Protein AF-A0A9D9LYB5-F1 (afdb_monomer)

Solvent-accessible surface area (backbone atoms only — not comparable to full-atom values): 24148 Å² total; per-residue (Å²): 112,80,71,59,55,59,54,52,54,53,48,50,63,60,50,47,76,78,47,90,50,47,78,49,79,78,42,75,54,76,77,92,83,72,98,59,78,73,83,74,49,92,78,72,65,65,50,40,31,39,46,68,63,24,47,36,39,41,39,76,51,62,24,32,33,39,40,38,35,23,37,63,88,75,66,44,79,66,45,74,50,78,45,80,61,38,46,63,48,76,43,54,27,72,87,56,72,53,66,71,46,58,24,31,41,39,40,39,37,33,50,101,88,50,76,52,48,35,40,23,87,72,41,73,42,68,74,63,74,65,60,48,78,47,78,57,97,43,30,31,26,42,34,30,73,86,78,35,30,22,28,38,44,35,62,53,89,66,82,46,51,65,46,74,53,62,46,50,50,76,56,95,94,37,71,21,39,25,31,31,42,23,62,39,20,37,47,59,40,59,60,28,32,33,44,44,54,36,68,51,26,32,37,38,26,41,25,20,34,17,45,12,44,47,25,40,43,46,54,53,39,69,49,27,56,45,60,31,47,20,22,33,20,37,13,50,41,25,37,54,65,57,61,28,66,60,31,47,52,44,31,38,26,23,38,15,31,17,36,24,48,50,60,74,56,37,80,46,26,36,34,39,28,38,23,20,36,19,40,15,41,51,23,34,43,51,64,57,37,71,60,23,33,38,37,23,37,22,19,38,14,36,14,36,41,25,32,47,46,60,50,36,64,50,24,54,45,62,26,45,20,22,38,17,41,12,38,38,23,38,44,56,56,63,28,62,62,28,47,58,44,32,37,25,23,34,19,35,15,32,44,22,38,41,57,67,57,38,68,56,23,35,34,37,24,38,27,20,33,20,38,13,36,42,23,36,44,47,56,42,38,52,50,28,51,37,40,22,49,26,19,40,20,56,25,75,42,39,43,39,39,36,40,56,29,80,58,76,45,49,68,42,96,46,17,56,70,62,64,37,42,30,38,32,52,64,93,35,49,68,58,36,60,70,33,81,77,54,46,63,28,51,78,41,64,49,96,78,68,82,75,88,70,97,79,74,92,64,102,74,69,70,23,20,35,89,83,60,45,82,41,62,82,84,52,72,44,62,32,32,43,83,90,37,84,44,81,38,125

Structure (mmCIF, N/CA/C/O backbone):
data_AF-A0A9D9LYB5-F1
#
_entry.id   AF-A0A9D9LYB5-F1
#
loop_
_atom_site.group_PDB
_atom_site.id
_atom_site.type_symbol
_atom_site.label_atom_id
_atom_site.label_alt_id
_atom_site.label_comp_id
_atom_site.label_asym_id
_atom_site.label_entity_id
_atom_site.label_seq_id
_atom_site.pdbx_PDB_ins_code
_atom_site.Cartn_x
_atom_site.Cartn_y
_atom_site.Cartn_z
_atom_site.occupancy
_atom_site.B_iso_or_equiv
_atom_site.auth_seq_id
_atom_site.auth_comp_id
_atom_site.auth_asym_id
_atom_site.auth_atom_id
_atom_site.pdbx_PDB_model_num
ATOM 1 N N . MET A 1 1 ? 31.034 -5.136 41.863 1.00 40.50 1 MET A N 1
ATOM 2 C CA . MET A 1 1 ? 29.931 -4.322 42.423 1.00 40.50 1 MET A CA 1
ATOM 3 C C . MET A 1 1 ? 29.458 -3.197 41.494 1.00 40.50 1 MET A C 1
ATOM 5 O O . MET A 1 1 ? 28.279 -3.190 41.188 1.00 40.50 1 MET A O 1
ATOM 9 N N . LYS A 1 2 ? 30.315 -2.324 40.933 1.00 37.59 2 LYS A N 1
ATOM 10 C CA . LYS A 1 2 ? 29.855 -1.208 40.065 1.00 37.59 2 LYS A CA 1
ATOM 11 C C . LYS A 1 2 ? 29.206 -1.592 38.714 1.00 37.59 2 LYS A C 1
ATOM 13 O O . LYS A 1 2 ? 28.370 -0.848 38.227 1.00 37.59 2 LYS A O 1
ATOM 18 N N . LYS A 1 3 ? 29.514 -2.761 38.131 1.00 31.84 3 LYS A N 1
ATOM 19 C CA . LYS A 1 3 ? 28.851 -3.245 36.895 1.00 31.84 3 LYS A CA 1
ATOM 20 C C . LYS A 1 3 ? 27.465 -3.873 37.120 1.00 31.84 3 LYS A C 1
ATOM 22 O O . LYS A 1 3 ? 26.690 -3.947 36.180 1.00 31.84 3 LYS A O 1
ATOM 27 N N . SER A 1 4 ? 27.144 -4.289 38.348 1.00 35.53 4 SER A N 1
ATOM 28 C CA . SER A 1 4 ? 25.844 -4.906 38.669 1.00 35.53 4 SER A CA 1
ATOM 29 C C . SER A 1 4 ? 24.743 -3.864 38.883 1.00 35.53 4 SER A C 1
ATOM 31 O O . SER A 1 4 ? 23.579 -4.147 38.641 1.00 35.53 4 SER A O 1
ATOM 33 N N . PHE A 1 5 ? 25.120 -2.651 39.299 1.00 40.31 5 PHE A N 1
ATOM 34 C CA . PHE A 1 5 ? 24.194 -1.546 39.558 1.00 40.31 5 PHE A CA 1
ATOM 35 C C . PHE A 1 5 ? 23.661 -0.921 38.259 1.00 40.31 5 PHE A C 1
ATOM 37 O O . PHE A 1 5 ? 22.484 -0.606 38.154 1.00 40.31 5 PHE A O 1
ATOM 44 N N . PHE A 1 6 ? 24.513 -0.826 37.232 1.00 37.62 6 PHE A N 1
ATOM 45 C CA . PHE A 1 6 ? 24.129 -0.303 35.917 1.00 37.62 6 PHE A CA 1
ATOM 46 C C . PHE A 1 6 ? 23.167 -1.244 35.173 1.00 37.62 6 PHE A C 1
ATOM 48 O O . PHE A 1 6 ? 22.268 -0.787 34.477 1.00 37.62 6 PHE A O 1
ATOM 55 N N . LEU A 1 7 ? 23.316 -2.561 35.367 1.00 34.62 7 LEU A N 1
ATOM 56 C CA . LEU A 1 7 ? 22.412 -3.558 34.788 1.00 34.62 7 LEU A CA 1
ATOM 57 C C . LEU A 1 7 ? 21.041 -3.575 35.483 1.00 34.62 7 LEU A C 1
ATOM 59 O O . LEU A 1 7 ? 20.040 -3.791 34.816 1.00 34.62 7 LEU A O 1
ATOM 63 N N . PHE A 1 8 ? 20.991 -3.311 36.794 1.00 38.62 8 PHE A N 1
ATOM 64 C CA . PHE A 1 8 ? 19.740 -3.217 37.556 1.00 38.62 8 PHE A CA 1
ATOM 65 C C . PHE A 1 8 ? 18.940 -1.954 37.186 1.00 38.62 8 PHE A C 1
ATOM 67 O O . PHE A 1 8 ? 17.725 -2.017 37.045 1.00 38.62 8 PHE A O 1
ATOM 74 N N . PHE A 1 9 ? 19.627 -0.836 36.922 1.00 39.75 9 PHE A N 1
ATOM 75 C CA . PHE A 1 9 ? 19.009 0.426 36.492 1.00 39.75 9 PHE A CA 1
ATOM 76 C C . PHE A 1 9 ? 18.443 0.360 35.060 1.00 39.75 9 PHE A C 1
ATOM 78 O O . PHE A 1 9 ? 17.361 0.873 34.788 1.00 39.75 9 PHE A O 1
ATOM 85 N N . LEU A 1 10 ? 19.134 -0.339 34.150 1.00 38.09 10 LEU A N 1
ATOM 86 C CA . LEU A 1 10 ? 18.619 -0.654 32.810 1.00 38.09 10 LEU A CA 1
ATOM 87 C C . LEU A 1 10 ? 17.449 -1.649 32.849 1.00 38.09 10 LEU A C 1
ATOM 89 O O . LEU A 1 10 ? 16.559 -1.561 32.008 1.00 38.09 10 LEU A O 1
ATOM 93 N N . LEU A 1 11 ? 17.422 -2.560 33.829 1.00 34.19 11 LEU A N 1
ATOM 94 C CA . LEU A 1 11 ? 16.297 -3.475 34.035 1.00 34.19 11 LEU A CA 1
ATOM 95 C C . LEU A 1 11 ? 15.053 -2.736 34.555 1.00 34.19 11 LEU A C 1
ATOM 97 O O . LEU A 1 11 ? 13.960 -3.023 34.092 1.00 34.19 11 LEU A O 1
ATOM 101 N N . LEU A 1 12 ? 15.211 -1.753 35.449 1.00 36.56 12 LEU A N 1
ATOM 102 C CA . LEU A 1 12 ? 14.112 -0.897 35.920 1.00 36.56 12 LEU A CA 1
ATOM 103 C C . LEU A 1 12 ? 13.528 -0.033 34.793 1.00 36.56 12 LEU A C 1
ATOM 105 O O . LEU A 1 12 ? 12.316 -0.016 34.617 1.00 36.56 12 LEU A O 1
ATOM 109 N N . LEU A 1 13 ? 14.372 0.584 33.958 1.00 36.00 13 LEU A N 1
ATOM 110 C CA . LEU A 1 13 ? 13.924 1.324 32.767 1.00 36.00 13 LEU A CA 1
ATOM 111 C C . LEU A 1 13 ? 13.201 0.434 31.740 1.00 36.00 13 LEU A C 1
ATOM 113 O O . LEU A 1 13 ? 12.279 0.897 31.074 1.00 36.00 13 LEU A O 1
ATOM 117 N N . ALA A 1 14 ? 13.595 -0.838 31.622 1.00 32.34 14 ALA A N 1
ATOM 118 C CA . ALA A 1 14 ? 12.935 -1.802 30.742 1.00 32.34 14 ALA A CA 1
ATOM 119 C C . ALA A 1 14 ? 11.618 -2.352 31.325 1.00 32.34 14 ALA A C 1
ATOM 121 O O . ALA A 1 14 ? 10.709 -2.679 30.565 1.00 32.34 14 ALA A O 1
ATOM 122 N N . VAL A 1 15 ? 11.486 -2.427 32.654 1.00 36.06 15 VAL A N 1
ATOM 123 C CA . VAL A 1 15 ? 10.236 -2.820 33.332 1.00 36.06 15 VAL A CA 1
ATOM 124 C C . VAL A 1 15 ? 9.214 -1.674 33.325 1.00 36.06 15 VAL A C 1
ATOM 126 O O . VAL A 1 15 ? 8.021 -1.939 33.192 1.00 36.06 15 VAL A O 1
ATOM 129 N N . SER A 1 16 ? 9.655 -0.409 33.322 1.00 39.41 16 SER A N 1
ATOM 130 C CA . SER A 1 16 ? 8.776 0.769 33.206 1.00 39.41 16 SER A CA 1
ATOM 131 C C . SER A 1 16 ? 7.985 0.865 31.893 1.00 39.41 16 SER A C 1
ATOM 133 O O . SER A 1 16 ? 7.045 1.644 31.822 1.00 39.41 16 SER A O 1
ATOM 135 N N . PHE A 1 17 ? 8.319 0.080 30.862 1.00 38.28 17 PHE A N 1
ATOM 136 C CA . PHE A 1 17 ? 7.530 0.007 29.621 1.00 38.28 17 PHE A CA 1
ATOM 137 C C . PHE A 1 17 ? 6.368 -1.004 29.685 1.00 38.28 17 PHE A C 1
ATOM 139 O O . PHE A 1 17 ? 5.576 -1.077 28.750 1.00 38.28 17 PHE A O 1
ATOM 146 N N . MET A 1 18 ? 6.258 -1.785 30.768 1.00 38.66 18 MET A N 1
ATOM 147 C CA . MET A 1 18 ? 5.241 -2.839 30.938 1.00 38.66 18 MET A CA 1
ATOM 148 C C . MET A 1 18 ? 4.134 -2.479 31.944 1.00 38.66 18 MET A C 1
ATOM 150 O O . MET A 1 18 ? 3.155 -3.209 32.065 1.00 38.66 18 MET A O 1
ATOM 154 N N . GLN A 1 19 ? 4.265 -1.361 32.653 1.00 49.31 19 GLN A N 1
ATOM 155 C CA . GLN A 1 19 ? 3.266 -0.806 33.570 1.00 49.31 19 GLN A CA 1
ATOM 156 C C . GLN A 1 19 ? 3.108 0.658 33.173 1.00 49.31 19 GLN A C 1
ATOM 158 O O . GLN A 1 19 ? 4.128 1.287 32.932 1.00 49.31 19 GLN A O 1
ATOM 163 N N . GLY A 1 20 ? 1.884 1.170 33.012 1.00 54.69 20 GLY A N 1
ATOM 164 C CA . GLY A 1 20 ? 1.562 2.471 32.394 1.00 54.69 20 GLY A CA 1
ATOM 165 C C . GLY A 1 20 ? 2.128 3.713 33.098 1.00 54.69 20 GLY A C 1
ATOM 166 O O . GLY A 1 20 ? 1.370 4.564 33.548 1.00 54.69 20 GLY A O 1
ATOM 167 N N . ARG A 1 21 ? 3.455 3.813 33.191 1.00 66.50 21 ARG A N 1
ATOM 168 C CA . ARG A 1 21 ? 4.210 4.874 33.844 1.00 66.50 21 ARG A CA 1
ATOM 169 C C . ARG A 1 21 ? 4.503 5.985 32.850 1.00 66.50 21 ARG A C 1
ATOM 171 O O . ARG A 1 21 ? 5.014 5.729 31.760 1.00 66.50 21 ARG A O 1
ATOM 178 N N . THR A 1 22 ? 4.254 7.223 33.255 1.00 68.81 22 THR A N 1
ATOM 179 C CA . THR A 1 22 ? 4.640 8.406 32.473 1.00 68.81 22 THR A CA 1
ATOM 180 C C . THR A 1 22 ? 5.810 9.091 33.167 1.00 68.81 22 THR A C 1
ATOM 182 O O . THR A 1 22 ? 5.651 9.620 34.264 1.00 68.81 22 THR A O 1
ATOM 185 N N . ASN A 1 23 ? 7.000 9.053 32.560 1.00 71.06 23 ASN A N 1
ATOM 186 C CA . ASN A 1 23 ? 8.189 9.712 33.113 1.00 71.06 23 ASN A CA 1
ATOM 187 C C . ASN A 1 23 ? 8.042 11.234 33.050 1.00 71.06 23 ASN A C 1
ATOM 189 O O . ASN A 1 23 ? 7.670 11.769 32.006 1.00 71.06 23 ASN A O 1
ATOM 193 N N . ILE A 1 24 ? 8.421 11.923 34.127 1.00 69.94 24 ILE A N 1
ATOM 194 C CA . ILE A 1 24 ? 8.376 13.382 34.194 1.00 69.94 24 ILE A CA 1
ATOM 195 C C . ILE A 1 24 ? 9.813 13.926 34.132 1.00 69.94 24 ILE A C 1
ATOM 197 O O . ILE A 1 24 ? 10.641 13.590 34.986 1.00 69.94 24 ILE A O 1
ATOM 201 N N . PRO A 1 25 ? 10.156 14.745 33.122 1.00 65.81 25 PRO A N 1
ATOM 202 C CA . PRO A 1 25 ? 11.488 15.319 33.018 1.00 65.81 25 PRO A CA 1
ATOM 203 C C . PRO A 1 25 ? 11.711 16.358 34.125 1.00 65.81 25 PRO A C 1
ATOM 205 O O . PRO A 1 25 ? 11.040 17.382 34.187 1.00 65.81 25 PRO A O 1
ATOM 208 N N . LEU A 1 26 ? 12.694 16.108 34.990 1.00 63.56 26 LEU A N 1
ATOM 209 C CA . LEU A 1 26 ? 13.119 17.054 36.022 1.00 63.56 26 LEU A CA 1
ATOM 210 C C . LEU A 1 26 ? 14.095 18.077 35.421 1.00 63.56 26 LEU A C 1
ATOM 212 O O . LEU A 1 26 ? 15.208 17.714 35.025 1.00 63.56 26 LEU A O 1
ATOM 216 N N . VAL A 1 27 ? 13.704 19.355 35.379 1.00 58.97 27 VAL A N 1
ATOM 217 C CA . VAL A 1 27 ? 14.594 20.457 34.989 1.00 58.97 27 VAL A CA 1
ATOM 218 C C . VAL A 1 27 ? 15.286 20.992 36.241 1.00 58.97 27 VAL A C 1
ATOM 220 O O . VAL A 1 27 ? 14.694 21.203 37.298 1.00 58.97 27 VAL A O 1
ATOM 223 N N . LYS A 1 28 ? 16.607 21.133 36.164 1.00 58.50 28 LYS A N 1
ATOM 224 C CA . LYS A 1 28 ? 17.412 21.556 37.306 1.00 58.50 28 LYS A CA 1
ATOM 225 C C . LYS A 1 28 ? 17.531 23.071 37.316 1.00 58.50 28 LYS A C 1
ATOM 227 O O . LYS A 1 28 ? 18.200 23.614 36.439 1.00 58.50 28 LYS A O 1
ATOM 232 N N . ASP A 1 29 ? 17.009 23.710 38.354 1.00 51.12 29 ASP A N 1
ATOM 233 C CA . ASP A 1 29 ? 17.286 25.116 38.613 1.00 51.12 29 ASP A CA 1
ATOM 234 C C . ASP A 1 29 ? 18.389 25.221 39.679 1.00 51.12 29 ASP A C 1
ATOM 236 O O . ASP A 1 29 ? 18.268 24.710 40.794 1.00 51.12 29 ASP A O 1
ATOM 240 N N . VAL A 1 30 ? 19.549 25.766 39.307 1.00 51.09 30 VAL A N 1
ATOM 241 C CA . VAL A 1 30 ? 20.687 25.906 40.230 1.00 51.09 30 VAL A CA 1
ATOM 242 C C . VAL A 1 30 ? 20.596 27.295 40.847 1.00 51.09 30 VAL A C 1
ATOM 244 O O . VAL A 1 30 ? 20.770 28.265 40.108 1.00 51.09 30 VAL A O 1
ATOM 247 N N . PRO A 1 31 ? 20.426 27.438 42.176 1.00 42.22 31 PRO A N 1
ATOM 248 C CA . PRO A 1 31 ? 20.457 28.753 42.797 1.00 42.22 31 PRO A CA 1
ATOM 249 C C . PRO A 1 31 ? 21.790 29.432 42.472 1.00 42.22 31 PRO A C 1
ATOM 251 O O . PRO A 1 31 ? 22.862 28.848 42.666 1.00 42.22 31 PRO A O 1
ATOM 254 N N . HIS A 1 32 ? 21.727 30.655 41.947 1.00 41.03 32 HIS A N 1
ATOM 255 C CA . HIS A 1 32 ? 22.896 31.465 41.623 1.00 41.03 32 HIS A CA 1
ATOM 256 C C . HIS A 1 32 ? 23.863 31.540 42.819 1.00 41.03 32 HIS A C 1
ATOM 258 O O . HIS A 1 32 ? 23.592 32.243 43.790 1.00 41.03 32 HIS A O 1
ATOM 264 N N . GLY A 1 33 ? 25.006 30.841 42.751 1.00 40.56 33 GLY A N 1
ATOM 265 C CA . GLY A 1 33 ? 26.083 31.048 43.729 1.00 40.56 33 GLY A CA 1
ATOM 266 C C . GLY A 1 33 ? 27.062 29.914 44.053 1.00 40.56 33 GLY A C 1
ATOM 267 O O . GLY A 1 33 ? 27.866 30.115 44.958 1.00 40.56 33 GLY A O 1
ATOM 268 N N . GLY A 1 34 ? 27.070 28.758 43.375 1.00 41.81 34 GLY A N 1
ATOM 269 C CA . GLY A 1 34 ? 28.024 27.681 43.704 1.00 41.81 34 GLY A CA 1
ATOM 270 C C . GLY A 1 34 ? 28.514 26.861 42.508 1.00 41.81 34 GLY A C 1
ATOM 271 O O . GLY A 1 34 ? 27.742 26.124 41.903 1.00 41.81 34 GLY A O 1
ATOM 272 N N . ASN A 1 35 ? 29.813 26.946 42.197 1.00 43.72 35 ASN A N 1
ATOM 273 C CA . ASN A 1 35 ? 30.508 26.071 41.240 1.00 43.72 35 ASN A CA 1
ATOM 274 C C . ASN A 1 35 ? 30.713 24.662 41.839 1.00 43.72 35 ASN A C 1
ATOM 276 O O . ASN A 1 35 ? 31.825 24.330 42.250 1.00 43.72 35 ASN A O 1
ATOM 280 N N . ASP A 1 36 ? 29.668 23.832 41.916 1.00 52.72 36 ASP A N 1
ATOM 281 C CA . ASP A 1 36 ? 29.823 22.411 42.273 1.00 52.72 36 ASP A CA 1
ATOM 282 C C . ASP A 1 36 ? 29.525 21.496 41.072 1.00 52.72 36 ASP A C 1
ATOM 284 O O . ASP A 1 36 ? 28.383 21.114 40.796 1.00 52.72 36 ASP A O 1
ATOM 288 N N . ASP A 1 37 ? 30.587 21.127 40.348 1.00 48.06 37 ASP A N 1
ATOM 289 C CA . ASP A 1 37 ? 30.570 20.222 39.185 1.00 48.06 37 ASP A CA 1
ATOM 290 C C . ASP A 1 37 ? 30.047 18.805 39.509 1.00 48.06 37 ASP A C 1
ATOM 292 O O . ASP A 1 37 ? 29.721 18.036 38.600 1.00 48.06 37 ASP A O 1
ATOM 296 N N . ARG A 1 38 ? 29.886 18.445 40.794 1.00 50.50 38 ARG A N 1
ATOM 297 C CA . ARG A 1 38 ? 29.250 17.178 41.216 1.00 50.50 38 ARG A CA 1
ATOM 298 C C . ARG A 1 38 ? 27.794 17.071 40.774 1.00 50.50 38 ARG A C 1
ATOM 300 O O . ARG A 1 38 ? 27.268 15.972 40.629 1.00 50.50 38 ARG A O 1
ATOM 307 N N . ALA A 1 39 ? 27.151 18.203 40.517 1.00 47.75 39 ALA A N 1
ATOM 308 C CA . ALA A 1 39 ? 25.729 18.287 40.241 1.00 47.75 39 ALA A CA 1
ATOM 309 C C . ALA A 1 39 ? 25.353 17.999 38.765 1.00 47.75 39 ALA A C 1
ATOM 311 O O . ALA A 1 39 ? 24.238 18.318 38.348 1.00 47.75 39 ALA A O 1
ATOM 312 N N . ARG A 1 40 ? 26.290 17.438 37.980 1.00 47.25 40 ARG A N 1
ATOM 313 C CA . ARG A 1 40 ? 26.108 16.900 36.615 1.00 47.25 40 ARG A CA 1
ATOM 314 C C . ARG A 1 40 ? 26.402 15.393 36.516 1.00 47.25 40 ARG A C 1
ATOM 316 O O . ARG A 1 40 ? 26.376 14.841 35.419 1.00 47.25 40 ARG A O 1
ATOM 323 N N . ALA A 1 41 ? 26.722 14.723 37.627 1.00 47.44 41 ALA A N 1
ATOM 324 C CA . ALA A 1 41 ? 27.081 13.309 37.611 1.00 47.44 41 ALA A CA 1
ATOM 325 C C . ALA A 1 41 ? 25.834 12.414 37.408 1.00 47.44 41 ALA A C 1
ATOM 327 O O . ALA A 1 41 ? 24.887 12.505 38.191 1.00 47.44 41 ALA A O 1
ATOM 328 N N . PRO A 1 42 ? 25.822 11.512 36.407 1.00 48.69 42 PRO A N 1
ATOM 329 C CA . PRO A 1 42 ? 24.807 10.466 36.302 1.00 48.69 42 PRO A CA 1
ATOM 330 C C . PRO A 1 42 ? 24.805 9.608 37.580 1.00 48.69 42 PRO A C 1
ATOM 332 O O . PRO A 1 42 ? 25.850 9.077 37.960 1.00 48.69 42 PRO A O 1
ATOM 335 N N . GLY A 1 43 ? 23.651 9.485 38.248 1.00 57.25 43 GLY A N 1
ATOM 336 C CA . GLY A 1 43 ? 23.480 8.696 39.482 1.00 57.25 43 GLY A CA 1
ATOM 337 C C . GLY A 1 43 ? 23.179 9.490 40.762 1.00 57.25 43 GLY A C 1
ATOM 338 O O . GLY A 1 43 ? 23.174 8.896 41.837 1.00 57.25 43 GLY A O 1
ATOM 339 N N . VAL A 1 44 ? 22.945 10.805 40.664 1.00 62.09 44 VAL A N 1
ATOM 340 C CA . VAL A 1 44 ? 22.638 11.696 41.809 1.00 62.09 44 VAL A CA 1
ATOM 341 C C . VAL A 1 44 ? 21.296 12.440 41.638 1.00 62.09 44 VAL A C 1
ATOM 343 O O . VAL A 1 44 ? 20.848 13.129 42.549 1.00 62.09 44 VAL A O 1
ATOM 346 N N . THR A 1 45 ? 20.638 12.289 40.484 1.00 69.88 45 THR A N 1
ATOM 347 C CA . THR A 1 45 ? 19.354 12.927 40.147 1.00 69.88 45 THR A CA 1
ATOM 348 C C . THR A 1 45 ? 18.182 12.014 40.531 1.00 69.88 45 THR A C 1
ATOM 350 O O . THR A 1 45 ? 18.235 10.833 40.176 1.00 69.88 45 THR A O 1
ATOM 353 N N . PRO A 1 46 ? 17.144 12.520 41.223 1.00 74.88 46 PRO A N 1
ATOM 354 C CA . PRO A 1 46 ? 15.896 11.799 41.445 1.00 74.88 46 PRO A CA 1
ATOM 355 C C . PRO A 1 46 ? 15.210 11.440 40.128 1.00 74.88 46 PRO A C 1
ATOM 357 O O . PRO A 1 46 ? 15.469 12.058 39.095 1.00 74.88 46 PRO A O 1
ATOM 360 N N . VAL A 1 47 ? 14.318 10.459 40.168 1.00 79.88 47 VAL A N 1
ATOM 361 C CA . VAL A 1 47 ? 13.429 10.128 39.051 1.00 79.88 47 VAL A CA 1
ATOM 362 C C . VAL A 1 47 ? 12.002 10.372 39.513 1.00 79.88 47 VAL A C 1
ATOM 364 O O . VAL A 1 47 ? 11.612 9.870 40.563 1.00 79.88 47 VAL A O 1
ATOM 367 N N . ALA A 1 48 ? 11.240 11.143 38.740 1.00 80.25 48 ALA A N 1
ATOM 368 C CA . ALA A 1 48 ? 9.823 11.376 38.980 1.00 80.25 48 ALA A CA 1
ATOM 369 C C . ALA A 1 48 ? 8.998 10.749 37.852 1.00 80.25 48 ALA A C 1
ATOM 371 O O . ALA A 1 48 ? 9.348 10.874 36.674 1.00 80.25 48 ALA A O 1
ATOM 372 N N . TYR A 1 49 ? 7.912 10.069 38.203 1.00 77.19 49 TYR A N 1
ATOM 373 C CA . TYR A 1 49 ? 6.973 9.502 37.240 1.00 77.19 49 TYR A CA 1
ATOM 374 C C . TYR A 1 49 ? 5.563 9.417 37.828 1.00 77.19 49 TYR A C 1
ATOM 376 O O . TYR A 1 49 ? 5.385 9.334 39.044 1.00 77.19 49 TYR A O 1
ATOM 384 N N . LEU A 1 50 ? 4.561 9.438 36.949 1.00 76.00 50 LEU A N 1
ATOM 385 C CA . LEU A 1 50 ? 3.179 9.120 37.298 1.00 76.00 50 LEU A CA 1
ATOM 386 C C . LEU A 1 50 ? 2.965 7.615 37.161 1.00 76.00 50 LEU A C 1
ATOM 388 O O . LEU A 1 50 ? 3.298 7.039 36.122 1.00 76.00 50 LEU A O 1
ATOM 392 N N . GLU A 1 51 ? 2.397 6.996 38.188 1.00 76.88 51 GLU A N 1
ATOM 393 C CA . GLU A 1 51 ? 1.957 5.603 38.183 1.00 76.88 51 GLU A CA 1
ATOM 394 C C . GLU A 1 51 ? 0.596 5.519 38.869 1.00 76.88 51 GLU A C 1
ATOM 396 O O . GLU A 1 51 ? 0.461 5.855 40.045 1.00 76.88 51 GLU A O 1
ATOM 401 N N . GLU A 1 52 ? -0.425 5.089 38.125 1.00 73.69 52 GLU A N 1
ATOM 402 C CA . GLU A 1 52 ? -1.811 5.122 38.598 1.00 73.69 52 GLU A CA 1
ATOM 403 C C . GLU A 1 52 ? -2.162 6.502 39.210 1.00 73.69 52 GLU A C 1
ATOM 405 O O . GLU A 1 52 ? -1.905 7.543 38.607 1.00 73.69 52 GLU A O 1
ATOM 410 N N . LYS A 1 53 ? -2.756 6.547 40.405 1.00 71.81 53 LYS A N 1
ATOM 411 C CA . LYS A 1 53 ? -3.169 7.797 41.059 1.00 71.81 53 LYS A CA 1
ATOM 412 C C . LYS A 1 53 ? -2.037 8.516 41.792 1.00 71.81 53 LYS A C 1
ATOM 414 O O . LYS A 1 53 ? -2.321 9.466 42.516 1.00 71.81 53 LYS A O 1
ATOM 419 N N . SER A 1 54 ? -0.789 8.088 41.622 1.00 80.88 54 SER A N 1
ATOM 420 C CA . SER A 1 54 ? 0.313 8.563 42.448 1.00 80.88 54 SER A CA 1
ATOM 421 C C . SER A 1 54 ? 1.408 9.244 41.640 1.00 80.88 54 SER A C 1
ATOM 423 O O . SER A 1 54 ? 1.866 8.740 40.611 1.00 80.88 54 SER A O 1
ATOM 425 N N . LEU A 1 55 ? 1.888 10.375 42.157 1.00 85.19 55 LEU A N 1
ATOM 426 C CA . LEU A 1 55 ? 3.183 10.927 41.783 1.00 85.19 55 LEU A CA 1
ATOM 427 C C . LEU A 1 55 ? 4.250 10.249 42.641 1.00 85.19 55 LEU A C 1
ATOM 429 O O . LEU A 1 55 ? 4.247 10.371 43.867 1.00 85.19 55 LEU A O 1
ATOM 433 N N . ILE A 1 56 ? 5.163 9.533 41.989 1.00 85.12 56 ILE A N 1
ATOM 434 C CA . ILE A 1 56 ? 6.251 8.823 42.654 1.00 85.12 56 ILE A CA 1
ATOM 435 C C . ILE A 1 56 ? 7.564 9.539 42.358 1.00 85.12 56 ILE A C 1
ATOM 437 O O . ILE A 1 56 ? 7.907 9.782 41.200 1.00 85.12 56 ILE A O 1
ATOM 441 N N . ILE A 1 57 ? 8.310 9.851 43.417 1.00 85.62 57 ILE A N 1
ATOM 442 C CA . ILE A 1 57 ? 9.648 10.440 43.345 1.00 85.62 57 ILE A CA 1
ATOM 443 C C . ILE A 1 57 ? 10.625 9.484 44.020 1.00 85.62 57 ILE A C 1
ATOM 445 O O . ILE A 1 57 ? 10.556 9.254 45.225 1.00 85.62 57 ILE A O 1
ATOM 449 N N . GLU A 1 58 ? 11.553 8.935 43.244 1.00 83.94 58 GLU A N 1
ATOM 450 C CA . GLU A 1 58 ? 12.603 8.039 43.723 1.00 83.94 58 GLU A CA 1
ATOM 451 C C . GLU A 1 58 ? 13.937 8.776 43.825 1.00 83.94 58 GLU A C 1
ATOM 453 O O . GLU A 1 58 ? 14.426 9.367 42.859 1.00 83.94 58 GLU A O 1
ATOM 458 N N . PHE A 1 59 ? 14.557 8.710 45.000 1.00 79.69 59 PHE A N 1
ATOM 459 C CA . PHE A 1 59 ? 15.852 9.312 45.284 1.00 79.69 59 PHE A CA 1
ATOM 460 C C . PHE A 1 59 ? 16.958 8.263 45.169 1.00 79.69 59 PHE A C 1
ATOM 462 O O . PHE A 1 59 ? 16.818 7.168 45.695 1.00 79.69 59 PHE A O 1
ATOM 469 N N . PRO A 1 60 ? 18.120 8.580 44.577 1.00 70.38 60 PRO A N 1
ATOM 470 C CA . PRO A 1 60 ? 19.224 7.624 44.454 1.00 70.38 60 PRO A CA 1
ATOM 471 C C . PRO A 1 60 ? 19.881 7.240 45.796 1.00 70.38 60 PRO A C 1
ATOM 473 O O . PRO A 1 60 ? 20.676 6.297 45.846 1.00 70.38 60 PRO A O 1
ATOM 476 N N . PHE A 1 61 ? 19.569 7.956 46.879 1.00 75.12 61 PHE A N 1
ATOM 477 C CA . PHE A 1 61 ? 20.024 7.726 48.251 1.00 75.12 61 PHE A CA 1
ATOM 478 C C . PHE A 1 61 ? 19.033 8.344 49.244 1.00 75.12 61 PHE A C 1
ATOM 480 O O . PHE A 1 61 ? 18.275 9.244 48.886 1.00 75.12 61 PHE A O 1
ATOM 487 N N . TYR A 1 62 ? 19.100 7.905 50.505 1.00 76.44 62 TYR A N 1
ATOM 488 C CA . TYR A 1 62 ? 18.343 8.512 51.598 1.00 76.44 62 TYR A CA 1
ATOM 489 C C . TYR A 1 62 ? 18.581 10.020 51.665 1.00 76.44 62 TYR A C 1
ATOM 491 O O . TYR A 1 62 ? 19.726 10.465 51.807 1.00 76.44 62 TYR A O 1
ATOM 499 N N . SER A 1 63 ? 17.497 10.778 51.546 1.00 71.88 63 SER A N 1
ATOM 500 C CA . SER A 1 63 ? 17.515 12.237 51.531 1.00 71.88 63 SER A CA 1
ATOM 501 C C . SER A 1 63 ? 16.405 12.767 52.424 1.00 71.88 63 SER A C 1
ATOM 503 O O . SER A 1 63 ? 15.326 12.181 52.477 1.00 71.88 63 SER A O 1
ATOM 505 N N . SER A 1 64 ? 16.683 13.855 53.137 1.00 80.44 64 SER A N 1
ATOM 506 C CA . SER A 1 64 ? 15.612 14.695 53.662 1.00 80.44 64 SER A CA 1
ATOM 507 C C . SER A 1 64 ? 15.142 15.602 52.533 1.00 80.44 64 SER A C 1
ATOM 509 O O . SER A 1 64 ? 15.979 16.201 51.852 1.00 80.44 64 SER A O 1
ATOM 511 N N . SER A 1 65 ? 13.836 15.684 52.322 1.00 80.81 65 SER A N 1
ATOM 512 C CA . SER A 1 65 ? 13.240 16.329 51.153 1.00 80.81 65 SER A CA 1
ATOM 513 C C . SER A 1 65 ? 12.075 17.220 51.562 1.00 80.81 65 SER A C 1
ATOM 515 O O . SER A 1 65 ? 11.341 16.890 52.483 1.00 80.81 65 SER A O 1
ATOM 517 N N . GLU A 1 66 ? 11.904 18.325 50.852 1.00 84.88 66 GLU A N 1
ATOM 518 C CA . GLU A 1 66 ? 10.746 19.212 50.905 1.00 84.88 66 GLU A CA 1
ATOM 519 C C . GLU A 1 66 ? 10.159 19.269 49.492 1.00 84.88 66 GLU A C 1
ATOM 521 O O . GLU A 1 66 ? 10.866 19.575 48.523 1.00 84.88 66 GLU A O 1
ATOM 526 N N . ILE A 1 67 ? 8.878 18.935 49.376 1.00 85.50 67 ILE A N 1
ATOM 527 C CA . ILE A 1 67 ? 8.127 18.952 48.123 1.00 85.50 67 ILE A CA 1
ATOM 528 C C . ILE A 1 67 ? 7.054 20.016 48.226 1.00 85.50 67 ILE A C 1
ATOM 530 O O . ILE A 1 67 ? 6.346 20.071 49.226 1.00 85.50 67 ILE A O 1
ATOM 534 N N . ILE A 1 68 ? 6.900 20.814 47.172 1.00 85.50 68 ILE A N 1
ATOM 535 C CA . ILE A 1 68 ? 5.816 21.780 47.028 1.00 85.50 68 ILE A CA 1
ATOM 536 C C . ILE A 1 68 ? 5.218 21.641 45.625 1.00 85.50 68 ILE A C 1
ATOM 538 O O . ILE A 1 68 ? 5.944 21.743 44.638 1.00 85.50 68 ILE A O 1
ATOM 542 N N . ILE A 1 69 ? 3.901 21.451 45.529 1.00 84.75 69 ILE A N 1
ATOM 543 C CA . ILE A 1 69 ? 3.147 21.460 44.266 1.00 84.75 69 ILE A CA 1
ATOM 544 C C . ILE A 1 69 ? 2.273 22.707 44.233 1.00 84.75 69 ILE A C 1
ATOM 546 O O . ILE A 1 69 ? 1.497 22.947 45.162 1.00 84.75 69 ILE A O 1
ATOM 550 N N . LYS A 1 70 ? 2.377 23.487 43.156 1.00 84.19 70 LYS A N 1
ATOM 551 C CA . LYS A 1 70 ? 1.566 24.687 42.936 1.00 84.19 70 LYS A CA 1
ATOM 552 C C . LYS A 1 70 ? 0.766 24.598 41.649 1.00 84.19 70 LYS A C 1
ATOM 554 O O . LYS A 1 70 ? 1.251 24.064 40.655 1.00 84.19 70 LYS A O 1
ATOM 559 N N . ASN A 1 71 ? -0.435 25.161 41.647 1.00 78.75 71 ASN A N 1
ATOM 560 C CA . ASN A 1 71 ? -1.166 25.408 40.408 1.00 78.75 71 ASN A CA 1
ATOM 561 C C . ASN A 1 71 ? -0.442 26.498 39.607 1.00 78.75 71 ASN A C 1
ATOM 563 O O . ASN A 1 71 ? -0.122 27.550 40.161 1.00 78.75 71 ASN A O 1
ATOM 567 N N . ARG A 1 72 ? -0.184 26.269 38.316 1.00 77.06 72 ARG A N 1
ATOM 568 C CA . ARG A 1 72 ? 0.577 27.222 37.494 1.00 77.06 72 ARG A CA 1
ATOM 569 C C . ARG A 1 72 ? -0.220 28.482 37.141 1.00 77.06 72 ARG A C 1
ATOM 571 O O . ARG A 1 72 ? 0.369 29.541 36.959 1.00 77.06 72 ARG A O 1
ATOM 578 N N . GLU A 1 73 ? -1.545 28.382 37.046 1.00 75.06 73 GLU A N 1
ATOM 579 C CA . GLU A 1 73 ? -2.415 29.517 36.724 1.00 75.06 73 GLU A CA 1
ATOM 580 C C . GLU A 1 73 ? -2.689 30.403 37.943 1.00 75.06 73 GLU A C 1
ATOM 582 O O . GLU A 1 73 ? -2.703 31.628 37.824 1.00 75.06 73 GLU A O 1
ATOM 587 N N . THR A 1 74 ? -2.926 29.798 39.112 1.00 80.69 74 THR A N 1
ATOM 588 C CA . THR A 1 74 ? -3.310 30.535 40.330 1.00 80.69 74 THR A CA 1
ATOM 589 C C . THR A 1 74 ? -2.149 30.799 41.289 1.00 80.69 74 THR A C 1
ATOM 591 O O . THR A 1 74 ? -2.320 31.566 42.235 1.00 80.69 74 THR A O 1
ATOM 594 N N . GLU A 1 75 ? -0.991 30.165 41.073 1.00 80.06 75 GLU A N 1
ATOM 595 C CA . GLU A 1 75 ? 0.169 30.116 41.983 1.00 80.06 75 GLU A CA 1
ATOM 596 C C . GLU A 1 75 ? -0.141 29.541 43.383 1.00 80.06 75 GLU A C 1
ATOM 598 O O . GLU A 1 75 ? 0.692 29.599 44.296 1.00 80.06 75 GLU A O 1
ATOM 603 N N . GLU A 1 76 ? -1.329 28.961 43.573 1.00 83.38 76 GLU A N 1
ATOM 604 C CA . GLU A 1 76 ? -1.769 28.404 44.849 1.00 83.38 76 GLU A CA 1
ATOM 605 C C . GLU A 1 76 ? -0.987 27.130 45.188 1.00 83.38 76 GLU A C 1
ATOM 607 O O . GLU A 1 76 ? -0.833 26.241 44.351 1.00 83.38 76 GLU A O 1
ATOM 612 N N . CYS A 1 77 ? -0.497 27.038 46.429 1.00 86.38 77 CYS A N 1
ATOM 613 C CA . CYS A 1 77 ? 0.129 25.827 46.955 1.00 86.38 77 CYS A CA 1
ATOM 614 C C . CYS A 1 77 ? -0.950 24.782 47.247 1.00 86.38 77 CYS A C 1
ATOM 616 O O . CYS A 1 77 ? -1.775 24.988 48.135 1.00 86.38 77 CYS A O 1
ATOM 618 N N . ILE A 1 78 ? -0.922 23.672 46.515 1.00 83.94 78 ILE A N 1
ATOM 619 C CA . ILE A 1 78 ? -1.908 22.592 46.644 1.00 83.94 78 ILE A CA 1
ATOM 620 C C . ILE A 1 78 ? -1.390 21.498 47.569 1.00 83.94 78 ILE A C 1
ATOM 622 O O . ILE A 1 78 ? -2.153 20.907 48.327 1.00 83.94 78 ILE A O 1
ATOM 626 N N . TYR A 1 79 ? -0.084 21.246 47.538 1.00 86.62 79 TYR A N 1
ATOM 627 C CA . TYR A 1 79 ? 0.535 20.211 48.351 1.00 86.62 79 TYR A CA 1
ATOM 628 C C . TYR A 1 79 ? 1.896 20.658 48.854 1.00 86.62 79 TYR A C 1
ATOM 630 O O . TYR A 1 79 ? 2.683 21.233 48.099 1.00 86.62 79 TYR A O 1
ATOM 638 N N . SER A 1 80 ? 2.190 20.343 50.113 1.00 86.75 80 SER A N 1
ATOM 639 C CA . SER A 1 80 ? 3.529 20.471 50.670 1.00 86.75 80 SER A CA 1
ATOM 640 C C . SER A 1 80 ? 3.820 19.339 51.644 1.00 86.75 80 SER A C 1
ATOM 642 O O . SER A 1 80 ? 3.018 19.098 52.548 1.00 86.75 80 SER A O 1
ATOM 644 N N . GLU A 1 81 ? 4.977 18.702 51.512 1.00 84.88 81 GLU A N 1
ATOM 645 C CA . GLU A 1 81 ? 5.417 17.639 52.415 1.00 84.88 81 GLU A CA 1
ATOM 646 C C . GLU A 1 81 ? 6.908 17.776 52.720 1.00 84.88 81 GLU A C 1
ATOM 648 O O . GLU A 1 81 ? 7.719 18.000 51.820 1.00 84.88 81 GLU A O 1
ATOM 653 N N . GLU A 1 82 ? 7.263 17.590 53.991 1.00 85.94 82 GLU A N 1
ATOM 654 C CA . GLU A 1 82 ? 8.639 17.375 54.428 1.00 85.94 82 GLU A CA 1
ATOM 655 C C . GLU A 1 82 ? 8.825 15.903 54.808 1.00 85.94 82 GLU A C 1
ATOM 657 O O . GLU A 1 82 ? 8.045 15.331 55.570 1.00 85.94 82 GLU A O 1
ATOM 662 N N . SER A 1 83 ? 9.880 15.290 54.284 1.00 79.94 83 SER A N 1
ATOM 663 C CA . SER A 1 83 ? 10.223 13.893 54.518 1.00 79.9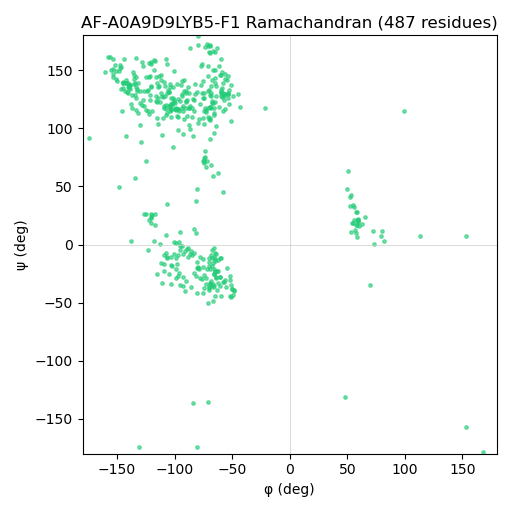4 83 SER A CA 1
ATOM 664 C C . SER A 1 83 ? 11.631 13.796 55.087 1.00 79.94 83 SER A C 1
ATOM 666 O O . SER A 1 83 ? 12.564 14.394 54.550 1.00 79.94 83 SER A O 1
ATOM 668 N N . ASP A 1 84 ? 11.803 13.010 56.149 1.00 77.88 84 ASP A N 1
ATOM 669 C CA . ASP A 1 84 ? 13.105 12.757 56.759 1.00 77.88 84 ASP A CA 1
ATOM 670 C C . ASP A 1 84 ? 13.707 11.445 56.259 1.00 77.88 84 ASP A C 1
ATOM 672 O O . ASP A 1 84 ? 13.212 10.359 56.558 1.00 77.88 84 ASP A O 1
ATOM 676 N N . SER A 1 85 ? 14.846 11.545 55.568 1.00 75.75 85 SER A N 1
ATOM 677 C CA . SER A 1 85 ? 15.697 10.406 55.215 1.00 75.75 85 SER A CA 1
ATOM 678 C C . SER A 1 85 ? 14.931 9.244 54.556 1.00 75.75 85 SER A C 1
ATOM 680 O O . SER A 1 85 ? 14.925 8.122 55.074 1.00 75.75 85 SER A O 1
ATOM 682 N N . THR A 1 86 ? 14.352 9.482 53.374 1.00 77.69 86 THR A N 1
ATOM 683 C CA . THR A 1 86 ? 13.624 8.485 52.563 1.00 77.69 86 THR A CA 1
ATOM 684 C C . THR A 1 86 ? 14.295 8.230 51.206 1.00 77.69 86 THR A C 1
ATOM 686 O O . THR A 1 86 ? 15.103 9.028 50.732 1.00 77.69 86 THR A O 1
ATOM 689 N N . TYR A 1 87 ? 14.019 7.063 50.605 1.00 81.56 87 TYR A N 1
ATOM 690 C CA . TYR A 1 87 ? 14.458 6.712 49.239 1.00 81.56 87 TYR A CA 1
ATOM 691 C C . TYR A 1 87 ? 13.353 6.953 48.201 1.00 81.56 87 TYR A C 1
ATOM 693 O O . TYR A 1 87 ? 13.619 7.000 47.006 1.00 81.56 87 TYR A O 1
ATOM 701 N N . GLN A 1 88 ? 12.108 7.093 48.646 1.00 85.25 88 GLN A N 1
ATOM 702 C CA . GLN A 1 88 ? 10.950 7.250 47.783 1.00 85.25 88 GLN A CA 1
ATOM 703 C C . GLN A 1 88 ? 9.897 8.081 48.508 1.00 85.25 88 GLN A C 1
ATOM 705 O O . GLN A 1 88 ? 9.696 7.894 49.710 1.00 85.25 88 GLN A O 1
ATOM 710 N N . ILE A 1 89 ? 9.230 8.956 47.765 1.00 83.81 89 ILE A N 1
ATOM 711 C CA . ILE A 1 89 ? 8.009 9.638 48.187 1.00 83.81 89 ILE A CA 1
ATOM 712 C C . ILE A 1 89 ? 6.905 9.270 47.197 1.00 83.81 89 ILE A C 1
ATOM 714 O O . ILE A 1 89 ? 7.143 9.220 45.988 1.00 83.81 89 ILE A O 1
ATOM 718 N N . ILE A 1 90 ? 5.724 8.961 47.727 1.00 85.81 90 ILE A N 1
ATOM 719 C CA . ILE A 1 90 ? 4.533 8.586 46.966 1.00 85.81 90 ILE A CA 1
ATOM 720 C C . ILE A 1 90 ? 3.430 9.545 47.393 1.00 85.81 90 ILE A C 1
ATOM 722 O O . ILE A 1 90 ? 3.024 9.530 48.551 1.00 85.81 90 ILE A O 1
ATOM 726 N N . ILE A 1 91 ? 2.962 10.366 46.460 1.00 84.88 91 ILE A N 1
ATOM 727 C CA . ILE A 1 91 ? 1.885 11.327 46.689 1.00 84.88 91 ILE A CA 1
ATOM 728 C C . ILE A 1 91 ? 0.648 10.792 45.981 1.00 84.88 91 ILE A C 1
ATOM 730 O O . ILE A 1 91 ? 0.640 10.743 44.752 1.00 84.88 91 ILE A O 1
ATOM 734 N N . ASP A 1 92 ? -0.384 10.404 46.733 1.00 83.44 92 ASP A N 1
ATOM 735 C CA . ASP A 1 92 ? -1.695 10.097 46.153 1.00 83.44 92 ASP A CA 1
ATOM 736 C C . ASP A 1 92 ? -2.359 11.408 45.718 1.00 83.44 92 ASP A C 1
ATOM 738 O O . ASP A 1 92 ? -2.658 12.284 46.533 1.00 83.44 92 ASP A O 1
ATOM 742 N N . LEU A 1 93 ? -2.547 11.570 44.413 1.00 82.12 93 LEU A N 1
ATOM 743 C CA . LEU A 1 93 ? -3.048 12.805 43.820 1.00 82.12 93 LEU A CA 1
ATOM 744 C C . LEU A 1 93 ? -4.516 13.048 44.190 1.00 82.12 93 LEU A C 1
ATOM 746 O O . LEU A 1 93 ? -4.907 14.187 44.429 1.00 82.12 93 LEU A O 1
ATOM 750 N N . ALA A 1 94 ? -5.320 11.986 44.302 1.00 72.38 94 ALA A N 1
ATOM 751 C CA . ALA A 1 94 ? -6.744 12.104 44.594 1.00 72.38 94 ALA A CA 1
ATOM 752 C C . ALA A 1 94 ? -7.001 12.446 46.069 1.00 72.38 94 ALA A C 1
ATOM 754 O O . ALA A 1 94 ? -7.851 13.289 46.358 1.00 72.38 94 ALA A O 1
ATOM 755 N N . GLU A 1 95 ? -6.264 11.831 47.002 1.00 77.75 95 GLU A N 1
ATOM 756 C CA . GLU A 1 95 ? -6.374 12.162 48.433 1.00 77.75 95 GLU A CA 1
ATOM 757 C C . GLU A 1 95 ? -5.948 13.604 48.733 1.00 77.75 95 GLU A C 1
ATOM 759 O O . GLU A 1 95 ? -6.480 14.225 49.652 1.00 77.75 95 GLU A O 1
ATOM 764 N N . ASN A 1 96 ? -5.032 14.150 47.931 1.00 76.12 96 ASN A N 1
ATOM 765 C CA . ASN A 1 96 ? -4.523 15.511 48.080 1.00 76.12 96 ASN A CA 1
ATOM 766 C C . ASN A 1 96 ? -5.242 16.542 47.199 1.00 76.12 96 ASN A C 1
ATOM 768 O O . ASN A 1 96 ? -4.788 17.680 47.110 1.00 76.12 96 ASN A O 1
ATOM 772 N N . HIS A 1 97 ? -6.366 16.170 46.572 1.00 77.44 97 HIS A N 1
ATOM 773 C CA . HIS A 1 97 ? -7.164 17.057 45.714 1.00 77.44 97 HIS A CA 1
ATOM 774 C C . HIS A 1 97 ? -6.356 17.708 44.572 1.00 77.44 97 HIS A C 1
ATOM 776 O O . HIS A 1 97 ? -6.600 18.852 44.188 1.00 77.44 97 HIS A O 1
ATOM 782 N N . ILE A 1 98 ? -5.375 16.978 44.035 1.00 75.81 98 ILE A N 1
ATOM 783 C CA . ILE A 1 98 ? -4.603 17.369 42.856 1.00 75.81 98 ILE A CA 1
ATOM 784 C C . ILE A 1 98 ? -5.295 16.748 41.638 1.00 75.81 98 ILE A C 1
ATOM 786 O O . ILE A 1 98 ? -5.093 15.571 41.326 1.00 75.81 98 ILE A O 1
ATOM 790 N N . ASP A 1 99 ? -6.153 17.538 40.994 1.00 70.62 99 ASP A N 1
ATOM 791 C CA . ASP A 1 99 ? -6.940 17.127 39.828 1.00 70.62 99 ASP A CA 1
ATOM 792 C C . ASP A 1 99 ? -6.135 17.186 38.513 1.00 70.62 99 ASP A C 1
ATOM 794 O O . ASP A 1 99 ? -4.929 17.433 38.504 1.00 70.62 99 ASP A O 1
ATOM 798 N N . ALA A 1 100 ? -6.791 16.939 37.374 1.00 65.88 100 ALA A N 1
ATOM 799 C CA . ALA A 1 100 ? -6.153 17.097 36.076 1.00 65.88 100 ALA A CA 1
ATOM 800 C C . ALA A 1 100 ? -5.857 18.572 35.762 1.00 65.88 100 ALA A C 1
ATOM 802 O O . ALA A 1 100 ? -6.755 19.417 35.812 1.00 65.88 100 ALA A O 1
ATOM 803 N N . GLY A 1 101 ? -4.612 18.882 35.403 1.00 69.69 101 GLY A N 1
ATOM 804 C CA . GLY A 1 101 ? -4.181 20.257 35.165 1.00 69.69 101 GLY A CA 1
ATOM 805 C C . GLY A 1 101 ? -2.669 20.419 35.044 1.00 69.69 101 GLY A C 1
ATOM 806 O O . GLY A 1 101 ? -1.917 19.443 35.116 1.00 69.69 101 GLY A O 1
ATOM 807 N N . ASP A 1 102 ? -2.251 21.674 34.863 1.00 74.31 102 ASP A N 1
ATOM 808 C CA . ASP A 1 102 ? -0.847 22.068 34.766 1.00 74.31 102 ASP A CA 1
ATOM 809 C C . ASP A 1 102 ? -0.339 22.603 36.112 1.00 74.31 102 ASP A C 1
ATOM 811 O O . ASP A 1 102 ? -0.794 23.632 36.629 1.00 74.31 102 ASP A O 1
ATOM 815 N N . TYR A 1 103 ? 0.649 21.904 36.664 1.00 80.00 103 TYR A N 1
ATOM 816 C CA . TYR A 1 103 ? 1.242 22.216 37.959 1.00 80.00 103 TYR A CA 1
ATOM 817 C C . TYR A 1 103 ? 2.740 22.495 37.851 1.00 80.00 103 TYR A C 1
ATOM 819 O O . TYR A 1 103 ? 3.430 21.995 36.961 1.00 80.00 103 TYR A O 1
ATOM 827 N N . GLU A 1 104 ? 3.245 23.261 38.811 1.00 81.50 104 GLU A N 1
ATOM 828 C CA . GLU A 1 104 ? 4.669 23.428 39.080 1.00 81.50 104 GLU A CA 1
ATOM 829 C C . GLU A 1 104 ? 5.051 22.548 40.277 1.00 81.50 104 GLU A C 1
ATOM 831 O O . GLU A 1 104 ? 4.464 22.670 41.357 1.00 81.50 104 GLU A O 1
ATOM 836 N N . LEU A 1 105 ? 6.037 21.663 40.102 1.00 82.06 105 LEU A N 1
ATOM 837 C CA . LEU A 1 105 ? 6.602 20.857 41.192 1.00 82.06 105 LEU A CA 1
ATOM 838 C C . LEU A 1 105 ? 7.965 21.418 41.591 1.00 82.06 105 LEU A C 1
ATOM 840 O O . LEU A 1 105 ? 8.917 21.345 40.815 1.00 82.06 105 LEU A O 1
ATOM 844 N N . ASN A 1 106 ? 8.075 21.880 42.831 1.00 83.44 106 ASN A N 1
ATOM 845 C CA . ASN A 1 106 ? 9.324 22.290 43.455 1.00 83.44 106 ASN A CA 1
ATOM 846 C C . ASN A 1 106 ? 9.812 21.199 44.408 1.00 83.44 106 ASN A C 1
ATOM 848 O O . ASN A 1 106 ? 9.121 20.830 45.356 1.00 83.44 106 ASN A O 1
ATOM 852 N N . LEU A 1 107 ? 11.020 20.696 44.162 1.00 81.94 107 LEU A N 1
ATOM 853 C CA . LEU A 1 107 ? 11.651 19.652 44.964 1.00 81.94 107 LEU A CA 1
ATOM 854 C C . LEU A 1 107 ? 12.987 20.152 45.514 1.00 81.94 107 LEU A C 1
ATOM 856 O O . LEU A 1 107 ? 13.964 20.294 44.773 1.00 81.94 107 LEU A O 1
ATOM 860 N N . THR A 1 108 ? 13.056 20.336 46.831 1.00 80.50 108 THR A N 1
ATOM 861 C CA . THR A 1 108 ? 14.308 20.551 47.566 1.00 80.50 108 THR A CA 1
ATOM 862 C C . THR A 1 108 ? 14.687 19.271 48.290 1.00 80.50 108 THR A C 1
ATOM 864 O O . THR A 1 108 ? 13.841 18.626 48.891 1.00 80.50 108 THR A O 1
ATOM 867 N N . PHE A 1 109 ? 15.959 18.886 48.281 1.00 75.81 109 PHE A N 1
ATOM 868 C CA . PHE A 1 109 ? 16.394 17.686 48.995 1.00 75.81 109 PHE A CA 1
ATOM 869 C C . PHE A 1 109 ? 17.869 17.753 49.360 1.00 75.81 109 PHE A C 1
ATOM 871 O O . PHE A 1 109 ? 18.669 18.416 48.696 1.00 75.81 109 PHE A O 1
ATOM 878 N N . ALA A 1 110 ? 18.233 17.101 50.457 1.00 71.81 110 ALA A N 1
ATOM 879 C CA . ALA A 1 110 ? 19.565 17.164 51.025 1.00 71.81 110 ALA A CA 1
ATOM 880 C C . ALA A 1 110 ? 19.975 15.855 51.702 1.00 71.81 110 ALA A C 1
ATOM 882 O O . ALA A 1 110 ? 19.164 15.112 52.252 1.00 71.81 110 ALA A O 1
ATOM 883 N N . ASN A 1 111 ? 21.281 15.617 51.715 1.00 70.06 111 ASN A N 1
ATOM 884 C CA . ASN A 1 111 ? 21.934 14.635 52.567 1.00 70.06 111 ASN A CA 1
ATOM 885 C C . ASN A 1 111 ? 23.144 15.282 53.270 1.00 70.06 111 ASN A C 1
ATOM 887 O O . ASN A 1 111 ? 23.396 16.482 53.144 1.00 70.06 111 ASN A O 1
ATOM 891 N N . SER A 1 112 ? 23.926 14.491 54.007 1.00 68.12 112 SER A N 1
ATOM 892 C CA . SER A 1 112 ? 25.054 14.993 54.808 1.00 68.12 112 SER A CA 1
ATOM 893 C C . SER A 1 112 ? 26.213 15.619 54.012 1.00 68.12 112 SER A C 1
ATOM 895 O O . SER A 1 112 ? 27.127 16.173 54.622 1.00 68.12 112 SER A O 1
ATOM 897 N N . TRP A 1 113 ? 26.214 15.550 52.679 1.00 61.69 113 TRP A N 1
ATOM 898 C CA . TRP A 1 113 ? 27.297 16.051 51.823 1.00 61.69 113 TRP A CA 1
ATOM 899 C C . TRP A 1 113 ? 26.812 16.791 50.568 1.00 61.69 113 TRP A C 1
ATOM 901 O O . TRP A 1 113 ? 27.649 17.204 49.760 1.00 61.69 113 TRP A O 1
ATOM 911 N N . TRP A 1 114 ? 25.499 16.978 50.392 1.00 63.28 114 TRP A N 1
ATOM 912 C CA . TRP A 1 114 ? 24.928 17.601 49.200 1.00 63.28 114 TRP A CA 1
ATOM 913 C C . TRP A 1 114 ? 23.495 18.124 49.415 1.00 63.28 114 TRP A C 1
ATOM 915 O O . TRP A 1 114 ? 22.728 17.541 50.176 1.00 63.28 114 TRP A O 1
ATOM 925 N N . LYS A 1 115 ? 23.133 19.207 48.711 1.00 68.62 115 LYS A N 1
ATOM 926 C CA . LYS A 1 115 ? 21.772 19.763 48.621 1.00 68.62 115 LYS A CA 1
ATOM 927 C C . LYS A 1 115 ? 21.435 20.043 47.153 1.00 68.62 115 LYS A C 1
ATOM 929 O O . LYS A 1 115 ? 22.245 20.647 46.448 1.00 68.62 115 LYS A O 1
ATOM 934 N N . GLY A 1 116 ? 20.263 19.605 46.708 1.00 65.56 116 GLY A N 1
ATOM 935 C CA . GLY A 1 116 ? 19.742 19.783 45.356 1.00 65.56 116 GLY A CA 1
ATOM 936 C C . GLY A 1 116 ? 18.398 20.513 45.343 1.00 65.56 116 GLY A C 1
ATOM 937 O O . GLY A 1 116 ? 17.672 20.513 46.337 1.00 65.56 116 GLY A O 1
ATOM 938 N N . TYR A 1 117 ? 18.097 21.134 44.203 1.00 72.56 117 TYR A N 1
ATOM 939 C CA . TYR A 1 117 ? 16.825 21.790 43.904 1.00 72.56 117 TYR A CA 1
ATOM 940 C C . TYR A 1 117 ? 16.421 21.465 42.459 1.00 72.56 117 TYR A C 1
ATOM 942 O O . TYR A 1 117 ? 17.275 21.515 41.565 1.00 72.56 117 TYR A O 1
ATOM 950 N N . PHE A 1 118 ? 15.161 21.090 42.242 1.00 69.38 118 PHE A N 1
ATOM 951 C CA . PHE A 1 118 ? 14.573 20.863 40.918 1.00 69.38 118 PHE A CA 1
ATOM 952 C C . PHE A 1 118 ? 13.217 21.545 40.829 1.00 69.38 118 PHE A C 1
ATOM 954 O O . PHE A 1 118 ? 12.458 21.545 41.799 1.00 69.38 118 PHE A O 1
ATOM 961 N N . VAL A 1 119 ? 12.929 22.064 39.638 1.00 63.50 119 VAL A N 1
ATOM 962 C CA . VAL A 1 119 ? 11.626 22.611 39.270 1.00 63.50 119 VAL A CA 1
ATOM 963 C C . VAL A 1 119 ? 11.135 21.829 38.065 1.00 63.50 119 VAL A C 1
ATOM 965 O O . VAL A 1 119 ? 11.855 21.663 37.079 1.00 63.50 119 VAL A O 1
ATOM 968 N N . ILE A 1 120 ? 9.913 21.322 38.137 1.00 66.38 120 ILE A N 1
ATOM 969 C CA . ILE A 1 120 ? 9.198 20.855 36.954 1.00 66.38 120 ILE A CA 1
ATOM 970 C C . ILE A 1 120 ? 8.291 21.997 36.534 1.00 66.38 120 ILE A C 1
ATOM 972 O O . ILE A 1 120 ? 7.331 22.307 37.234 1.00 66.38 120 ILE A O 1
ATOM 976 N N . GLU A 1 121 ? 8.628 22.627 35.411 1.00 57.97 121 GLU A N 1
ATOM 977 C CA . GLU A 1 121 ? 7.870 23.764 34.877 1.00 57.97 121 GLU A CA 1
ATOM 978 C C . GLU A 1 121 ? 6.511 23.334 34.298 1.00 57.97 121 GLU A C 1
ATOM 980 O O . GLU A 1 121 ? 5.611 24.164 34.177 1.00 57.97 121 GLU A O 1
ATOM 985 N N . GLU A 1 122 ? 6.364 22.046 33.956 1.00 59.66 122 GLU A N 1
ATOM 986 C CA . GLU A 1 122 ? 5.140 21.447 33.414 1.00 59.66 122 GLU A CA 1
ATOM 987 C C . GLU A 1 122 ? 4.927 20.030 33.970 1.00 59.66 122 GLU A C 1
ATOM 989 O O . GLU A 1 122 ? 5.441 19.042 33.438 1.00 59.66 122 GLU A O 1
ATOM 994 N N . LEU A 1 123 ? 4.168 19.920 35.063 1.00 62.78 123 LEU A N 1
ATOM 995 C CA . LEU A 1 123 ? 3.581 18.661 35.514 1.00 62.78 123 LEU A CA 1
ATOM 996 C C . LEU A 1 123 ? 2.136 18.594 35.010 1.00 62.78 123 LEU A C 1
ATOM 998 O O . LEU A 1 123 ? 1.241 19.170 35.624 1.00 62.78 123 LEU A O 1
ATOM 1002 N N . ASN A 1 124 ? 1.919 17.882 33.904 1.00 61.53 124 ASN A N 1
ATOM 1003 C CA . ASN A 1 124 ? 0.578 17.616 33.392 1.00 61.53 124 ASN A CA 1
ATOM 1004 C C . ASN A 1 124 ? 0.023 16.361 34.079 1.00 61.53 124 ASN A C 1
ATOM 1006 O O . ASN A 1 124 ? 0.388 15.229 33.741 1.00 61.53 124 ASN A O 1
ATOM 1010 N N . VAL A 1 125 ? -0.812 16.568 35.094 1.00 62.78 125 VAL A N 1
ATOM 1011 C CA . VAL A 1 125 ? -1.514 15.469 35.755 1.00 62.78 125 VAL A CA 1
ATOM 1012 C C . VAL A 1 125 ? -2.687 15.090 34.860 1.00 62.78 125 VAL A C 1
ATOM 1014 O O . VAL A 1 125 ? -3.661 15.821 34.762 1.00 62.78 125 VAL A O 1
ATOM 1017 N N . ASN A 1 126 ? -2.605 13.942 34.194 1.00 56.12 126 ASN A N 1
ATOM 1018 C CA . ASN A 1 126 ? -3.784 13.273 33.655 1.00 56.12 126 ASN A CA 1
ATOM 1019 C C . ASN A 1 126 ? -4.099 12.124 34.605 1.00 56.12 126 ASN A C 1
ATOM 1021 O O . ASN A 1 126 ? -3.249 11.253 34.806 1.00 56.12 126 ASN A O 1
ATOM 1025 N N . HIS A 1 127 ? -5.290 12.110 35.206 1.00 51.88 127 HIS A N 1
ATOM 1026 C CA . HIS A 1 127 ? -5.704 10.945 35.981 1.00 51.88 127 HIS A CA 1
ATOM 1027 C C . HIS A 1 127 ? -5.680 9.719 35.060 1.00 51.88 127 HIS A C 1
ATOM 1029 O O . HIS A 1 127 ? -6.237 9.772 33.959 1.00 51.88 127 HIS A O 1
ATOM 1035 N N . PRO A 1 128 ? -5.059 8.601 35.462 1.00 46.66 128 PRO A N 1
ATOM 1036 C CA . PRO A 1 128 ? -5.252 7.363 34.739 1.00 46.66 128 PRO A CA 1
ATOM 1037 C C . PRO A 1 128 ? -6.727 7.016 34.809 1.00 46.66 128 PRO A C 1
ATOM 1039 O O . PRO A 1 128 ? -7.282 6.800 35.887 1.00 46.66 128 PRO A O 1
ATOM 1042 N N . THR A 1 129 ? -7.332 6.974 33.628 1.00 52.41 129 THR A N 1
ATOM 1043 C CA . THR A 1 129 ? -8.730 6.635 33.399 1.00 52.41 129 THR A CA 1
ATOM 1044 C C . THR A 1 129 ? -9.124 5.431 34.244 1.00 52.41 129 THR A C 1
ATOM 1046 O O . THR A 1 129 ? -8.572 4.338 34.043 1.00 52.41 129 THR A O 1
ATOM 1049 N N . ARG A 1 130 ? -10.087 5.593 35.158 1.00 66.62 130 ARG A N 1
ATOM 1050 C CA . ARG A 1 130 ? -10.668 4.458 35.883 1.00 66.62 130 ARG A CA 1
ATOM 1051 C C . ARG A 1 130 ? -11.407 3.585 34.875 1.00 66.62 130 ARG A C 1
ATOM 1053 O O . ARG A 1 130 ? -12.543 3.861 34.485 1.00 66.62 130 ARG A O 1
ATOM 1060 N N . SER A 1 131 ? -10.709 2.555 34.409 1.00 81.31 131 SER A N 1
ATOM 1061 C CA . SER A 1 131 ? -11.229 1.570 33.475 1.00 81.31 131 SER A CA 1
ATOM 1062 C C . SER A 1 131 ? -11.134 0.173 34.060 1.00 81.31 131 SER A C 1
ATOM 1064 O O . SER A 1 131 ? -10.208 -0.141 34.806 1.00 81.31 131 SER A O 1
ATOM 1066 N N . PHE A 1 132 ? -12.120 -0.657 33.753 1.00 86.69 132 PHE A N 1
ATOM 1067 C CA . PHE A 1 132 ? -12.196 -2.034 34.226 1.00 86.69 132 PHE A CA 1
ATOM 1068 C C . PHE A 1 132 ? -12.796 -2.922 33.141 1.00 86.69 132 PHE A C 1
ATOM 1070 O O . PHE A 1 132 ? -13.451 -2.431 32.223 1.00 86.69 132 PHE A O 1
ATOM 1077 N N . TYR A 1 133 ? -12.558 -4.226 33.237 1.00 92.88 133 TYR A N 1
ATOM 1078 C CA . TYR A 1 133 ? -13.105 -5.187 32.288 1.00 92.88 133 TYR A CA 1
ATOM 1079 C C . TYR A 1 133 ? -14.425 -5.764 32.790 1.00 92.88 133 TYR A C 1
ATOM 1081 O O . TYR A 1 133 ? -14.559 -6.065 33.977 1.00 92.88 133 TYR A O 1
ATOM 1089 N N . ALA A 1 134 ? -15.378 -5.943 31.883 1.00 93.19 134 ALA A N 1
ATOM 1090 C CA . ALA A 1 134 ? -16.644 -6.611 32.142 1.00 93.19 134 ALA A CA 1
ATOM 1091 C C . ALA A 1 134 ? -17.004 -7.520 30.965 1.00 93.19 134 ALA A C 1
ATOM 1093 O O . ALA A 1 134 ? -16.868 -7.124 29.807 1.00 93.19 134 ALA A O 1
ATOM 1094 N N . GLU A 1 135 ? -17.478 -8.727 31.269 1.00 95.62 135 GLU A N 1
ATOM 1095 C CA . GLU A 1 135 ? -18.077 -9.614 30.274 1.00 95.62 135 GLU A CA 1
ATOM 1096 C C . GLU A 1 135 ? -19.581 -9.339 30.197 1.00 95.62 135 GLU A C 1
ATOM 1098 O O . GLU A 1 135 ? -20.283 -9.402 31.209 1.00 95.62 135 GLU A O 1
ATOM 1103 N N . ILE A 1 136 ? -20.068 -8.992 29.007 1.00 94.88 136 ILE A N 1
ATOM 1104 C CA . ILE A 1 136 ? -21.464 -8.630 28.751 1.00 94.88 136 ILE A CA 1
ATOM 1105 C C . ILE A 1 136 ? -21.877 -9.302 27.443 1.00 94.88 136 ILE A C 1
ATOM 1107 O O . ILE A 1 136 ? -21.251 -9.087 26.406 1.00 94.88 136 ILE A O 1
ATOM 1111 N N . ASP A 1 137 ? -22.908 -10.146 27.501 1.00 91.06 137 ASP A N 1
ATOM 1112 C CA . ASP A 1 137 ? -23.440 -10.899 26.355 1.00 91.06 137 ASP A CA 1
ATOM 1113 C C . ASP A 1 137 ? -22.382 -11.70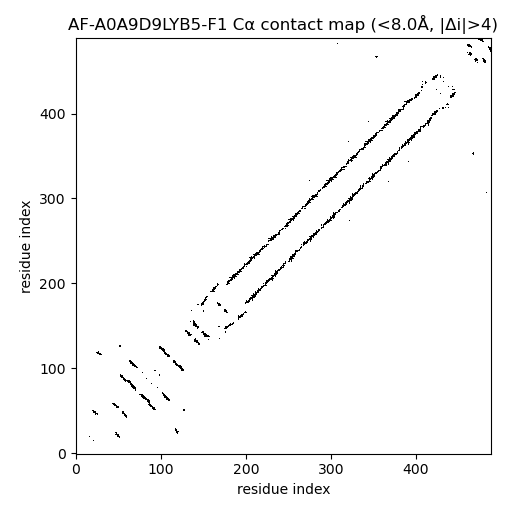5 25.570 1.00 91.06 137 ASP A C 1
ATOM 1115 O O . ASP A 1 137 ? -22.482 -11.881 24.356 1.00 91.06 137 ASP A O 1
ATOM 1119 N N . GLY A 1 138 ? -21.361 -12.217 26.269 1.00 90.81 138 GLY A N 1
ATOM 1120 C CA . GLY A 1 138 ? -20.273 -13.014 25.690 1.00 90.81 138 GLY A CA 1
ATOM 1121 C C . GLY A 1 138 ? -19.155 -12.197 25.035 1.00 90.81 138 GLY A C 1
ATOM 1122 O O . GLY A 1 138 ? -18.219 -12.777 24.491 1.00 90.81 138 GLY A O 1
ATOM 1123 N N . PHE A 1 139 ? -19.214 -10.867 25.087 1.00 95.00 139 PHE A N 1
ATOM 1124 C CA . PHE A 1 139 ? -18.097 -9.993 24.731 1.00 95.00 139 PHE A CA 1
ATOM 1125 C C . PHE A 1 139 ? -17.397 -9.496 25.989 1.00 95.00 139 PHE A C 1
ATOM 1127 O O . PHE A 1 139 ? -18.036 -9.268 27.016 1.00 95.00 139 PHE A O 1
ATOM 1134 N N . ILE A 1 140 ? -16.094 -9.261 25.895 1.00 96.19 140 ILE A N 1
ATOM 1135 C CA . ILE A 1 140 ? -15.310 -8.660 26.969 1.00 96.19 140 ILE A CA 1
ATOM 1136 C C . ILE A 1 140 ? -15.047 -7.205 26.598 1.00 96.19 140 ILE A C 1
ATOM 1138 O O . ILE A 1 140 ? -14.412 -6.919 25.583 1.00 96.19 140 ILE A O 1
ATOM 1142 N N . TYR A 1 141 ? -15.511 -6.282 27.435 1.00 97.00 141 TYR A N 1
ATOM 1143 C CA . TYR A 1 141 ? -15.330 -4.847 27.244 1.00 97.00 141 TYR A CA 1
ATOM 1144 C C . TYR A 1 141 ? -14.406 -4.261 28.298 1.00 97.00 141 TYR A C 1
ATOM 1146 O O . TYR A 1 141 ? -14.524 -4.594 29.474 1.00 97.00 141 TYR A O 1
ATOM 1154 N N . LYS A 1 142 ? -13.552 -3.319 27.902 1.00 96.50 142 LYS A N 1
ATOM 1155 C CA . LYS A 1 142 ? -12.924 -2.355 28.806 1.00 96.50 142 LYS A CA 1
ATOM 1156 C C . LYS A 1 142 ? -13.831 -1.125 28.911 1.00 96.50 142 LYS A C 1
ATOM 1158 O O . LYS A 1 142 ? -13.986 -0.375 27.950 1.00 96.50 142 LYS A O 1
ATOM 1163 N N . LEU A 1 143 ? -14.446 -0.928 30.073 1.00 95.38 143 LEU A N 1
ATOM 1164 C CA . LEU A 1 143 ? -15.378 0.165 30.357 1.00 95.38 143 LEU A CA 1
ATOM 1165 C C . LEU A 1 143 ? -14.645 1.340 31.007 1.00 95.38 143 LEU A C 1
ATOM 1167 O O . LEU A 1 143 ? -13.831 1.125 31.900 1.00 95.38 143 LEU A O 1
ATOM 1171 N N . SER A 1 144 ? -14.948 2.573 30.596 1.00 90.56 144 SER A N 1
ATOM 1172 C CA . SER A 1 144 ? -14.452 3.812 31.213 1.00 90.56 144 SER A CA 1
ATOM 1173 C C . SER A 1 144 ? -15.577 4.497 31.989 1.00 90.56 144 SER A C 1
ATOM 1175 O O . SER A 1 144 ? -16.571 4.928 31.399 1.00 90.56 144 SER A O 1
ATOM 1177 N N . GLU A 1 145 ? -15.433 4.615 33.312 1.00 87.00 145 GLU A N 1
ATOM 1178 C CA . GLU A 1 145 ? -16.446 5.269 34.160 1.00 87.00 145 GLU A CA 1
ATOM 1179 C C . GLU A 1 145 ? -16.583 6.765 33.867 1.00 87.00 145 GLU A C 1
ATOM 1181 O O . GLU A 1 145 ? -17.689 7.302 33.904 1.00 87.00 145 GLU A O 1
ATOM 1186 N N . GLU A 1 146 ? -15.467 7.416 33.550 1.00 82.25 146 GLU A N 1
ATOM 1187 C CA . GLU A 1 146 ? -15.379 8.860 33.319 1.00 82.25 146 GLU A CA 1
ATOM 1188 C C . GLU A 1 146 ? -16.058 9.266 32.013 1.00 82.25 146 GLU A C 1
ATOM 1190 O O . GLU A 1 146 ? -16.896 10.163 31.985 1.00 82.25 146 GLU A O 1
ATOM 1195 N N . THR A 1 147 ? -15.719 8.575 30.923 1.00 88.00 147 THR A N 1
ATOM 1196 C CA . THR A 1 147 ? -16.217 8.924 29.585 1.00 88.00 147 THR A CA 1
ATOM 1197 C C . THR A 1 147 ? -17.541 8.247 29.249 1.00 88.00 147 THR A C 1
ATOM 1199 O O . THR A 1 147 ? -18.162 8.604 28.252 1.00 88.00 147 THR A O 1
ATOM 1202 N N . ARG A 1 148 ? -17.978 7.270 30.060 1.00 94.75 148 ARG A N 1
ATOM 1203 C CA . ARG A 1 148 ? -19.129 6.399 29.766 1.00 94.75 148 ARG A CA 1
ATOM 1204 C C . ARG A 1 148 ? -19.006 5.720 28.402 1.00 94.75 148 ARG A C 1
ATOM 1206 O O . ARG A 1 148 ? -19.977 5.605 27.658 1.00 94.75 148 ARG A O 1
ATOM 1213 N N . THR A 1 149 ? -17.802 5.246 28.089 1.00 96.62 149 THR A N 1
ATOM 1214 C CA . THR A 1 149 ? -17.511 4.511 26.853 1.00 96.62 149 THR A CA 1
ATOM 1215 C C . THR A 1 149 ? -17.045 3.088 27.131 1.00 96.62 149 THR A C 1
ATOM 1217 O O . THR A 1 149 ? -16.592 2.764 28.233 1.00 96.62 149 THR A O 1
ATOM 1220 N N . ALA A 1 150 ? -17.182 2.237 26.121 1.00 97.94 150 ALA A N 1
ATOM 1221 C CA . ALA A 1 150 ? -16.746 0.854 26.113 1.00 97.94 150 ALA A CA 1
ATOM 1222 C C . ALA A 1 150 ? -15.849 0.585 24.896 1.00 97.94 150 ALA A C 1
ATOM 1224 O O . ALA A 1 150 ? -16.197 0.908 23.755 1.00 97.94 150 ALA A O 1
ATOM 1225 N N . GLU A 1 151 ? -14.711 -0.051 25.147 1.00 97.88 151 GLU A N 1
ATOM 1226 C CA . GLU A 1 151 ? -13.853 -0.668 24.139 1.00 97.88 151 GLU A CA 1
ATOM 1227 C C . GLU A 1 151 ? -14.115 -2.173 24.147 1.00 97.88 151 GLU A C 1
ATOM 1229 O O . GLU A 1 151 ? -13.995 -2.811 25.189 1.00 97.88 151 GLU A O 1
ATOM 1234 N N . LEU A 1 152 ? -14.509 -2.741 23.008 1.00 98.25 152 LEU A N 1
ATOM 1235 C CA . LEU A 1 152 ? -14.648 -4.187 22.858 1.00 98.25 152 LEU A CA 1
ATOM 1236 C C . LEU A 1 152 ? -13.251 -4.795 22.743 1.00 98.25 152 LEU A C 1
ATOM 1238 O O . LEU A 1 152 ? -12.576 -4.587 21.740 1.00 98.25 152 LEU A O 1
ATOM 1242 N N . SER A 1 153 ? -12.818 -5.502 23.777 1.00 94.62 153 SER A N 1
ATOM 1243 C CA . SER A 1 153 ? -11.433 -5.949 23.946 1.00 94.62 153 SER A CA 1
ATOM 1244 C C . SER A 1 153 ? -11.215 -7.395 23.527 1.00 94.62 153 SER A C 1
ATOM 1246 O O . SER A 1 153 ? -10.111 -7.743 23.127 1.00 94.62 153 SER A O 1
ATOM 1248 N N . ASP A 1 154 ? -12.242 -8.235 23.641 1.00 95.06 154 ASP A N 1
ATOM 1249 C CA . ASP A 1 154 ? -12.185 -9.638 23.238 1.00 95.06 154 ASP A CA 1
ATOM 1250 C C . ASP A 1 154 ? -13.597 -10.174 22.975 1.00 95.06 154 ASP A C 1
ATOM 1252 O O . ASP A 1 154 ? -14.604 -9.625 23.444 1.00 95.06 154 ASP A O 1
ATOM 1256 N N . VAL A 1 155 ? -13.661 -11.281 22.251 1.00 90.00 155 VAL A N 1
ATOM 1257 C CA . VAL A 1 155 ? -14.859 -12.094 22.097 1.00 90.00 155 VAL A CA 1
ATOM 1258 C C . VAL A 1 155 ? -14.685 -13.322 22.977 1.00 90.00 155 VAL A C 1
ATOM 1260 O O . VAL A 1 155 ? -13.800 -14.137 22.736 1.00 90.00 155 VAL A O 1
ATOM 1263 N N . GLY A 1 156 ? -15.529 -13.456 23.999 1.00 82.25 156 GLY A N 1
ATOM 1264 C CA . GLY A 1 156 ? -15.566 -14.636 24.858 1.00 82.25 156 GLY A CA 1
ATOM 1265 C C . GLY A 1 156 ? -16.150 -15.847 24.125 1.00 82.25 156 GLY A C 1
ATOM 1266 O O . GLY A 1 156 ? -15.858 -16.113 22.959 1.00 82.25 156 GLY A O 1
ATOM 1267 N N . ASP A 1 157 ? -17.041 -16.583 24.782 1.00 77.44 157 ASP A N 1
ATOM 1268 C CA . ASP A 1 157 ? -17.603 -17.828 24.241 1.00 77.44 157 ASP A CA 1
ATOM 1269 C C . ASP A 1 157 ? -18.742 -17.600 23.221 1.00 77.44 157 ASP A C 1
ATOM 1271 O O . ASP A 1 157 ? -19.801 -18.234 23.269 1.00 77.44 157 ASP A O 1
ATOM 1275 N N . ILE A 1 158 ? -18.543 -16.699 22.255 1.00 82.50 158 ILE A N 1
ATOM 1276 C CA . ILE A 1 158 ? -19.475 -16.510 21.138 1.00 82.50 158 ILE A CA 1
ATOM 1277 C C . ILE A 1 158 ? -19.101 -17.473 20.013 1.00 82.50 158 ILE A C 1
ATOM 1279 O O . ILE A 1 158 ? -18.042 -17.387 19.401 1.00 82.50 158 ILE A O 1
ATOM 1283 N N . ASN A 1 159 ? -20.018 -18.381 19.685 1.00 79.00 159 ASN A N 1
ATOM 1284 C CA . ASN A 1 159 ? -19.868 -19.300 18.558 1.00 79.00 159 ASN A CA 1
ATOM 1285 C C . ASN A 1 159 ? -21.068 -19.186 17.618 1.00 79.00 159 ASN A C 1
ATOM 1287 O O . ASN A 1 159 ? -21.954 -20.042 17.576 1.00 79.00 159 ASN A O 1
ATOM 1291 N N . THR A 1 160 ? -21.127 -18.068 16.899 1.00 85.06 160 THR A N 1
ATOM 1292 C CA . THR A 1 160 ? -22.187 -17.790 15.930 1.00 85.06 160 THR A CA 1
ATOM 1293 C C . THR A 1 160 ? -21.584 -17.387 14.593 1.00 85.06 160 THR A C 1
ATOM 1295 O O . THR A 1 160 ? -20.448 -16.929 14.521 1.00 85.06 160 THR A O 1
ATOM 1298 N N . HIS A 1 161 ? -22.352 -17.552 13.517 1.00 87.88 161 HIS A N 1
ATOM 1299 C CA . HIS A 1 161 ? -21.900 -17.180 12.175 1.00 87.88 161 HIS A CA 1
ATOM 1300 C C . HIS A 1 161 ? -22.046 -15.680 11.889 1.00 87.88 161 HIS A C 1
ATOM 1302 O O . HIS A 1 161 ? -21.405 -15.188 10.963 1.00 87.88 161 HIS A O 1
ATOM 1308 N N . ASN A 1 162 ? -22.892 -14.975 12.644 1.00 90.94 162 ASN A N 1
ATOM 1309 C CA . ASN A 1 162 ? -23.224 -13.571 12.432 1.00 90.94 162 ASN A CA 1
ATOM 1310 C C . ASN A 1 162 ? -23.157 -12.850 13.775 1.00 90.94 162 ASN A C 1
ATOM 1312 O O . ASN A 1 162 ? -23.951 -13.142 14.669 1.00 90.94 162 ASN A O 1
ATOM 1316 N N . ILE A 1 163 ? -22.229 -11.910 13.897 1.00 93.00 163 ILE A N 1
ATOM 1317 C CA . ILE A 1 163 ? -22.025 -11.129 15.110 1.00 93.00 163 ILE A CA 1
ATOM 1318 C C . ILE A 1 163 ? -22.573 -9.721 14.906 1.00 93.00 163 ILE A C 1
ATOM 1320 O O . ILE A 1 163 ? -22.266 -9.042 13.926 1.00 93.00 163 ILE A O 1
ATOM 1324 N N . HIS A 1 164 ? -23.360 -9.261 15.873 1.00 93.69 164 HIS A N 1
ATOM 1325 C CA . HIS A 1 164 ? -23.844 -7.889 15.943 1.00 93.69 164 HIS A CA 1
ATOM 1326 C C . HIS A 1 164 ? -23.253 -7.239 17.188 1.00 93.69 164 HIS A C 1
ATOM 1328 O O . HIS A 1 164 ? -23.630 -7.593 18.302 1.00 93.69 164 HIS A O 1
ATOM 1334 N N . ILE A 1 165 ? -22.316 -6.308 17.000 1.00 95.81 165 ILE A N 1
ATOM 1335 C CA . ILE A 1 165 ? -21.737 -5.564 18.119 1.00 95.81 165 ILE A CA 1
ATOM 1336 C C . ILE A 1 165 ? -22.783 -4.530 18.575 1.00 95.81 165 ILE A C 1
ATOM 1338 O O . ILE A 1 165 ? -23.277 -3.763 17.740 1.00 95.81 165 ILE A O 1
ATOM 1342 N N . PRO A 1 166 ? -23.167 -4.495 19.862 1.00 96.75 166 PRO A N 1
ATOM 1343 C CA . PRO A 1 166 ? -24.156 -3.543 20.347 1.00 96.75 166 PRO A CA 1
ATOM 1344 C C . PRO A 1 166 ? -23.582 -2.120 20.360 1.00 96.75 166 PRO A C 1
ATOM 1346 O O . PRO A 1 166 ? -22.402 -1.916 20.624 1.00 96.75 166 PRO A O 1
ATOM 1349 N N . ALA A 1 167 ? -24.418 -1.115 20.079 1.00 97.88 167 ALA A N 1
ATOM 1350 C CA . ALA A 1 167 ? -23.992 0.291 20.076 1.00 97.88 167 ALA A CA 1
ATOM 1351 C C . ALA A 1 167 ? -23.661 0.830 21.480 1.00 97.88 167 ALA A C 1
ATOM 1353 O O . ALA A 1 167 ? -22.962 1.830 21.630 1.00 97.88 167 ALA A O 1
ATOM 1354 N N . PHE A 1 168 ? -24.186 0.177 22.511 1.00 98.19 168 PHE A N 1
ATOM 1355 C CA . PHE A 1 168 ? -23.923 0.457 23.913 1.00 98.19 168 PHE A CA 1
ATOM 1356 C C . PHE A 1 168 ? -24.125 -0.819 24.725 1.00 98.19 168 PHE A C 1
ATOM 1358 O O . PHE A 1 168 ? -24.836 -1.725 24.291 1.00 98.19 168 PHE A O 1
ATOM 1365 N N . VAL A 1 169 ? -23.548 -0.855 25.917 1.00 97.88 169 VAL A N 1
ATOM 1366 C CA . VAL A 1 169 ? -23.752 -1.914 26.905 1.00 97.88 169 VAL A CA 1
ATOM 1367 C C . VAL A 1 169 ? -24.159 -1.309 28.241 1.00 97.88 169 VAL A C 1
ATOM 1369 O O . VAL A 1 169 ? -23.843 -0.152 28.531 1.00 97.88 169 VAL A O 1
ATOM 1372 N N . GLU A 1 170 ? -24.880 -2.077 29.050 1.00 97.44 170 GLU A N 1
ATOM 1373 C CA . GLU A 1 170 ? -25.256 -1.683 30.406 1.00 97.44 170 GLU A CA 1
ATOM 1374 C C . GLU A 1 170 ? -24.511 -2.547 31.423 1.00 97.44 170 GLU A C 1
ATOM 1376 O O . GLU A 1 170 ? -24.539 -3.774 31.354 1.00 97.44 170 GLU A O 1
ATOM 1381 N N . TYR A 1 171 ? -23.848 -1.900 32.378 1.00 95.50 171 TYR A N 1
ATOM 1382 C CA . TYR A 1 171 ? -23.163 -2.556 33.486 1.00 95.50 171 TYR A CA 1
ATOM 1383 C C . TYR A 1 171 ? -23.449 -1.786 34.773 1.00 95.50 171 TYR A C 1
ATOM 1385 O O . TYR A 1 171 ? -23.308 -0.567 34.807 1.00 95.50 171 TYR A O 1
ATOM 1393 N N . ASP A 1 172 ? -23.897 -2.488 35.815 1.00 93.19 172 ASP A N 1
ATOM 1394 C CA . ASP A 1 172 ? -24.292 -1.900 37.106 1.00 93.19 172 ASP A CA 1
ATOM 1395 C C . ASP A 1 172 ? -25.273 -0.712 36.978 1.00 93.19 172 ASP A C 1
ATOM 1397 O O . ASP A 1 172 ? -25.092 0.363 37.546 1.00 93.19 172 ASP A O 1
ATOM 1401 N N . SER A 1 173 ? -26.330 -0.896 36.175 1.00 93.50 173 SER A N 1
ATOM 1402 C CA . SER A 1 173 ? -27.346 0.131 35.859 1.00 93.50 173 SER A CA 1
ATOM 1403 C C . SER A 1 173 ? -26.805 1.393 35.174 1.00 93.50 173 SER A C 1
ATOM 1405 O O . SER A 1 173 ? -27.489 2.416 35.133 1.00 93.50 173 SER A O 1
ATOM 1407 N N . GLN A 1 174 ? -25.589 1.334 34.634 1.00 95.31 174 GLN A N 1
ATOM 1408 C CA . GLN A 1 174 ? -24.969 2.429 33.908 1.00 95.31 174 GLN A CA 1
ATOM 1409 C C . GLN A 1 174 ? -24.754 2.063 32.448 1.00 95.31 174 GLN A C 1
ATOM 1411 O O . GLN A 1 174 ? -24.324 0.958 32.125 1.00 95.31 174 GLN A O 1
ATOM 1416 N N . LYS A 1 175 ? -25.019 3.025 31.566 1.00 97.69 175 LYS A N 1
ATOM 1417 C CA . LYS A 1 175 ? -24.835 2.881 30.124 1.00 97.69 175 LYS A CA 1
ATOM 1418 C C . LYS A 1 175 ? -23.414 3.282 29.715 1.00 97.69 175 LYS A C 1
ATOM 1420 O O . LYS A 1 175 ? -22.933 4.337 30.129 1.00 97.69 175 LYS A O 1
ATOM 1425 N N . TYR A 1 176 ? -22.800 2.474 28.855 1.00 98.06 176 TYR A N 1
ATOM 1426 C CA . TYR A 1 176 ? -21.508 2.734 28.223 1.00 98.06 176 TYR A CA 1
ATOM 1427 C C . TYR A 1 176 ? -21.647 2.609 26.704 1.00 98.06 176 TYR A C 1
ATOM 1429 O O . TYR A 1 176 ? -22.012 1.545 26.205 1.00 98.06 176 TYR A O 1
ATOM 1437 N N . ASP A 1 177 ? -21.378 3.677 25.954 1.00 98.44 177 ASP A N 1
ATOM 1438 C CA . ASP A 1 177 ? -21.439 3.636 24.489 1.00 98.44 177 ASP A CA 1
ATOM 1439 C C . ASP A 1 177 ? -20.217 2.884 23.930 1.00 98.44 177 ASP A C 1
ATOM 1441 O O . ASP A 1 177 ? -19.079 3.171 24.300 1.00 98.44 177 ASP A O 1
ATOM 1445 N N . VAL A 1 178 ? -20.431 1.917 23.033 1.00 98.62 178 VAL A N 1
ATOM 1446 C CA . VAL A 1 178 ? -19.341 1.136 22.425 1.00 98.62 178 VAL A CA 1
ATOM 1447 C C . VAL A 1 178 ? -18.710 1.969 21.318 1.00 98.62 178 VAL A C 1
ATOM 1449 O O . VAL A 1 178 ? -19.296 2.134 20.245 1.00 98.62 178 VAL A O 1
ATOM 1452 N N . THR A 1 179 ? -17.525 2.514 21.580 1.00 98.25 179 THR A N 1
ATOM 1453 C CA . THR A 1 179 ? -16.851 3.478 20.696 1.00 98.25 179 THR A CA 1
ATOM 1454 C C . THR A 1 179 ? -15.593 2.920 20.039 1.00 98.25 179 THR A C 1
ATOM 1456 O O . THR A 1 179 ? -15.129 3.482 19.045 1.00 98.25 179 THR A O 1
ATOM 1459 N N . VAL A 1 180 ? -15.045 1.810 20.536 1.00 98.44 180 VAL A N 1
ATOM 1460 C CA . VAL A 1 180 ? -13.787 1.236 20.039 1.00 98.44 180 VAL A CA 1
ATOM 1461 C C . VAL A 1 180 ? -13.914 -0.274 19.881 1.00 98.44 180 VAL A C 1
ATOM 1463 O O . VAL A 1 180 ? -14.456 -0.953 20.752 1.00 98.44 180 VAL A O 1
ATOM 1466 N N . ILE A 1 181 ? -13.381 -0.799 18.779 1.00 98.69 181 ILE A N 1
ATOM 1467 C CA . ILE A 1 181 ? -13.025 -2.214 18.655 1.00 98.69 181 ILE A CA 1
ATOM 1468 C C . ILE A 1 181 ? -11.531 -2.302 18.933 1.00 98.69 181 ILE A C 1
ATOM 1470 O O . ILE A 1 181 ? -10.729 -1.753 18.174 1.00 98.69 181 ILE A O 1
ATOM 1474 N N . GLY A 1 182 ? -11.196 -2.906 20.065 1.00 96.75 182 GLY A N 1
ATOM 1475 C CA . GLY A 1 182 ? -9.872 -2.915 20.666 1.00 96.75 182 GLY A CA 1
ATOM 1476 C C . GLY A 1 182 ? -8.853 -3.753 19.907 1.00 96.75 182 GLY A C 1
ATOM 1477 O O . GLY A 1 182 ? -9.160 -4.456 18.938 1.00 96.75 182 GLY A O 1
ATOM 1478 N N . GLU A 1 183 ? -7.595 -3.631 20.332 1.00 95.75 183 GLU A N 1
ATOM 1479 C CA . GLU A 1 183 ? -6.490 -4.353 19.705 1.00 95.75 183 GLU A CA 1
ATOM 1480 C C . GLU A 1 183 ? -6.743 -5.860 19.772 1.00 95.75 183 GLU A C 1
ATOM 1482 O O . GLU A 1 183 ? -6.944 -6.421 20.843 1.00 95.75 183 GLU A O 1
ATOM 1487 N N . SER A 1 184 ? -6.678 -6.522 18.614 1.00 95.62 184 SER A N 1
ATOM 1488 C CA . SER A 1 184 ? -6.826 -7.979 18.498 1.00 95.62 184 SER A CA 1
ATOM 1489 C C . SER A 1 184 ? -8.155 -8.562 19.008 1.00 95.62 184 SER A C 1
ATOM 1491 O O . SER A 1 184 ? -8.219 -9.769 19.223 1.00 95.62 184 SER A O 1
ATOM 1493 N N . ALA A 1 185 ? -9.219 -7.764 19.151 1.00 96.06 185 ALA A N 1
ATOM 1494 C CA . ALA A 1 185 ? -10.457 -8.215 19.795 1.00 96.06 185 ALA A CA 1
ATOM 1495 C C . ALA A 1 185 ? -11.166 -9.402 19.108 1.00 96.06 185 ALA A C 1
ATOM 1497 O O . ALA A 1 185 ? -11.842 -10.181 19.766 1.00 96.06 185 ALA A O 1
ATOM 1498 N N . PHE A 1 186 ? -11.000 -9.563 17.794 1.00 96.62 186 PHE A N 1
ATOM 1499 C CA . PHE A 1 186 ? -11.433 -10.724 17.007 1.00 96.62 186 PHE A CA 1
ATOM 1500 C C . PHE A 1 186 ? -10.233 -11.455 16.381 1.00 96.62 186 PHE A C 1
ATOM 1502 O O . PHE A 1 186 ? -10.360 -12.080 15.330 1.00 96.62 186 PHE A O 1
ATOM 1509 N N . TYR A 1 187 ? -9.034 -11.371 16.959 1.00 94.81 187 TYR A N 1
ATOM 1510 C CA . TYR A 1 187 ? -7.856 -11.991 16.356 1.00 94.81 187 TYR A CA 1
ATOM 1511 C C . TYR A 1 187 ? -8.028 -13.507 16.208 1.00 94.81 187 TYR A C 1
ATOM 1513 O O . TYR A 1 187 ? -8.314 -14.203 17.180 1.00 94.81 187 TYR A O 1
ATOM 1521 N N . ARG A 1 188 ? -7.810 -14.033 14.993 1.00 94.19 188 ARG A N 1
ATOM 1522 C CA . ARG A 1 188 ? -7.986 -15.463 14.664 1.00 94.19 188 ARG A CA 1
ATOM 1523 C C . ARG A 1 188 ? -9.385 -15.986 14.988 1.00 94.19 188 ARG A C 1
ATOM 1525 O O . ARG A 1 188 ? -9.558 -17.156 15.340 1.00 94.19 188 ARG A O 1
ATOM 1532 N N . PHE A 1 189 ? -10.393 -15.131 14.865 1.00 91.50 189 PHE A N 1
ATOM 1533 C CA . PHE A 1 189 ? -11.762 -15.512 15.154 1.00 91.50 189 PHE A CA 1
ATOM 1534 C C . PHE A 1 189 ? -12.406 -16.204 13.943 1.00 91.50 189 PHE A C 1
ATOM 1536 O O . PHE A 1 189 ? -12.940 -15.574 13.031 1.00 91.50 189 PHE A O 1
ATOM 1543 N N . TYR A 1 190 ? -12.334 -17.537 13.920 1.00 89.56 190 TYR A N 1
ATOM 1544 C CA . TYR A 1 190 ? -12.750 -18.360 12.772 1.00 89.56 190 TYR A CA 1
ATOM 1545 C C . TYR A 1 190 ? -14.241 -18.727 12.754 1.00 89.56 190 TYR A C 1
ATOM 1547 O O . TYR A 1 190 ? -14.728 -19.308 11.790 1.00 89.56 190 TYR A O 1
ATOM 1555 N N . SER A 1 191 ? -14.984 -18.428 13.819 1.00 83.44 191 SER A N 1
ATOM 1556 C CA . SER A 1 191 ? -16.360 -18.919 13.979 1.00 83.44 191 SER A CA 1
ATOM 1557 C C . SER A 1 191 ? -17.401 -18.112 13.192 1.00 83.44 191 SER A C 1
ATOM 1559 O O . SER A 1 191 ? -18.527 -18.574 13.009 1.00 83.44 191 SER A O 1
ATOM 1561 N N . THR A 1 192 ? -17.051 -16.910 12.720 1.00 85.75 192 THR A N 1
ATOM 1562 C CA . THR A 1 192 ? -17.992 -15.950 12.126 1.00 85.75 192 THR A CA 1
ATOM 1563 C C . THR A 1 192 ? -17.719 -15.669 10.655 1.00 85.75 192 THR A C 1
ATOM 1565 O O . THR A 1 192 ? -16.580 -15.584 10.210 1.00 85.75 192 THR A O 1
ATOM 1568 N N . ARG A 1 193 ? -18.817 -15.478 9.917 1.00 91.81 193 ARG A N 1
ATOM 1569 C CA . ARG A 1 193 ? -18.849 -15.066 8.513 1.00 91.81 193 ARG A CA 1
ATOM 1570 C C . ARG A 1 193 ? -19.206 -13.601 8.326 1.00 91.81 193 ARG A C 1
ATOM 1572 O O . ARG A 1 193 ? -18.660 -12.982 7.424 1.00 91.81 193 ARG A O 1
ATOM 1579 N N . SER A 1 194 ? -20.069 -13.038 9.174 1.00 93.25 194 SER A N 1
ATOM 1580 C CA . SER A 1 194 ? -20.421 -11.619 9.096 1.00 93.25 194 SER A CA 1
ATOM 1581 C C . SER A 1 194 ? -20.361 -10.902 10.441 1.00 93.25 194 SER A C 1
ATOM 1583 O O . SER A 1 194 ? -20.790 -11.439 11.463 1.00 93.25 194 SER A O 1
ATOM 1585 N N . ILE A 1 195 ? -19.845 -9.672 10.442 1.00 93.81 195 ILE A N 1
ATOM 1586 C CA . ILE A 1 195 ? -19.823 -8.795 11.620 1.00 93.81 195 ILE A CA 1
ATOM 1587 C C . ILE A 1 195 ? -20.514 -7.478 11.263 1.00 93.81 195 ILE A C 1
ATOM 1589 O O . ILE A 1 195 ? -20.231 -6.867 10.234 1.00 93.81 195 ILE A O 1
ATOM 1593 N N . THR A 1 196 ? -21.428 -7.020 12.117 1.00 94.44 196 THR A N 1
ATOM 1594 C CA . THR A 1 196 ? -22.027 -5.682 12.015 1.00 94.44 196 THR A CA 1
ATOM 1595 C C . THR A 1 196 ? -21.433 -4.774 13.082 1.00 94.44 196 THR A C 1
ATOM 1597 O O . THR A 1 196 ? -21.589 -5.043 14.275 1.00 94.44 196 THR A O 1
ATOM 1600 N N . ILE A 1 197 ? -20.786 -3.691 12.647 1.00 96.19 197 ILE A N 1
ATOM 1601 C CA . ILE A 1 197 ? -20.239 -2.650 13.520 1.00 96.19 197 ILE A CA 1
ATOM 1602 C C . ILE A 1 197 ? -21.286 -1.527 13.673 1.00 96.19 197 ILE A C 1
ATOM 1604 O O . ILE A 1 197 ? -21.781 -1.022 12.661 1.00 96.19 197 ILE A O 1
ATOM 1608 N N . PRO A 1 198 ? -21.648 -1.114 14.902 1.00 97.19 198 PRO A N 1
ATOM 1609 C CA . PRO A 1 198 ? -22.626 -0.056 15.128 1.00 97.19 198 PRO A CA 1
ATOM 1610 C C . PRO A 1 198 ? -22.025 1.331 14.869 1.00 97.19 198 PRO A C 1
ATOM 1612 O O . PRO A 1 198 ? -20.827 1.553 15.023 1.00 97.19 198 PRO A O 1
ATOM 1615 N N . THR A 1 199 ? -22.878 2.308 14.550 1.00 97.12 199 THR A N 1
ATOM 1616 C CA . THR A 1 199 ? -22.474 3.698 14.246 1.00 97.12 199 THR A CA 1
ATOM 1617 C C . THR A 1 199 ? -21.914 4.475 15.447 1.00 97.12 199 THR A C 1
ATOM 1619 O O . THR A 1 199 ? -21.519 5.632 15.310 1.00 97.12 199 THR A O 1
ATOM 1622 N N . SER A 1 200 ? -21.930 3.887 16.644 1.00 97.75 200 SER A N 1
ATOM 1623 C CA . SER A 1 200 ? -21.263 4.428 17.831 1.00 97.75 200 SER A CA 1
ATOM 1624 C C . SER A 1 200 ? -19.743 4.249 17.765 1.00 97.75 200 SER A C 1
ATOM 1626 O O . SER A 1 200 ? -19.017 5.055 18.347 1.00 97.75 200 SER A O 1
ATOM 1628 N N . VAL A 1 201 ? -19.254 3.243 17.026 1.00 98.50 201 VAL A N 1
ATOM 1629 C CA . VAL A 1 201 ? -17.823 2.949 16.905 1.00 98.50 201 VAL A CA 1
ATOM 1630 C C . VAL A 1 201 ? -17.124 4.026 16.082 1.00 98.50 201 VAL A C 1
ATOM 1632 O O . VAL A 1 201 ? -17.583 4.415 15.003 1.00 98.50 201 VAL A O 1
ATOM 1635 N N . LYS A 1 202 ? -15.998 4.491 16.624 1.00 97.69 202 LYS A N 1
ATOM 1636 C CA . LYS A 1 202 ? -15.102 5.515 16.084 1.00 97.69 202 LYS A CA 1
ATOM 1637 C C . LYS A 1 202 ? -13.758 4.946 15.649 1.00 97.69 202 LYS A C 1
ATOM 1639 O O . LYS A 1 202 ? -13.199 5.422 14.670 1.00 97.69 202 LYS A O 1
ATOM 1644 N N . HIS A 1 203 ? -13.259 3.919 16.332 1.00 97.69 203 HIS A N 1
ATOM 1645 C CA . HIS A 1 203 ? -11.914 3.396 16.089 1.00 97.69 203 HIS A CA 1
ATOM 1646 C C . HIS A 1 203 ? -11.913 1.875 15.974 1.00 97.69 203 HIS A C 1
ATOM 1648 O O . HIS A 1 203 ? -12.487 1.184 16.819 1.00 97.69 203 HIS A O 1
ATOM 1654 N N . ILE A 1 204 ? -11.223 1.365 14.956 1.00 98.56 204 ILE A N 1
ATOM 1655 C CA . ILE A 1 204 ? -10.881 -0.050 14.809 1.00 98.56 204 ILE A CA 1
ATOM 1656 C C . ILE A 1 204 ? -9.375 -0.169 15.012 1.00 98.56 204 ILE A C 1
ATOM 1658 O O . ILE A 1 204 ? -8.588 0.287 14.184 1.00 98.56 204 ILE A O 1
ATOM 1662 N N . LYS A 1 205 ? -8.977 -0.748 16.143 1.00 98.00 205 LYS A N 1
ATOM 1663 C CA . LYS A 1 205 ? -7.579 -0.812 16.559 1.00 98.00 205 LYS A CA 1
ATOM 1664 C C . LYS A 1 205 ? -6.806 -1.914 15.847 1.00 98.00 205 LYS A C 1
ATOM 1666 O O . LYS A 1 205 ? -7.339 -2.760 15.124 1.00 98.00 205 LYS A O 1
ATOM 1671 N N . LYS A 1 206 ? -5.497 -1.877 16.079 1.00 96.62 206 LYS A N 1
ATOM 1672 C CA . LYS A 1 206 ? -4.502 -2.775 15.505 1.00 96.62 206 LYS A CA 1
ATOM 1673 C C . LYS A 1 206 ? -4.961 -4.231 15.552 1.00 96.62 206 LYS A C 1
ATOM 1675 O O . LYS A 1 206 ? -5.338 -4.741 16.605 1.00 96.62 206 LYS A O 1
ATOM 1680 N N . LYS A 1 207 ? -4.884 -4.915 14.408 1.00 96.75 207 LYS A N 1
ATOM 1681 C CA . LYS A 1 207 ? -5.202 -6.348 14.272 1.00 96.75 207 LYS A CA 1
ATOM 1682 C C . LYS A 1 207 ? -6.592 -6.763 14.775 1.00 96.75 207 LYS A C 1
ATOM 1684 O O . LYS A 1 207 ? -6.793 -7.955 14.991 1.00 96.75 207 LYS A O 1
ATOM 1689 N N . ALA A 1 208 ? -7.536 -5.829 14.941 1.00 98.25 208 ALA A N 1
ATOM 1690 C CA . ALA A 1 208 ? -8.854 -6.099 15.517 1.00 98.25 208 ALA A CA 1
ATOM 1691 C C . ALA A 1 208 ? -9.545 -7.324 14.904 1.00 98.25 208 ALA A C 1
ATOM 1693 O O . ALA A 1 208 ? -10.119 -8.101 15.647 1.00 98.25 208 ALA A O 1
ATOM 1694 N N . PHE A 1 209 ? -9.431 -7.540 13.592 1.00 98.31 209 PHE A N 1
ATOM 1695 C CA . PHE A 1 209 ? -9.991 -8.683 12.862 1.00 98.31 209 PHE A CA 1
ATOM 1696 C C . PHE A 1 209 ? -8.923 -9.488 12.108 1.00 98.31 209 PHE A C 1
ATOM 1698 O O . PHE A 1 209 ? -9.232 -10.172 11.133 1.00 98.31 209 PHE A O 1
ATOM 1705 N N . ALA A 1 210 ? -7.650 -9.391 12.502 1.00 98.12 210 ALA A N 1
ATOM 1706 C CA . ALA A 1 210 ? -6.594 -10.093 11.786 1.00 98.12 210 ALA A CA 1
ATOM 1707 C C . ALA A 1 210 ? -6.759 -11.617 11.901 1.00 98.12 210 ALA A C 1
ATOM 1709 O O . ALA A 1 210 ? -7.128 -12.146 12.948 1.00 98.12 210 ALA A O 1
ATOM 1710 N N . ASP A 1 211 ? -6.437 -12.324 10.822 1.00 97.19 211 ASP A N 1
ATOM 1711 C CA . ASP A 1 211 ? -6.586 -13.767 10.657 1.00 97.19 211 ASP A CA 1
ATOM 1712 C C . ASP A 1 211 ? -8.043 -14.272 10.809 1.00 97.19 211 ASP A C 1
ATOM 1714 O O . ASP A 1 211 ? -8.262 -15.459 11.035 1.00 97.19 211 ASP A O 1
ATOM 1718 N N . CYS A 1 212 ? -9.066 -13.425 10.633 1.00 96.25 212 CYS A N 1
ATOM 1719 C CA . CYS A 1 212 ? -10.468 -13.857 10.519 1.00 96.25 212 CYS A CA 1
ATOM 1720 C C . CYS A 1 212 ? -10.744 -14.504 9.149 1.00 96.25 212 CYS A C 1
ATOM 1722 O O . CYS A 1 212 ? -11.417 -13.936 8.290 1.00 96.25 212 CYS A O 1
ATOM 1724 N N . TRP A 1 213 ? -10.198 -15.699 8.913 1.00 95.25 213 TRP A N 1
ATOM 1725 C CA . TRP A 1 213 ? -10.190 -16.345 7.590 1.00 95.25 213 TRP A CA 1
ATOM 1726 C C . TRP A 1 213 ? -11.581 -16.630 7.014 1.00 95.25 213 TRP A C 1
ATOM 1728 O O . TRP A 1 213 ? -11.741 -16.664 5.793 1.00 95.25 213 TRP A O 1
ATOM 1738 N N . ASP A 1 214 ? -12.576 -16.834 7.881 1.00 93.94 214 ASP A N 1
ATOM 1739 C CA . ASP A 1 214 ? -13.947 -17.153 7.486 1.00 93.94 214 ASP A CA 1
ATOM 1740 C C . ASP A 1 214 ? -14.865 -15.930 7.339 1.00 93.94 214 ASP A C 1
ATOM 1742 O O . ASP A 1 214 ? -15.965 -16.081 6.798 1.00 93.94 214 ASP A O 1
ATOM 1746 N N . LEU A 1 215 ? -14.403 -14.733 7.730 1.00 95.19 215 LEU A N 1
ATOM 1747 C CA . LEU A 1 215 ? -15.145 -13.479 7.594 1.00 95.19 215 LEU A CA 1
ATOM 1748 C C . LEU A 1 215 ? -15.322 -13.140 6.108 1.00 95.19 215 LEU A C 1
ATOM 1750 O O . LEU A 1 215 ? -14.356 -12.832 5.411 1.00 95.19 215 LEU A O 1
ATOM 1754 N N . ASP A 1 216 ? -16.560 -13.209 5.620 1.00 93.06 216 ASP A N 1
ATOM 1755 C CA . ASP A 1 216 ? -16.931 -12.922 4.233 1.00 93.06 216 ASP A CA 1
ATOM 1756 C C . ASP A 1 216 ? -17.464 -11.498 4.032 1.00 93.06 216 ASP A C 1
ATOM 1758 O O . ASP A 1 216 ? -17.301 -10.933 2.945 1.00 93.06 216 ASP A O 1
ATOM 1762 N N . SER A 1 217 ? -18.046 -10.903 5.077 1.00 91.12 217 SER A N 1
ATOM 1763 C CA . SER A 1 217 ? -18.679 -9.590 5.021 1.00 91.12 217 SER A CA 1
ATOM 1764 C C . SER A 1 217 ? -18.540 -8.814 6.331 1.00 91.12 217 SER A C 1
ATOM 1766 O O . SER A 1 217 ? -18.785 -9.315 7.428 1.00 91.12 217 SER A O 1
ATOM 1768 N N . ILE A 1 218 ? -18.171 -7.542 6.215 1.00 93.69 218 ILE A N 1
ATOM 1769 C CA . ILE A 1 218 ? -18.201 -6.585 7.319 1.00 93.69 218 ILE A CA 1
ATOM 1770 C C . ILE A 1 218 ? -18.570 -5.208 6.775 1.00 93.69 218 ILE A C 1
ATOM 1772 O O . ILE A 1 218 ? -18.054 -4.776 5.744 1.00 93.69 218 ILE A O 1
ATOM 1776 N N . TYR A 1 219 ? -19.483 -4.524 7.459 1.00 89.94 219 TYR A N 1
ATOM 1777 C CA . TYR A 1 219 ? -19.817 -3.136 7.156 1.00 89.94 219 TYR A CA 1
ATOM 1778 C C . TYR A 1 219 ? -19.156 -2.225 8.187 1.00 89.94 219 TYR A C 1
ATOM 1780 O O . TYR A 1 219 ? -19.477 -2.304 9.375 1.00 89.94 219 TYR A O 1
ATOM 1788 N N . ILE A 1 220 ? -18.239 -1.370 7.731 1.00 94.88 220 ILE A N 1
ATOM 1789 C CA . ILE A 1 220 ? -17.605 -0.342 8.558 1.00 94.88 220 ILE A CA 1
ATOM 1790 C C . ILE A 1 220 ? -18.435 0.941 8.405 1.00 94.88 220 ILE A C 1
ATOM 1792 O O . ILE A 1 220 ? -18.523 1.467 7.299 1.00 94.88 220 ILE A O 1
ATOM 1796 N N . PRO A 1 221 ? -19.089 1.451 9.459 1.00 95.31 221 PRO A N 1
ATOM 1797 C CA . PRO A 1 221 ? -19.907 2.653 9.346 1.00 95.31 221 PRO A CA 1
ATOM 1798 C C . PRO A 1 221 ? -19.049 3.911 9.159 1.00 95.31 221 PRO A C 1
ATOM 1800 O O . PRO A 1 221 ? -17.941 3.999 9.680 1.00 95.31 221 PRO A O 1
ATOM 1803 N N . ASN A 1 222 ? -19.616 4.942 8.518 1.00 95.44 222 ASN A N 1
ATOM 1804 C CA . ASN A 1 222 ? -18.963 6.249 8.321 1.00 95.44 222 ASN A CA 1
ATOM 1805 C C . ASN A 1 222 ? -18.578 6.975 9.622 1.00 95.44 222 ASN A C 1
ATOM 1807 O O . ASN A 1 222 ? -17.871 7.970 9.581 1.00 95.44 222 ASN A O 1
ATOM 1811 N N . SER A 1 2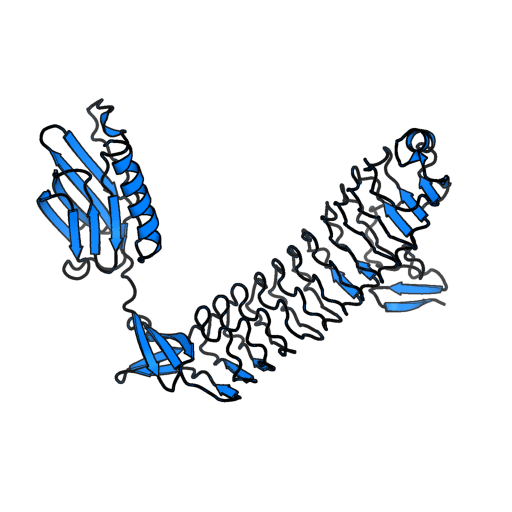23 ? -19.055 6.501 10.776 1.00 95.94 223 SER A N 1
ATOM 1812 C CA . SER A 1 223 ? -18.641 7.004 12.084 1.00 95.94 223 SER A CA 1
ATOM 1813 C C . SER A 1 223 ? -17.207 6.628 12.456 1.00 95.94 223 SER A C 1
ATOM 1815 O O . SER A 1 223 ? -16.678 7.231 13.388 1.00 95.94 223 SER A O 1
ATOM 1817 N N . VAL A 1 224 ? -16.622 5.622 11.794 1.00 97.31 224 VAL A N 1
ATOM 1818 C CA . VAL A 1 224 ? -15.254 5.161 12.033 1.00 97.31 224 VAL A CA 1
ATOM 1819 C C . VAL A 1 224 ? -14.273 6.121 11.374 1.00 97.31 224 VAL A C 1
ATOM 1821 O O . VAL A 1 224 ? -14.292 6.303 10.161 1.00 97.31 224 VAL A O 1
ATOM 1824 N N . THR A 1 225 ? -13.398 6.697 12.191 1.00 95.69 225 THR A N 1
ATOM 1825 C CA . THR A 1 225 ? -12.409 7.704 11.795 1.00 95.69 225 THR A CA 1
ATOM 1826 C C . THR A 1 225 ? -10.978 7.170 11.815 1.00 95.69 225 THR A C 1
ATOM 1828 O O . THR A 1 225 ? -10.074 7.839 11.325 1.00 95.69 225 THR A O 1
ATOM 1831 N N . SER A 1 226 ? -10.746 5.957 12.342 1.00 95.62 226 SER A N 1
ATOM 1832 C CA . SER A 1 226 ? -9.454 5.268 12.218 1.00 95.62 226 SER A CA 1
ATOM 1833 C C . SER A 1 226 ? -9.593 3.749 12.071 1.00 95.62 226 SER A C 1
ATOM 1835 O O . SER A 1 226 ? -10.424 3.116 12.732 1.00 95.62 226 SER A O 1
ATOM 1837 N N . ILE A 1 227 ? -8.758 3.176 11.198 1.00 98.19 227 ILE A N 1
ATOM 1838 C CA . ILE A 1 227 ? -8.569 1.735 10.997 1.00 98.19 227 ILE A CA 1
ATOM 1839 C C . ILE A 1 227 ? -7.062 1.480 11.037 1.00 98.19 227 ILE A C 1
ATOM 1841 O O . ILE A 1 227 ? -6.350 1.789 10.083 1.00 98.19 227 ILE A O 1
ATOM 1845 N N . ASP A 1 228 ? -6.584 0.957 12.157 1.00 96.81 228 ASP A N 1
ATOM 1846 C CA . ASP A 1 228 ? -5.154 0.911 12.455 1.00 96.81 228 ASP A CA 1
ATOM 1847 C C . ASP A 1 228 ? -4.483 -0.352 11.866 1.00 96.81 228 ASP A C 1
ATOM 1849 O O . ASP A 1 228 ? -5.148 -1.311 11.458 1.00 96.81 228 ASP A O 1
ATOM 1853 N N . TYR A 1 229 ? -3.145 -0.371 11.881 1.00 95.94 229 TYR A N 1
ATOM 1854 C CA . TYR A 1 229 ? -2.259 -1.465 11.462 1.00 95.94 229 TYR A CA 1
ATOM 1855 C C . TYR A 1 229 ? -2.903 -2.860 11.439 1.00 95.94 229 TYR A C 1
ATOM 1857 O O . TYR A 1 229 ? -3.267 -3.437 12.474 1.00 95.94 229 TYR A O 1
ATOM 1865 N N . GLY A 1 230 ? -2.963 -3.451 10.246 1.00 96.25 230 GLY A N 1
ATOM 1866 C CA . GLY A 1 230 ? -3.355 -4.844 10.056 1.00 96.25 230 GLY A CA 1
ATOM 1867 C C . GLY A 1 230 ? -4.756 -5.206 10.552 1.00 96.25 230 GLY A C 1
ATOM 1868 O O . GLY A 1 230 ? -4.983 -6.386 10.805 1.00 96.25 230 GLY A O 1
ATOM 1869 N N . ALA A 1 231 ? -5.676 -4.249 10.731 1.00 98.50 231 ALA A N 1
ATOM 1870 C CA . ALA A 1 231 ? -7.012 -4.510 11.274 1.00 98.50 231 ALA A CA 1
ATOM 1871 C C . ALA A 1 231 ? -7.763 -5.653 10.568 1.00 98.50 231 ALA A C 1
ATOM 1873 O O . ALA A 1 231 ? -8.448 -6.402 11.252 1.00 98.50 231 ALA A O 1
ATOM 1874 N N . PHE A 1 232 ? -7.594 -5.836 9.254 1.00 98.62 232 PHE A N 1
ATOM 1875 C CA . PHE A 1 232 ? -8.199 -6.916 8.457 1.00 98.62 232 PHE A CA 1
ATOM 1876 C C . PHE A 1 232 ? -7.148 -7.807 7.772 1.00 98.62 232 PHE A C 1
ATOM 1878 O O . PHE A 1 232 ? -7.405 -8.415 6.729 1.00 98.62 232 PHE A O 1
ATOM 1885 N N . TYR A 1 233 ? -5.943 -7.886 8.344 1.00 98.62 233 TYR A N 1
ATOM 1886 C CA . TYR A 1 233 ? -4.868 -8.722 7.817 1.00 98.62 233 TYR A CA 1
ATOM 1887 C C . TYR A 1 233 ? -5.328 -10.181 7.697 1.00 98.62 233 TYR A C 1
ATOM 1889 O O . TYR A 1 233 ? -5.835 -10.752 8.653 1.00 98.62 233 TYR A O 1
ATOM 1897 N N . GLN A 1 234 ? -5.125 -10.801 6.538 1.00 98.25 234 GLN A N 1
ATOM 1898 C CA . GLN A 1 234 ? -5.490 -12.184 6.222 1.00 98.25 234 GLN A CA 1
ATOM 1899 C C . GLN A 1 234 ? -6.984 -12.508 6.383 1.00 98.25 234 GLN A C 1
ATOM 1901 O O . GLN A 1 234 ? -7.333 -13.667 6.584 1.00 98.25 234 GLN A O 1
ATOM 1906 N N . CYS A 1 235 ? -7.899 -11.551 6.222 1.00 97.75 235 CYS A N 1
ATOM 1907 C CA . CYS A 1 235 ? -9.327 -11.858 6.064 1.00 97.75 235 CYS A CA 1
ATOM 1908 C C . CYS A 1 235 ? -9.607 -12.487 4.680 1.00 97.75 235 CYS A C 1
ATOM 1910 O O . CYS A 1 235 ? -10.179 -11.866 3.788 1.00 97.75 235 CYS A O 1
ATOM 1912 N N . GLN A 1 236 ? -9.177 -13.736 4.480 1.00 96.56 236 GLN A N 1
ATOM 1913 C CA . GLN A 1 236 ? -9.070 -14.406 3.173 1.00 96.56 236 GLN A CA 1
ATOM 1914 C C . GLN A 1 236 ? -10.394 -14.659 2.441 1.00 96.56 236 GLN A C 1
ATOM 1916 O O . GLN A 1 236 ? -10.377 -15.012 1.261 1.00 96.56 236 GLN A O 1
ATOM 1921 N N . LYS A 1 237 ? -11.545 -14.511 3.103 1.00 96.94 237 LYS A N 1
ATOM 1922 C CA . LYS A 1 237 ? -12.864 -14.552 2.451 1.00 96.94 237 LYS A CA 1
ATOM 1923 C C . LYS A 1 237 ? -13.497 -13.182 2.264 1.00 96.94 237 LYS A C 1
ATOM 1925 O O . LYS A 1 237 ? -14.461 -13.082 1.503 1.00 96.94 237 LYS A O 1
ATOM 1930 N N . LEU A 1 238 ? -12.939 -12.139 2.876 1.00 96.50 238 LEU A N 1
ATOM 1931 C CA . LEU A 1 238 ? -13.496 -10.799 2.825 1.00 96.50 238 LEU A CA 1
ATOM 1932 C C . LEU A 1 238 ? -13.335 -10.246 1.412 1.00 96.50 238 LEU A C 1
ATOM 1934 O O . LEU A 1 238 ? -12.229 -9.969 0.952 1.00 96.50 238 LEU A O 1
ATOM 1938 N N . SER A 1 239 ? -14.456 -10.146 0.703 1.00 94.69 239 SER A N 1
ATOM 1939 C CA . SER A 1 239 ? -14.487 -9.823 -0.731 1.00 94.69 239 SER A CA 1
ATOM 1940 C C . SER A 1 239 ? -14.967 -8.406 -1.034 1.00 94.69 239 SER A C 1
ATOM 1942 O O . SER A 1 239 ? -14.791 -7.927 -2.155 1.00 94.69 239 SER A O 1
ATOM 1944 N N . TYR A 1 240 ? -15.510 -7.725 -0.025 1.00 92.25 240 TYR A N 1
ATOM 1945 C CA . TYR A 1 240 ? -15.931 -6.333 -0.069 1.00 92.25 240 TYR A CA 1
ATOM 1946 C C . TYR A 1 240 ? -15.807 -5.717 1.326 1.00 92.25 240 TYR A C 1
ATOM 1948 O O . TYR A 1 240 ? -16.113 -6.370 2.323 1.00 92.25 240 TYR A O 1
ATOM 1956 N N . VAL A 1 241 ? -15.396 -4.454 1.381 1.00 92.38 241 VAL A N 1
ATOM 1957 C CA . VAL A 1 241 ? -15.437 -3.622 2.582 1.00 92.38 241 VAL A CA 1
ATOM 1958 C C . VAL A 1 241 ? -15.744 -2.189 2.158 1.00 92.38 241 VAL A C 1
ATOM 1960 O O . VAL A 1 241 ? -15.230 -1.719 1.144 1.00 92.38 241 VAL A O 1
ATOM 1963 N N . HIS A 1 242 ? -16.594 -1.506 2.923 1.00 91.44 242 HIS A N 1
ATOM 1964 C CA . HIS A 1 242 ? -16.765 -0.059 2.801 1.00 91.44 242 HIS A CA 1
ATOM 1965 C C . HIS A 1 242 ? -15.669 0.627 3.613 1.00 91.44 242 HIS A C 1
ATOM 1967 O O . HIS A 1 242 ? -15.542 0.347 4.804 1.00 91.44 242 HIS A O 1
ATOM 1973 N N . ILE A 1 243 ? -14.877 1.498 2.991 1.00 95.75 243 ILE A N 1
ATOM 1974 C CA . ILE A 1 243 ? -13.895 2.325 3.698 1.00 95.75 243 ILE A CA 1
ATOM 1975 C C . ILE A 1 243 ? -14.564 3.685 3.971 1.00 95.75 243 ILE A C 1
ATOM 1977 O O . ILE A 1 243 ? -15.034 4.312 3.024 1.00 95.75 243 ILE A O 1
ATOM 1981 N N . PRO A 1 244 ? -14.647 4.151 5.230 1.00 95.94 244 PRO A N 1
ATOM 1982 C CA . PRO A 1 244 ? -15.276 5.432 5.560 1.00 95.94 244 PRO A CA 1
ATOM 1983 C C . PRO A 1 244 ? -14.623 6.649 4.885 1.00 95.94 244 PRO A C 1
ATOM 1985 O O . PRO A 1 244 ? -13.402 6.725 4.773 1.00 95.94 244 PRO A O 1
ATOM 1988 N N . GLU A 1 245 ? -15.439 7.652 4.545 1.00 93.25 245 GLU A N 1
ATOM 1989 C CA . GLU A 1 245 ? -15.022 8.911 3.886 1.00 93.25 245 GLU A CA 1
ATOM 1990 C C . GLU A 1 245 ? -14.158 9.840 4.761 1.00 93.25 245 GLU A C 1
ATOM 1992 O O . GLU A 1 245 ? -13.662 10.854 4.283 1.00 93.25 245 GLU A O 1
ATOM 1997 N N . GLU A 1 246 ? -14.002 9.546 6.055 1.00 92.50 246 GLU A N 1
ATOM 1998 C CA . GLU A 1 246 ? -13.128 10.313 6.958 1.00 92.50 246 GLU A CA 1
ATOM 1999 C C . GLU A 1 246 ? -11.724 9.694 7.088 1.00 92.50 246 GLU A C 1
ATOM 2001 O O . GLU A 1 246 ? -10.844 10.282 7.716 1.00 92.50 246 GLU A O 1
ATOM 2006 N N . ILE A 1 247 ? -11.480 8.524 6.483 1.00 96.56 247 ILE A N 1
ATOM 2007 C CA . ILE A 1 247 ? -10.173 7.863 6.533 1.00 96.56 247 ILE A CA 1
ATOM 2008 C C . ILE A 1 247 ? -9.179 8.619 5.649 1.00 96.56 247 ILE A C 1
ATOM 2010 O O . ILE A 1 247 ? -9.329 8.679 4.428 1.00 96.56 247 ILE A O 1
ATOM 2014 N N . ALA A 1 248 ? -8.143 9.182 6.271 1.00 93.94 248 ALA A N 1
ATOM 2015 C CA . ALA A 1 248 ? -7.088 9.920 5.577 1.00 93.94 248 ALA A CA 1
ATOM 2016 C C . ALA A 1 248 ? -5.994 9.013 4.986 1.00 93.94 248 ALA A C 1
ATOM 2018 O O . ALA A 1 248 ? -5.316 9.405 4.035 1.00 93.94 248 ALA A O 1
ATOM 2019 N N . GLU A 1 249 ? -5.811 7.809 5.531 1.00 96.75 249 GLU A N 1
ATOM 2020 C CA . GLU A 1 249 ? -4.741 6.884 5.147 1.00 96.75 249 GLU A CA 1
ATOM 2021 C C . GLU A 1 249 ? -5.222 5.433 5.222 1.00 96.75 249 GLU A C 1
ATOM 2023 O O . GLU A 1 249 ? -5.897 5.045 6.176 1.00 96.75 249 GLU A O 1
ATOM 2028 N N . ILE A 1 250 ? -4.839 4.609 4.244 1.00 98.44 250 ILE A N 1
ATOM 2029 C CA . ILE A 1 250 ? -4.951 3.152 4.372 1.00 98.44 250 ILE A CA 1
ATOM 2030 C C . ILE A 1 250 ? -3.669 2.655 5.032 1.00 98.44 250 ILE A C 1
ATOM 2032 O O . ILE A 1 250 ? -2.626 2.592 4.380 1.00 98.44 250 ILE A O 1
ATOM 2036 N N . ASP A 1 251 ? -3.747 2.338 6.324 1.00 98.00 251 ASP A N 1
ATOM 2037 C CA . ASP A 1 251 ? -2.580 1.979 7.128 1.00 98.00 251 ASP A CA 1
ATOM 2038 C C . ASP A 1 251 ? -1.940 0.642 6.687 1.00 98.00 251 ASP A C 1
ATOM 2040 O O . ASP A 1 251 ? -2.479 -0.161 5.914 1.00 98.00 251 ASP A O 1
ATOM 2044 N N . THR A 1 252 ? -0.736 0.415 7.191 1.00 98.25 252 THR A N 1
ATOM 2045 C CA . THR A 1 252 ? 0.129 -0.718 6.909 1.00 98.25 252 THR A CA 1
ATOM 2046 C C . THR A 1 252 ? -0.605 -2.031 7.151 1.00 98.25 252 THR A C 1
ATOM 2048 O O . THR A 1 252 ? -1.193 -2.253 8.215 1.00 98.25 252 THR A O 1
ATOM 2051 N N . LEU A 1 253 ? -0.533 -2.934 6.170 1.00 98.31 253 LEU A N 1
ATOM 2052 C CA . LEU A 1 253 ? -1.122 -4.280 6.201 1.00 98.31 253 LEU A CA 1
ATOM 2053 C C . LEU A 1 253 ? -2.645 -4.348 6.427 1.00 98.31 253 LEU A C 1
ATOM 2055 O O . LEU A 1 253 ? -3.151 -5.461 6.578 1.00 98.31 253 LEU A O 1
A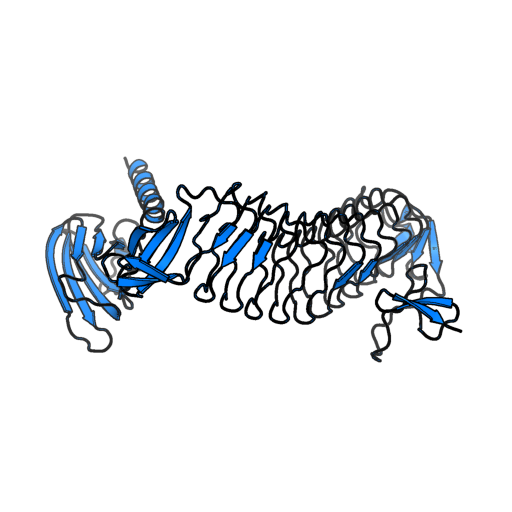TOM 2059 N N . VAL A 1 254 ? -3.380 -3.225 6.456 1.00 98.31 254 VAL A N 1
ATOM 2060 C CA . VAL A 1 254 ? -4.794 -3.197 6.884 1.00 98.31 254 VAL A CA 1
ATOM 2061 C C . VAL A 1 254 ? -5.639 -4.224 6.144 1.00 98.31 254 VAL A C 1
ATOM 2063 O O . VAL A 1 254 ? -6.381 -4.941 6.804 1.00 98.31 254 VAL A O 1
ATOM 2066 N N . PHE A 1 255 ? -5.481 -4.359 4.826 1.00 98.69 255 PHE A N 1
ATOM 2067 C CA . PHE A 1 255 ? -6.231 -5.310 4.004 1.00 98.69 255 PHE A CA 1
ATOM 2068 C C . PHE A 1 255 ? -5.353 -6.371 3.326 1.00 98.69 255 PHE A C 1
ATOM 2070 O O . PHE A 1 255 ? -5.795 -7.041 2.388 1.00 98.69 255 PHE A O 1
ATOM 2077 N N . ALA A 1 256 ? -4.111 -6.560 3.776 1.00 98.81 256 ALA A N 1
ATOM 2078 C CA . ALA A 1 256 ? -3.236 -7.564 3.182 1.00 98.81 256 ALA A CA 1
ATOM 2079 C C . ALA A 1 256 ? -3.853 -8.968 3.290 1.00 98.81 256 ALA A C 1
ATOM 2081 O O . ALA A 1 256 ? -4.269 -9.387 4.362 1.00 98.81 256 ALA A O 1
ATOM 2082 N N . GLY A 1 257 ? -3.897 -9.712 2.186 1.00 98.56 257 GLY A N 1
ATOM 2083 C CA . GLY A 1 257 ? -4.458 -11.061 2.104 1.00 98.56 257 GLY A CA 1
ATOM 2084 C C . GLY A 1 257 ? -5.986 -11.127 2.015 1.00 98.56 257 GLY A C 1
ATOM 2085 O O . GLY A 1 257 ? -6.531 -12.228 2.077 1.00 98.56 257 GLY A O 1
ATOM 2086 N N . CYS A 1 258 ? -6.682 -9.993 1.867 1.00 98.38 258 CYS A N 1
ATOM 2087 C CA . CYS A 1 258 ? -8.123 -9.977 1.601 1.00 98.38 258 CYS A CA 1
ATOM 2088 C C . CYS A 1 258 ? -8.456 -10.488 0.186 1.00 98.38 258 CYS A C 1
ATOM 2090 O O . CYS A 1 258 ? -7.600 -10.601 -0.690 1.00 98.38 258 CYS A O 1
ATOM 2092 N N . ASN A 1 259 ? -9.727 -10.792 -0.068 1.00 97.25 259 ASN A N 1
ATOM 2093 C CA . ASN A 1 259 ? -10.195 -11.416 -1.308 1.00 97.25 259 ASN A CA 1
ATOM 2094 C C . ASN A 1 259 ? -10.957 -10.452 -2.229 1.00 97.25 259 ASN A C 1
ATOM 2096 O O . ASN A 1 259 ? -11.923 -10.832 -2.897 1.00 97.25 259 ASN A O 1
ATOM 2100 N N . PHE A 1 260 ? -10.546 -9.187 -2.250 1.00 96.12 260 PHE A N 1
ATOM 2101 C CA . PHE A 1 260 ? -11.190 -8.164 -3.066 1.00 96.12 260 PHE A CA 1
ATOM 2102 C C . PHE A 1 260 ? -11.044 -8.468 -4.555 1.00 96.12 260 PHE A C 1
ATOM 2104 O O . PHE A 1 260 ? -9.965 -8.820 -5.019 1.00 96.12 260 PHE A O 1
ATOM 2111 N N . SER A 1 261 ? -12.129 -8.303 -5.314 1.00 94.56 261 SER A N 1
ATOM 2112 C CA . SER A 1 261 ? -12.077 -8.280 -6.788 1.00 94.56 261 SER A CA 1
ATOM 2113 C C . SER A 1 261 ? -11.874 -6.859 -7.331 1.00 94.56 261 SER A C 1
ATOM 2115 O O . SER A 1 261 ? -11.195 -6.666 -8.348 1.00 94.56 261 SER A O 1
ATOM 2117 N N . SER A 1 262 ? -12.405 -5.886 -6.591 1.00 92.75 262 SER A N 1
ATOM 2118 C CA . SER A 1 262 ? -12.237 -4.439 -6.700 1.00 92.75 262 SER A CA 1
ATOM 2119 C C . SER A 1 262 ? -12.315 -3.837 -5.295 1.00 92.75 262 SER A C 1
ATOM 2121 O O . SER A 1 262 ? -12.976 -4.409 -4.426 1.00 92.75 262 SER A O 1
ATOM 2123 N N . ILE A 1 263 ? -11.694 -2.681 -5.084 1.00 93.44 263 ILE A N 1
ATOM 2124 C CA . ILE A 1 263 ? -11.819 -1.895 -3.852 1.00 93.44 263 ILE A CA 1
ATOM 2125 C C . ILE A 1 263 ? -12.054 -0.431 -4.221 1.00 93.44 263 ILE A C 1
ATOM 2127 O O . ILE A 1 263 ? -11.406 0.086 -5.132 1.00 93.44 263 ILE A O 1
ATOM 2131 N N . GLU A 1 264 ? -13.002 0.208 -3.541 1.00 94.06 264 GLU A N 1
ATOM 2132 C CA . GLU A 1 264 ? -13.238 1.647 -3.641 1.00 94.06 264 GLU A CA 1
ATOM 2133 C C . GLU A 1 264 ? -12.426 2.339 -2.548 1.00 94.06 264 GLU A C 1
ATOM 2135 O O . GLU A 1 264 ? -12.590 2.043 -1.364 1.00 94.06 264 GLU A O 1
ATOM 2140 N N . ILE A 1 265 ? -11.505 3.211 -2.955 1.00 97.00 265 ILE A N 1
ATOM 2141 C CA . ILE A 1 265 ? -10.685 4.002 -2.040 1.00 97.00 265 ILE A CA 1
ATOM 2142 C C . ILE A 1 265 ? -11.319 5.403 -1.956 1.00 97.00 265 ILE A C 1
ATOM 2144 O O . ILE A 1 265 ? -11.450 6.051 -2.998 1.00 97.00 265 ILE A O 1
ATOM 2148 N N . PRO A 1 266 ? -11.714 5.881 -0.762 1.00 96.50 266 PRO A N 1
ATOM 2149 C CA . PRO A 1 266 ? -12.366 7.180 -0.594 1.00 96.50 266 PRO A CA 1
ATOM 2150 C C . PRO A 1 266 ? -11.503 8.362 -1.037 1.00 96.50 266 PRO A C 1
ATOM 2152 O O . PRO A 1 266 ? -10.274 8.316 -0.965 1.00 96.50 266 PRO A O 1
ATOM 2155 N N . GLN A 1 267 ? -12.142 9.468 -1.427 1.00 96.44 267 GLN A N 1
ATOM 2156 C CA . GLN A 1 267 ? -11.437 10.676 -1.889 1.00 96.44 267 GLN A CA 1
ATOM 2157 C C . GLN A 1 267 ? -10.682 11.414 -0.772 1.00 96.44 267 GLN A C 1
ATOM 2159 O O . GLN A 1 267 ? -9.891 12.306 -1.062 1.00 96.44 267 GLN A O 1
ATOM 2164 N N . SER A 1 268 ? -10.910 11.059 0.492 1.00 97.00 268 SER A N 1
ATOM 2165 C CA . SER A 1 268 ? -10.151 11.549 1.647 1.00 97.00 268 SER A CA 1
ATOM 2166 C C . SER A 1 268 ? -8.767 10.912 1.785 1.00 97.00 268 SER A C 1
ATOM 2168 O O . SER A 1 268 ? -7.915 11.461 2.482 1.00 97.00 268 SER A O 1
ATOM 2170 N N . VAL A 1 269 ? -8.532 9.761 1.146 1.00 98.44 269 VAL A N 1
ATOM 2171 C CA . VAL A 1 269 ? -7.294 8.997 1.307 1.00 98.44 269 VAL A CA 1
ATOM 2172 C C . VAL A 1 269 ? -6.149 9.693 0.579 1.00 98.44 269 VAL A C 1
ATOM 2174 O O . VAL A 1 269 ? -6.142 9.811 -0.643 1.00 98.44 269 VAL A O 1
ATOM 2177 N N . THR A 1 270 ? -5.138 10.102 1.339 1.00 97.88 270 THR A N 1
ATOM 2178 C CA . THR A 1 270 ? -3.924 10.769 0.846 1.00 97.88 270 THR A CA 1
ATOM 2179 C C . THR A 1 270 ? -2.707 9.841 0.797 1.00 97.88 270 THR A C 1
ATOM 2181 O O . THR A 1 270 ? -1.749 10.135 0.072 1.00 97.88 270 THR A O 1
ATOM 2184 N N . SER A 1 271 ? -2.755 8.707 1.508 1.00 98.25 271 SER A N 1
ATOM 2185 C CA . SER A 1 271 ? -1.679 7.712 1.570 1.00 98.25 271 SER A CA 1
ATOM 2186 C C . SER A 1 271 ? -2.206 6.275 1.557 1.00 98.25 271 SER A C 1
ATOM 2188 O O . SER A 1 271 ? -3.192 5.952 2.223 1.00 98.25 271 SER A O 1
ATOM 2190 N N . ILE A 1 272 ? -1.519 5.404 0.815 1.00 98.81 272 ILE A N 1
ATOM 2191 C CA . ILE A 1 272 ? -1.686 3.947 0.853 1.00 98.81 272 ILE A CA 1
ATOM 2192 C C . ILE A 1 272 ? -0.375 3.373 1.391 1.00 98.81 272 ILE A C 1
ATOM 2194 O O . ILE A 1 272 ? 0.616 3.338 0.664 1.00 98.81 272 ILE A O 1
ATOM 2198 N N . ASN A 1 273 ? -0.354 2.961 2.658 1.00 98.62 273 ASN A N 1
ATOM 2199 C CA . ASN A 1 273 ? 0.873 2.593 3.368 1.00 98.62 273 ASN A CA 1
ATOM 2200 C C . ASN A 1 273 ? 1.361 1.174 3.010 1.00 98.62 273 ASN A C 1
ATOM 2202 O O . ASN A 1 273 ? 0.782 0.459 2.182 1.00 98.62 273 ASN A O 1
ATOM 2206 N N . ASP A 1 274 ? 2.478 0.780 3.622 1.00 98.75 274 ASP A N 1
ATOM 2207 C CA . ASP A 1 274 ? 3.202 -0.446 3.301 1.00 98.75 274 ASP A CA 1
ATOM 2208 C C . ASP A 1 274 ? 2.301 -1.683 3.358 1.00 98.75 274 ASP A C 1
ATOM 2210 O O . ASP A 1 274 ? 1.582 -1.945 4.325 1.00 98.75 274 ASP A O 1
ATOM 2214 N N . HIS A 1 275 ? 2.346 -2.479 2.295 1.00 98.81 275 HIS A N 1
ATOM 2215 C CA . HIS A 1 275 ? 1.587 -3.718 2.172 1.00 98.81 275 HIS A CA 1
ATOM 2216 C C . HIS A 1 275 ? 0.066 -3.590 2.380 1.00 98.81 275 HIS A C 1
ATOM 2218 O O . HIS A 1 275 ? -0.580 -4.609 2.611 1.00 98.81 275 HIS A O 1
ATOM 2224 N N . ALA A 1 276 ? -0.531 -2.395 2.288 1.00 98.75 276 ALA A N 1
ATOM 2225 C CA . ALA A 1 276 ? -1.952 -2.160 2.573 1.00 98.75 276 ALA A CA 1
ATOM 2226 C C . ALA A 1 276 ? -2.906 -3.157 1.885 1.00 98.75 276 ALA A C 1
ATOM 2228 O O . ALA A 1 276 ? -3.849 -3.631 2.515 1.00 98.75 276 ALA A O 1
ATOM 2229 N N . PHE A 1 277 ? -2.626 -3.525 0.630 1.00 98.81 277 PHE A N 1
ATOM 2230 C CA . PHE A 1 277 ? -3.385 -4.489 -0.175 1.00 98.81 277 PHE A CA 1
ATOM 2231 C C . PHE A 1 277 ? -2.534 -5.688 -0.633 1.00 98.81 277 PHE A C 1
ATOM 2233 O O . PHE A 1 277 ? -2.911 -6.401 -1.568 1.00 98.81 277 PHE A O 1
ATOM 2240 N N . ALA A 1 278 ? -1.390 -5.947 0.010 1.00 98.88 278 ALA A N 1
ATOM 2241 C CA . ALA A 1 278 ? -0.498 -7.036 -0.384 1.00 98.88 278 ALA A CA 1
ATOM 2242 C C . ALA A 1 278 ? -1.215 -8.393 -0.337 1.00 98.88 278 ALA A C 1
ATOM 2244 O O . ALA A 1 278 ? -1.905 -8.707 0.625 1.00 98.88 278 ALA A O 1
ATOM 2245 N N . GLY A 1 279 ? -1.062 -9.230 -1.358 1.00 98.69 279 GLY A N 1
ATOM 2246 C CA . GLY A 1 279 ? -1.686 -10.549 -1.415 1.00 98.69 279 GLY A CA 1
ATOM 2247 C C . GLY A 1 279 ? -3.194 -10.532 -1.659 1.00 98.69 279 GLY A C 1
ATOM 2248 O O . GLY A 1 279 ? -3.812 -11.593 -1.554 1.00 98.69 279 GLY A O 1
ATOM 2249 N N . CYS A 1 280 ? -3.791 -9.389 -2.031 1.00 98.44 280 CYS A N 1
ATOM 2250 C CA . CYS A 1 280 ? -5.156 -9.333 -2.563 1.00 98.44 280 CYS A CA 1
ATOM 2251 C C . CYS A 1 280 ? -5.219 -9.997 -3.948 1.00 98.44 280 CYS A C 1
ATOM 2253 O O . CYS A 1 280 ? -5.375 -9.353 -4.982 1.00 98.44 280 CYS A O 1
ATOM 2255 N N . SER A 1 281 ? -5.046 -11.318 -3.982 1.00 97.75 281 SER A N 1
ATOM 2256 C CA . SER A 1 281 ? -4.735 -12.082 -5.195 1.00 97.75 281 SER A CA 1
ATOM 2257 C C . SER A 1 281 ? -5.827 -12.028 -6.265 1.00 97.75 281 SER A C 1
ATOM 2259 O O . SER A 1 281 ? -5.531 -12.216 -7.448 1.00 97.75 281 SER A O 1
ATOM 2261 N N . ASN A 1 282 ? -7.073 -11.743 -5.869 1.00 97.62 282 ASN A N 1
ATOM 2262 C CA . ASN A 1 282 ? -8.198 -11.578 -6.782 1.00 97.62 282 ASN A CA 1
ATOM 2263 C C . ASN A 1 282 ? -8.426 -10.142 -7.271 1.00 97.62 282 ASN A C 1
ATOM 2265 O O . ASN A 1 282 ? -9.249 -9.955 -8.172 1.00 97.62 282 ASN A O 1
ATOM 2269 N N . LEU A 1 283 ? -7.680 -9.161 -6.750 1.00 97.62 283 LEU A N 1
ATOM 2270 C CA . LEU A 1 283 ? -7.847 -7.758 -7.105 1.00 97.62 283 LEU A CA 1
ATOM 2271 C C . LEU A 1 283 ? -7.466 -7.573 -8.569 1.00 97.62 283 LEU A C 1
ATOM 2273 O O . LEU A 1 283 ? -6.332 -7.834 -8.962 1.00 97.62 283 LEU A O 1
ATOM 2277 N N . SER A 1 284 ? -8.435 -7.163 -9.383 1.00 95.00 284 SER A N 1
ATOM 2278 C CA . SER A 1 284 ? -8.274 -7.068 -10.839 1.00 95.00 284 SER A CA 1
ATOM 2279 C C . SER A 1 284 ? -8.123 -5.634 -11.344 1.00 95.00 284 SER A C 1
ATOM 2281 O O . SER A 1 284 ? -7.491 -5.407 -12.383 1.00 95.00 284 SER A O 1
ATOM 2283 N N . SER A 1 285 ? -8.654 -4.682 -10.575 1.00 88.31 285 SER A N 1
ATOM 2284 C CA . SER A 1 285 ? -8.588 -3.243 -10.804 1.00 88.31 285 SER A CA 1
ATOM 2285 C C . SER A 1 285 ? -8.693 -2.488 -9.482 1.00 88.31 285 SER A C 1
ATOM 2287 O O . SER A 1 285 ? -9.442 -2.896 -8.593 1.00 88.31 285 SER A O 1
ATOM 2289 N N . VAL A 1 286 ? -8.007 -1.354 -9.396 1.00 92.50 286 VAL A N 1
ATOM 2290 C CA . VAL A 1 286 ? -8.127 -0.383 -8.306 1.00 92.50 286 VAL A CA 1
ATOM 2291 C C . VAL A 1 286 ? -8.082 1.018 -8.905 1.00 92.50 286 VAL A C 1
ATOM 2293 O O . VAL A 1 286 ? -7.265 1.292 -9.789 1.00 92.50 286 VAL A O 1
ATOM 2296 N N . GLU A 1 287 ? -8.983 1.883 -8.455 1.00 92.81 287 GLU A N 1
ATOM 2297 C CA . GLU A 1 287 ? -8.947 3.309 -8.761 1.00 92.81 287 GLU A CA 1
ATOM 2298 C C . GLU A 1 287 ? -8.269 4.022 -7.592 1.00 92.81 287 GLU A C 1
ATOM 2300 O O . GLU A 1 287 ? -8.742 3.953 -6.459 1.00 92.81 287 GLU A O 1
ATOM 2305 N N . ILE A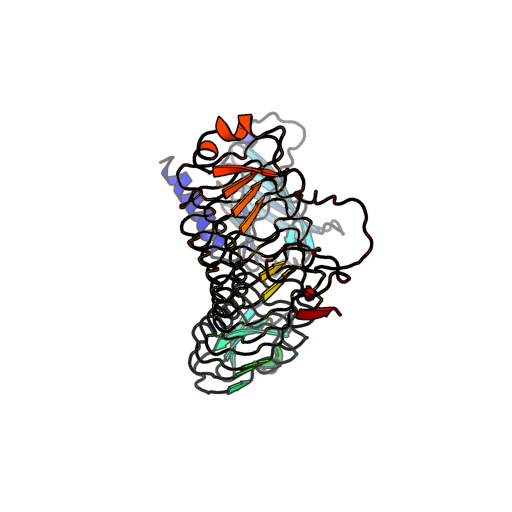 1 288 ? -7.123 4.650 -7.856 1.00 95.94 288 ILE A N 1
ATOM 2306 C CA . ILE A 1 288 ? -6.404 5.436 -6.854 1.00 95.94 288 ILE A CA 1
ATOM 2307 C C . ILE A 1 288 ? -6.923 6.881 -6.933 1.00 95.94 288 ILE A C 1
ATOM 2309 O O . ILE A 1 288 ? -6.828 7.482 -8.008 1.00 95.94 288 ILE A O 1
ATOM 2313 N N . PRO A 1 289 ? -7.438 7.461 -5.833 1.00 96.56 289 PRO A N 1
ATOM 2314 C CA . PRO A 1 289 ? -7.909 8.840 -5.806 1.00 96.56 289 PRO A CA 1
ATOM 2315 C C . PRO A 1 289 ? -6.831 9.831 -6.235 1.00 96.56 289 PRO A C 1
ATOM 2317 O O . PRO A 1 289 ? -5.665 9.707 -5.859 1.00 96.56 289 PRO A O 1
ATOM 2320 N N . GLY A 1 290 ? -7.234 10.870 -6.969 1.00 94.31 290 GLY A N 1
ATOM 2321 C CA . GLY A 1 290 ? -6.322 11.878 -7.523 1.00 94.31 290 GLY A CA 1
ATOM 2322 C C . GLY A 1 290 ? -5.592 12.748 -6.492 1.00 94.31 290 GLY A C 1
ATOM 2323 O O . GLY A 1 290 ? -4.793 13.592 -6.885 1.00 94.31 290 GLY A O 1
ATOM 2324 N N . VAL A 1 291 ? -5.878 12.569 -5.199 1.00 96.19 291 VAL A N 1
ATOM 2325 C CA . VAL A 1 291 ? -5.218 13.257 -4.079 1.00 96.19 291 VAL A CA 1
ATOM 2326 C C . VAL A 1 291 ? -4.156 12.397 -3.384 1.00 96.19 291 VAL A C 1
ATOM 2328 O O . VAL A 1 291 ? -3.416 12.913 -2.549 1.00 96.19 291 VAL A O 1
ATOM 2331 N N . VAL A 1 292 ? -4.047 11.103 -3.720 1.00 98.31 292 VAL A N 1
ATOM 2332 C CA . VAL A 1 292 ? -3.041 10.212 -3.125 1.00 98.31 292 VAL A CA 1
ATOM 2333 C C . VAL A 1 292 ? -1.647 10.698 -3.501 1.00 98.31 292 VAL A C 1
ATOM 2335 O O . VAL A 1 292 ? -1.339 10.890 -4.677 1.00 98.31 292 VAL A O 1
ATOM 2338 N N . SER A 1 293 ? -0.793 10.882 -2.500 1.00 97.25 293 SER A N 1
ATOM 2339 C CA . SER A 1 293 ? 0.573 11.393 -2.660 1.00 97.25 293 SER A CA 1
ATOM 2340 C C . SER A 1 293 ? 1.653 10.331 -2.429 1.00 97.25 293 SER A C 1
ATOM 2342 O O . SER A 1 293 ? 2.793 10.507 -2.877 1.00 97.25 293 SER A O 1
ATOM 2344 N N . TYR A 1 294 ? 1.284 9.216 -1.787 1.00 98.38 294 TYR A N 1
ATOM 2345 C CA . TYR A 1 294 ? 2.192 8.172 -1.319 1.00 98.38 294 TYR A CA 1
ATOM 2346 C C . TYR A 1 294 ? 1.609 6.767 -1.539 1.00 98.38 294 TYR A C 1
ATOM 2348 O O . TYR A 1 294 ? 0.468 6.490 -1.162 1.00 98.38 294 TYR A O 1
ATOM 2356 N N . ILE A 1 295 ? 2.412 5.882 -2.138 1.00 98.81 295 ILE A N 1
ATOM 2357 C CA . ILE A 1 295 ? 2.156 4.440 -2.244 1.00 98.81 295 ILE A CA 1
ATOM 2358 C C . ILE A 1 295 ? 3.347 3.709 -1.613 1.00 98.81 295 ILE A C 1
ATOM 2360 O O . ILE A 1 295 ? 4.466 3.791 -2.119 1.00 98.81 295 ILE A O 1
ATOM 2364 N N . GLY A 1 296 ? 3.105 3.000 -0.515 1.00 98.75 296 GLY A N 1
ATOM 2365 C CA . GLY A 1 296 ? 4.122 2.340 0.297 1.00 98.75 296 GLY A CA 1
ATOM 2366 C C . GLY A 1 296 ? 4.760 1.108 -0.342 1.00 98.75 296 GLY A C 1
ATOM 2367 O O . GLY A 1 296 ? 4.342 0.606 -1.394 1.00 98.75 296 GLY A O 1
ATOM 2368 N N . ALA A 1 297 ? 5.791 0.598 0.326 1.00 98.81 297 ALA A N 1
ATOM 2369 C CA . ALA A 1 297 ? 6.491 -0.614 -0.068 1.00 98.81 297 ALA A CA 1
ATOM 2370 C C . ALA A 1 297 ? 5.529 -1.808 -0.087 1.00 98.81 297 ALA A C 1
ATOM 2372 O O . ALA A 1 297 ? 4.742 -2.031 0.832 1.00 98.81 297 ALA A O 1
ATOM 2373 N N . GLY A 1 298 ? 5.551 -2.570 -1.179 1.00 98.81 298 GLY A N 1
ATOM 2374 C CA . GLY A 1 298 ? 4.690 -3.733 -1.363 1.00 98.81 298 GLY A CA 1
ATOM 2375 C C . GLY A 1 298 ? 3.182 -3.464 -1.290 1.00 98.81 298 GLY A C 1
ATOM 2376 O O . GLY A 1 298 ? 2.441 -4.429 -1.129 1.00 98.81 298 GLY A O 1
ATOM 2377 N N . ALA A 1 299 ? 2.711 -2.212 -1.399 1.00 98.81 299 ALA A N 1
ATOM 2378 C CA . ALA A 1 299 ? 1.303 -1.846 -1.195 1.00 98.81 299 ALA A CA 1
ATOM 2379 C C . ALA A 1 299 ? 0.313 -2.722 -1.984 1.00 98.81 299 ALA A C 1
ATOM 2381 O O . ALA A 1 299 ? -0.721 -3.104 -1.444 1.00 98.81 299 ALA A O 1
ATOM 2382 N N . PHE A 1 300 ? 0.658 -3.095 -3.219 1.00 98.81 300 PHE A N 1
ATOM 2383 C CA . PHE A 1 300 ? -0.110 -3.994 -4.083 1.00 98.81 300 PHE A CA 1
ATOM 2384 C C . PHE A 1 300 ? 0.689 -5.248 -4.475 1.00 98.81 300 PHE A C 1
ATOM 2386 O O . PHE A 1 300 ? 0.399 -5.867 -5.503 1.00 98.81 300 PHE A O 1
ATOM 2393 N N . SER A 1 301 ? 1.700 -5.648 -3.692 1.00 98.88 301 SER A N 1
ATOM 2394 C CA . SER A 1 301 ? 2.476 -6.851 -4.008 1.00 98.88 301 SER A CA 1
ATOM 2395 C C . SER A 1 301 ? 1.570 -8.080 -4.019 1.00 98.88 301 SER A C 1
ATOM 2397 O O . SER A 1 301 ? 0.612 -8.162 -3.259 1.00 98.88 301 SER A O 1
ATOM 2399 N N . ASP A 1 302 ? 1.849 -9.047 -4.884 1.00 98.81 302 ASP A N 1
ATOM 2400 C CA . ASP A 1 302 ? 1.095 -10.297 -4.999 1.00 98.81 302 ASP A CA 1
ATOM 2401 C C . ASP A 1 302 ? -0.406 -10.103 -5.332 1.00 98.81 302 ASP A C 1
ATOM 2403 O O . ASP A 1 302 ? -1.216 -11.014 -5.139 1.00 98.81 302 ASP A O 1
ATOM 2407 N N . CYS A 1 303 ? -0.795 -8.953 -5.903 1.00 98.62 303 CYS A N 1
ATOM 2408 C CA . CYS A 1 303 ? -2.102 -8.759 -6.544 1.00 98.62 303 CYS A CA 1
ATOM 2409 C C . CYS A 1 303 ? -2.122 -9.463 -7.911 1.00 98.62 303 CYS A C 1
ATOM 2411 O O . CYS A 1 303 ? -2.053 -8.845 -8.974 1.00 98.62 303 CYS A O 1
ATOM 2413 N N . LEU A 1 304 ? -2.168 -10.798 -7.881 1.00 98.56 304 LEU A N 1
ATOM 2414 C CA . LEU A 1 304 ? -1.871 -11.668 -9.027 1.00 98.56 304 LEU A CA 1
ATOM 2415 C C . LEU A 1 304 ? -2.731 -11.388 -10.271 1.00 98.56 304 LEU A C 1
ATOM 2417 O O . LEU A 1 304 ? -2.275 -11.612 -11.393 1.00 98.56 304 LEU A O 1
ATOM 2421 N N . ARG A 1 305 ? -3.970 -10.918 -10.078 1.00 98.00 305 ARG A N 1
ATOM 2422 C CA . ARG A 1 305 ? -4.944 -10.648 -11.147 1.00 98.00 305 ARG A CA 1
ATOM 2423 C C . ARG A 1 305 ? -5.036 -9.181 -11.559 1.00 98.00 305 ARG A C 1
ATOM 2425 O O . ARG A 1 305 ? -5.832 -8.887 -12.449 1.00 98.00 305 ARG A O 1
ATOM 2432 N N . LEU A 1 306 ? -4.245 -8.285 -10.967 1.00 97.19 306 LEU A N 1
ATOM 2433 C CA . LEU A 1 306 ? -4.291 -6.860 -11.282 1.00 97.19 306 LEU A CA 1
ATOM 2434 C C . LEU A 1 306 ? -3.836 -6.657 -12.726 1.00 97.19 306 LEU A C 1
ATOM 2436 O O . LEU A 1 306 ? -2.683 -6.922 -13.044 1.00 97.19 306 LEU A O 1
ATOM 2440 N N . THR A 1 307 ? -4.743 -6.223 -13.602 1.00 92.50 307 THR A N 1
ATOM 2441 C CA . THR A 1 307 ? -4.467 -6.137 -15.052 1.00 92.50 307 THR A CA 1
ATOM 2442 C C . THR A 1 307 ? -3.946 -4.774 -15.487 1.00 92.50 307 THR A C 1
ATOM 2444 O O . THR A 1 307 ? -3.075 -4.671 -16.351 1.00 92.50 307 THR A O 1
ATOM 2447 N N . SER A 1 308 ? -4.447 -3.719 -14.854 1.00 84.62 308 SER A N 1
ATOM 2448 C CA . SER A 1 308 ? -4.043 -2.339 -15.089 1.00 84.62 308 SER A CA 1
ATOM 2449 C C . SER A 1 308 ? -4.233 -1.522 -13.823 1.00 84.62 308 SER A C 1
ATOM 2451 O O . SER A 1 308 ? -5.177 -1.769 -13.070 1.00 84.62 308 SER A O 1
ATOM 2453 N N . ILE A 1 309 ? -3.393 -0.509 -13.642 1.00 87.94 309 ILE A N 1
ATOM 2454 C CA . ILE A 1 309 ? -3.543 0.483 -12.582 1.00 87.94 309 ILE A CA 1
ATOM 2455 C C . ILE A 1 309 ? -3.225 1.873 -13.130 1.00 87.94 309 ILE A C 1
ATOM 2457 O O . ILE A 1 309 ? -2.281 2.041 -13.907 1.00 87.94 309 ILE A O 1
ATOM 2461 N N . GLN A 1 310 ? -4.047 2.854 -12.759 1.00 86.69 310 GLN A N 1
ATOM 2462 C CA . GLN A 1 310 ? -3.795 4.265 -13.038 1.00 86.69 310 GLN A CA 1
ATOM 2463 C C . GLN A 1 310 ? -3.228 4.895 -11.770 1.00 86.69 310 GLN A C 1
ATOM 2465 O O . GLN A 1 310 ? -3.902 4.912 -10.743 1.00 86.69 310 GLN A O 1
ATOM 2470 N N . ILE A 1 311 ? -1.984 5.367 -11.839 1.00 92.31 311 ILE A N 1
ATOM 2471 C CA . ILE A 1 311 ? -1.317 6.046 -10.728 1.00 92.31 311 ILE A CA 1
ATOM 2472 C C . ILE A 1 311 ? -1.413 7.558 -10.988 1.00 92.31 311 ILE A C 1
ATOM 2474 O O . ILE A 1 311 ? -0.881 8.020 -11.999 1.00 92.31 311 ILE A O 1
ATOM 2478 N N . PRO A 1 312 ? -2.104 8.333 -10.136 1.00 92.25 312 PRO A N 1
ATOM 2479 C CA . PRO A 1 312 ? -2.271 9.770 -10.330 1.00 92.25 312 PRO A CA 1
ATOM 2480 C C . PRO A 1 312 ? -0.952 10.544 -10.249 1.00 92.25 312 PRO A C 1
ATOM 2482 O O . PRO A 1 312 ? -0.066 10.191 -9.477 1.00 92.25 312 PRO A O 1
ATOM 2485 N N . ASN A 1 313 ? -0.853 11.666 -10.968 1.00 90.44 313 ASN A N 1
ATOM 2486 C CA . ASN A 1 313 ? 0.333 12.541 -10.952 1.00 90.44 313 ASN A CA 1
ATOM 2487 C C . ASN A 1 313 ? 0.606 13.219 -9.595 1.00 90.44 313 ASN A C 1
ATOM 2489 O O . ASN A 1 313 ? 1.703 13.745 -9.390 1.00 90.44 313 ASN A O 1
ATOM 2493 N N . SER A 1 314 ? -0.365 13.212 -8.676 1.00 94.62 314 SER A N 1
ATOM 2494 C CA . SER A 1 314 ? -0.178 13.626 -7.280 1.00 94.62 314 SER A CA 1
ATOM 2495 C C . SER A 1 314 ? 0.776 12.702 -6.519 1.00 94.62 314 SER A C 1
ATOM 2497 O O . SER A 1 314 ? 1.381 13.133 -5.538 1.00 94.62 314 SER A O 1
ATOM 2499 N N . VAL A 1 315 ? 0.941 11.452 -6.970 1.00 96.62 315 VAL A N 1
ATOM 2500 C CA . VAL A 1 315 ? 1.831 10.476 -6.343 1.00 96.62 315 VAL A CA 1
ATOM 2501 C C . VAL A 1 315 ? 3.283 10.891 -6.553 1.00 96.62 315 VAL A C 1
ATOM 2503 O O . VAL A 1 315 ? 3.787 10.959 -7.674 1.00 96.62 315 VAL A O 1
ATOM 2506 N N . SER A 1 316 ? 3.961 11.143 -5.438 1.00 94.62 316 SER A N 1
ATOM 2507 C CA . SER A 1 316 ? 5.365 11.558 -5.380 1.00 94.62 316 SER A CA 1
ATOM 2508 C C . SER A 1 316 ? 6.312 10.419 -4.999 1.00 94.62 316 SER A C 1
ATOM 2510 O O . SER A 1 316 ? 7.511 10.497 -5.267 1.00 94.62 316 SER A O 1
ATOM 2512 N N . TYR A 1 317 ? 5.777 9.345 -4.411 1.00 97.50 317 TYR A N 1
ATOM 2513 C CA . TYR A 1 317 ? 6.538 8.185 -3.962 1.00 97.50 317 TYR A CA 1
ATOM 2514 C C . TYR A 1 317 ? 5.793 6.879 -4.243 1.00 97.50 317 TYR A C 1
ATOM 2516 O O . TYR A 1 317 ? 4.595 6.767 -3.974 1.00 97.50 317 TYR A O 1
ATOM 2524 N N . ILE A 1 318 ? 6.527 5.892 -4.766 1.00 98.56 318 ILE A N 1
ATOM 2525 C CA . ILE A 1 318 ? 6.069 4.516 -4.970 1.00 98.56 318 ILE A CA 1
ATOM 2526 C C . ILE A 1 318 ? 7.154 3.592 -4.418 1.00 98.56 318 ILE A C 1
ATOM 2528 O O . ILE A 1 318 ? 8.256 3.559 -4.961 1.00 98.56 318 ILE A O 1
ATOM 2532 N N . GLY A 1 319 ? 6.844 2.869 -3.346 1.00 98.56 319 GLY A N 1
ATOM 2533 C CA . GLY A 1 319 ? 7.827 2.113 -2.578 1.00 98.56 319 GLY A CA 1
ATOM 2534 C C . GLY A 1 319 ? 8.354 0.841 -3.241 1.00 98.56 319 GLY A C 1
ATOM 2535 O O . GLY A 1 319 ? 7.832 0.341 -4.244 1.00 98.56 319 GLY A O 1
ATOM 2536 N N . GLU A 1 320 ? 9.399 0.284 -2.622 1.00 98.75 320 GLU A N 1
ATOM 2537 C CA . GLU A 1 320 ? 10.018 -0.984 -3.014 1.00 98.75 320 GLU A CA 1
ATOM 2538 C C . GLU A 1 320 ? 8.964 -2.084 -3.194 1.00 98.75 320 GLU A C 1
ATOM 2540 O O . GLU A 1 320 ? 8.135 -2.341 -2.322 1.00 98.75 320 GLU A O 1
ATOM 2545 N N . GLY A 1 321 ? 8.987 -2.743 -4.353 1.00 98.75 321 GLY A N 1
ATOM 2546 C CA . GLY A 1 321 ? 8.118 -3.882 -4.632 1.00 98.75 321 GLY A CA 1
ATOM 2547 C C . GLY A 1 321 ? 6.618 -3.586 -4.628 1.00 98.75 321 GLY A C 1
ATOM 2548 O O . GLY A 1 321 ? 5.847 -4.540 -4.535 1.00 98.75 321 GLY A O 1
ATOM 2549 N N . ALA A 1 322 ? 6.182 -2.321 -4.735 1.00 98.81 322 ALA A N 1
ATOM 2550 C CA . ALA A 1 322 ? 4.763 -1.953 -4.655 1.00 98.81 322 ALA A CA 1
ATOM 2551 C C . ALA A 1 322 ? 3.857 -2.757 -5.606 1.00 98.81 322 ALA A C 1
ATOM 2553 O O . ALA A 1 322 ? 2.716 -3.024 -5.248 1.00 98.81 322 ALA A O 1
ATOM 2554 N N . PHE A 1 323 ? 4.367 -3.202 -6.762 1.00 98.75 323 PHE A N 1
ATOM 2555 C CA . PHE A 1 323 ? 3.654 -4.047 -7.730 1.00 98.75 323 PHE A CA 1
ATOM 2556 C C . PHE A 1 323 ? 4.357 -5.388 -7.993 1.00 98.75 323 PHE A C 1
ATOM 2558 O O . PHE A 1 323 ? 4.161 -6.010 -9.037 1.00 98.75 323 PHE A O 1
ATOM 2565 N N . LYS A 1 324 ? 5.194 -5.855 -7.062 1.00 98.88 324 LYS A N 1
ATOM 2566 C CA . LYS A 1 324 ? 5.883 -7.146 -7.173 1.00 98.88 324 LYS A CA 1
ATOM 2567 C C . LYS A 1 324 ? 4.874 -8.289 -7.332 1.00 98.88 324 LYS A C 1
ATOM 2569 O O . LYS A 1 324 ? 3.874 -8.330 -6.630 1.00 98.88 324 LYS A O 1
ATOM 2574 N N . ASN A 1 325 ? 5.169 -9.258 -8.199 1.00 98.81 325 ASN A N 1
ATOM 2575 C CA . ASN A 1 325 ? 4.343 -10.435 -8.499 1.00 98.81 325 ASN A CA 1
ATOM 2576 C C . ASN A 1 325 ? 2.921 -10.117 -9.013 1.00 98.81 325 ASN A C 1
ATOM 2578 O O . ASN A 1 325 ? 2.047 -10.986 -8.980 1.00 98.81 325 ASN A O 1
ATOM 2582 N N . CYS A 1 326 ? 2.669 -8.918 -9.545 1.00 98.50 326 CYS A N 1
ATOM 2583 C CA . CYS A 1 326 ? 1.427 -8.615 -10.260 1.00 98.50 326 CYS A CA 1
ATOM 2584 C C . CYS A 1 326 ? 1.439 -9.272 -11.652 1.00 98.50 326 CYS A C 1
ATOM 2586 O O . CYS A 1 326 ? 1.598 -8.608 -12.676 1.00 98.50 326 CYS A O 1
ATOM 2588 N N . PHE A 1 327 ? 1.303 -10.603 -11.703 1.00 98.19 327 PHE A N 1
ATOM 2589 C CA . PHE A 1 327 ? 1.435 -11.397 -12.933 1.00 98.19 327 PHE A CA 1
ATOM 2590 C C . PHE A 1 327 ? 0.474 -10.970 -14.046 1.00 98.19 327 PHE A C 1
ATOM 2592 O O . PHE A 1 327 ? 0.823 -11.083 -15.220 1.00 98.19 327 PHE A O 1
ATOM 2599 N N . GLY A 1 328 ? -0.721 -10.491 -13.693 1.00 95.69 328 GLY A N 1
ATOM 2600 C CA . GLY A 1 328 ? -1.721 -10.000 -14.638 1.00 95.69 328 GLY A CA 1
ATOM 2601 C C . GLY A 1 328 ? -1.430 -8.620 -15.232 1.00 95.69 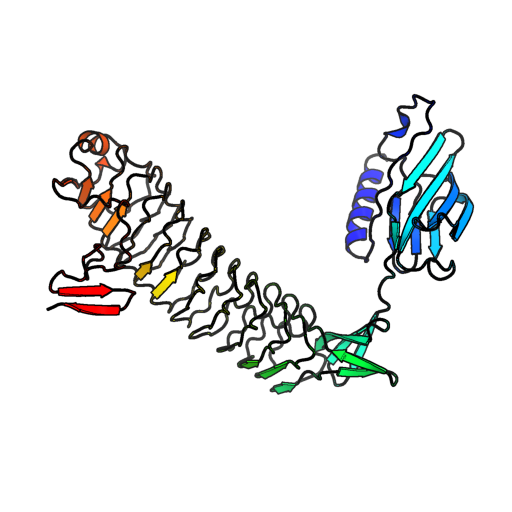328 GLY A C 1
ATOM 2602 O O . GLY A 1 328 ? -2.087 -8.261 -16.205 1.00 95.69 328 GLY A O 1
ATOM 2603 N N . LEU A 1 329 ? -0.474 -7.855 -14.688 1.00 95.75 329 LEU A N 1
ATOM 2604 C CA . LEU A 1 329 ? -0.303 -6.441 -15.019 1.00 95.75 329 LEU A CA 1
ATOM 2605 C C . LEU A 1 329 ? 0.250 -6.287 -16.436 1.00 95.75 329 LEU A C 1
ATOM 2607 O O . LEU A 1 329 ? 1.413 -6.596 -16.685 1.00 95.75 329 LEU A O 1
ATOM 2611 N N . THR A 1 330 ? -0.571 -5.796 -17.365 1.00 90.06 330 THR A N 1
ATOM 2612 C CA . THR A 1 330 ? -0.180 -5.618 -18.774 1.00 90.06 330 THR A CA 1
ATOM 2613 C C . THR A 1 330 ? 0.360 -4.226 -19.075 1.00 90.06 330 THR A C 1
ATOM 2615 O O . THR A 1 330 ? 1.161 -4.060 -19.996 1.00 90.06 330 THR A O 1
ATOM 2618 N N . SER A 1 331 ? -0.088 -3.223 -18.316 1.00 80.25 331 SER A N 1
ATOM 2619 C CA . SER A 1 331 ? 0.268 -1.813 -18.499 1.00 80.25 331 SER A CA 1
ATOM 2620 C C . SER A 1 331 ? 0.160 -1.039 -17.189 1.00 80.25 331 SER A C 1
ATOM 2622 O O . SER A 1 331 ? -0.780 -1.250 -16.421 1.00 80.25 331 SER A O 1
ATOM 2624 N N . VAL A 1 332 ? 1.066 -0.084 -16.991 1.00 86.81 332 VAL A N 1
ATOM 2625 C CA . VAL A 1 332 ? 1.078 0.839 -15.852 1.00 86.81 332 VAL A CA 1
ATOM 2626 C C . VAL A 1 332 ? 1.506 2.226 -16.327 1.00 86.81 332 VAL A C 1
ATOM 2628 O O . VAL A 1 332 ? 2.495 2.359 -17.051 1.00 86.81 332 VAL A O 1
ATOM 2631 N N . GLY A 1 333 ? 0.741 3.250 -15.947 1.00 84.81 333 GLY A N 1
ATOM 2632 C CA . GLY A 1 333 ? 1.151 4.647 -16.076 1.00 84.81 333 GLY A CA 1
ATOM 2633 C C . GLY A 1 333 ? 1.890 5.068 -14.811 1.00 84.81 333 GLY A C 1
ATOM 2634 O O . GLY A 1 333 ? 1.353 4.900 -13.719 1.00 84.81 333 GLY A O 1
ATOM 2635 N N . LEU A 1 334 ? 3.118 5.566 -14.954 1.00 88.94 334 LEU A N 1
ATOM 2636 C CA . LEU A 1 334 ? 3.888 6.126 -13.845 1.00 88.94 334 LEU A CA 1
ATOM 2637 C C . LEU A 1 334 ? 3.644 7.641 -13.750 1.00 88.94 334 LEU A C 1
ATOM 2639 O O . LEU A 1 334 ? 3.567 8.288 -14.796 1.00 88.94 334 LEU A O 1
ATOM 2643 N N . PRO A 1 335 ? 3.554 8.208 -12.536 1.00 90.12 335 PRO A N 1
ATOM 2644 C CA . PRO A 1 335 ? 3.368 9.644 -12.346 1.00 90.12 335 PRO A CA 1
ATOM 2645 C C . PRO A 1 335 ? 4.599 10.434 -12.807 1.00 90.12 335 PRO A C 1
ATOM 2647 O O . PRO A 1 335 ? 5.727 9.955 -12.714 1.00 90.12 335 PRO A O 1
ATOM 2650 N N . GLU A 1 336 ? 4.413 11.669 -13.274 1.00 84.12 336 GLU A N 1
ATOM 2651 C CA . GLU A 1 336 ? 5.520 12.478 -13.821 1.00 84.12 336 GLU A CA 1
ATOM 2652 C C . GLU A 1 336 ? 6.588 12.873 -12.782 1.00 84.12 336 GLU A C 1
ATOM 2654 O O . GLU A 1 336 ? 7.747 13.094 -13.138 1.00 84.12 336 GLU A O 1
ATOM 2659 N N . ASN A 1 337 ? 6.205 12.943 -11.502 1.00 83.50 337 ASN A N 1
ATOM 2660 C CA . ASN A 1 337 ? 7.006 13.544 -10.432 1.00 83.50 337 ASN A CA 1
ATOM 2661 C C . ASN A 1 337 ? 7.967 12.577 -9.717 1.00 83.50 337 ASN A C 1
ATOM 2663 O O . ASN A 1 337 ? 8.736 13.017 -8.860 1.00 83.50 337 ASN A O 1
ATOM 2667 N N . ILE A 1 338 ? 7.957 11.279 -10.040 1.00 92.75 338 ILE A N 1
ATOM 2668 C CA . ILE A 1 338 ? 8.881 10.331 -9.400 1.00 92.75 338 ILE A CA 1
ATOM 2669 C C . ILE A 1 338 ? 10.301 10.473 -9.957 1.00 92.75 338 ILE A C 1
ATOM 2671 O O . ILE A 1 338 ? 10.527 10.639 -11.157 1.00 92.75 338 ILE A O 1
ATOM 2675 N N . THR A 1 339 ? 11.281 10.361 -9.065 1.00 95.44 339 THR A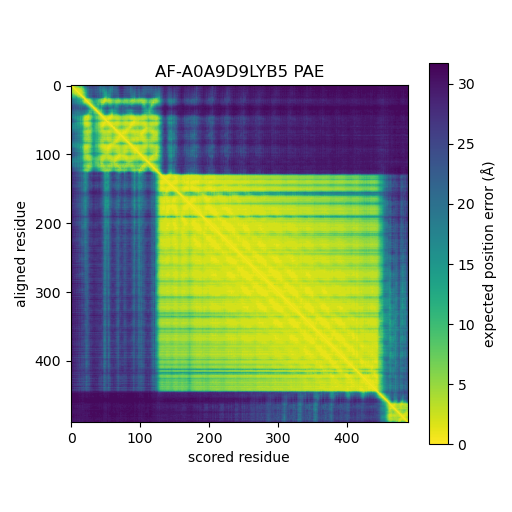 N 1
ATOM 2676 C CA . THR A 1 339 ? 12.710 10.501 -9.389 1.00 95.44 339 THR A CA 1
ATOM 2677 C C . THR A 1 339 ? 13.461 9.171 -9.378 1.00 95.44 339 THR A C 1
ATOM 2679 O O . THR A 1 339 ? 14.599 9.108 -9.851 1.00 95.44 339 THR A O 1
ATOM 2682 N N . VAL A 1 340 ? 12.836 8.105 -8.874 1.00 97.94 340 VAL A N 1
ATOM 2683 C CA . VAL A 1 340 ? 13.425 6.773 -8.706 1.00 97.94 340 VAL A CA 1
ATOM 2684 C C . VAL A 1 340 ? 12.391 5.713 -9.078 1.00 97.94 340 VAL A C 1
ATOM 2686 O O . VAL A 1 340 ? 11.228 5.804 -8.692 1.00 97.94 340 VAL A O 1
ATOM 2689 N N . ILE A 1 341 ? 12.822 4.697 -9.827 1.00 98.56 341 ILE A N 1
ATOM 2690 C CA . ILE A 1 341 ? 12.111 3.417 -9.917 1.00 98.56 341 ILE A CA 1
ATOM 2691 C C . ILE A 1 341 ? 12.706 2.517 -8.840 1.00 98.56 341 ILE A C 1
ATOM 2693 O O . ILE A 1 341 ? 13.856 2.102 -8.973 1.00 98.56 341 ILE A O 1
ATOM 2697 N N . GLU A 1 342 ? 11.957 2.253 -7.773 1.00 98.75 342 GLU A N 1
ATOM 2698 C CA . GLU A 1 342 ? 12.463 1.537 -6.598 1.00 98.75 342 GLU A CA 1
ATOM 2699 C C . GLU A 1 342 ? 12.849 0.076 -6.876 1.00 98.75 342 GLU A C 1
ATOM 2701 O O . GLU A 1 342 ? 12.500 -0.528 -7.902 1.00 98.75 342 GLU A O 1
ATOM 2706 N N . ASN A 1 343 ? 13.578 -0.515 -5.926 1.00 98.81 343 ASN A N 1
ATOM 2707 C CA . ASN A 1 343 ? 13.952 -1.925 -5.974 1.00 98.81 343 ASN A CA 1
ATOM 2708 C C . ASN A 1 343 ? 12.715 -2.813 -6.145 1.00 98.81 343 ASN A C 1
ATOM 2710 O O . ASN A 1 343 ? 11.665 -2.577 -5.552 1.00 98.81 343 ASN A O 1
ATOM 2714 N N . THR A 1 344 ? 12.836 -3.871 -6.943 1.00 98.81 344 THR A N 1
ATOM 2715 C CA . THR A 1 344 ? 11.789 -4.888 -7.160 1.00 98.81 344 THR A CA 1
ATOM 2716 C C . THR A 1 344 ? 10.406 -4.367 -7.587 1.00 98.81 344 THR A C 1
ATOM 2718 O O . THR A 1 344 ? 9.469 -5.164 -7.603 1.00 98.81 344 THR A O 1
ATOM 2721 N N . LEU A 1 345 ? 10.257 -3.083 -7.957 1.00 98.75 345 LEU A N 1
ATOM 2722 C CA . LEU A 1 345 ? 8.958 -2.414 -8.112 1.00 98.75 345 LEU A CA 1
ATOM 2723 C C . LEU A 1 345 ? 7.960 -3.207 -8.967 1.00 98.75 345 LEU A C 1
ATOM 2725 O O . LEU A 1 345 ? 6.805 -3.360 -8.579 1.00 98.75 345 LEU A O 1
ATOM 2729 N N . PHE A 1 346 ? 8.433 -3.754 -10.086 1.00 98.69 346 PHE A N 1
ATOM 2730 C CA . PHE A 1 346 ? 7.684 -4.601 -11.010 1.00 98.69 346 PHE A CA 1
ATOM 2731 C C . PHE A 1 346 ? 8.305 -5.999 -11.149 1.00 98.69 346 PHE A C 1
ATOM 2733 O O . PHE A 1 346 ? 8.142 -6.650 -12.183 1.00 98.69 346 PHE A O 1
ATOM 2740 N N . TRP A 1 347 ? 9.041 -6.483 -10.139 1.00 98.75 347 TRP A N 1
ATOM 2741 C CA . TRP A 1 347 ? 9.594 -7.840 -10.165 1.00 98.75 347 TRP A CA 1
ATOM 2742 C C . TRP A 1 347 ? 8.455 -8.828 -10.425 1.00 98.75 347 TRP A C 1
ATOM 2744 O O . TRP A 1 347 ? 7.469 -8.841 -9.692 1.00 98.75 347 TRP A O 1
ATOM 2754 N N . LYS A 1 348 ? 8.603 -9.670 -11.455 1.00 98.62 348 LYS A N 1
ATOM 2755 C CA . LYS A 1 348 ? 7.651 -10.720 -11.829 1.00 98.62 348 LYS A CA 1
ATOM 2756 C C . LYS A 1 348 ? 6.294 -10.195 -12.311 1.00 98.62 348 LYS A C 1
ATOM 2758 O O . LYS A 1 348 ? 5.325 -10.949 -12.337 1.00 98.62 348 LYS A O 1
ATOM 2763 N N . CYS A 1 349 ? 6.223 -8.960 -12.807 1.00 98.38 349 CYS A N 1
ATOM 2764 C CA . CYS A 1 349 ? 5.108 -8.504 -13.646 1.00 98.38 349 CYS A CA 1
ATOM 2765 C C . CYS A 1 349 ? 5.205 -9.133 -15.044 1.00 98.38 349 CYS A C 1
ATOM 2767 O O . CYS A 1 349 ? 5.491 -8.469 -16.039 1.00 98.38 349 CYS A O 1
ATOM 2769 N N . SER A 1 350 ? 5.028 -10.452 -15.120 1.00 97.75 350 SER A N 1
ATOM 2770 C CA . SER A 1 350 ? 5.376 -11.247 -16.299 1.00 97.75 350 SER A CA 1
ATOM 2771 C C . SER A 1 350 ? 4.546 -10.916 -17.539 1.00 97.75 350 SER A C 1
ATOM 2773 O O . SER A 1 350 ? 5.040 -11.148 -18.640 1.00 97.75 350 SER A O 1
ATOM 2775 N N . SER A 1 351 ? 3.345 -10.342 -17.394 1.00 96.19 351 SER A N 1
ATOM 2776 C CA . SER A 1 351 ? 2.498 -9.889 -18.513 1.00 96.19 351 SER A CA 1
ATOM 2777 C C . SER A 1 351 ? 2.763 -8.448 -18.967 1.00 96.19 351 SER A C 1
ATOM 2779 O O . SER A 1 351 ? 2.140 -8.005 -19.933 1.00 96.19 351 SER A O 1
ATOM 2781 N N . LEU A 1 352 ? 3.668 -7.711 -18.311 1.00 93.62 352 LEU A N 1
ATOM 2782 C CA . LEU A 1 352 ? 3.945 -6.312 -18.637 1.00 93.62 352 LEU A CA 1
ATOM 2783 C C . LEU A 1 352 ? 4.617 -6.221 -20.010 1.00 93.62 352 LEU A C 1
ATOM 2785 O O . LEU A 1 352 ? 5.715 -6.740 -20.195 1.00 93.62 352 LEU A O 1
ATOM 2789 N N . VAL A 1 353 ? 3.967 -5.557 -20.969 1.00 87.62 353 VAL A N 1
ATOM 2790 C CA . VAL A 1 353 ? 4.438 -5.501 -22.369 1.00 87.62 353 VAL A CA 1
ATOM 2791 C C . VAL A 1 353 ? 5.354 -4.306 -22.625 1.00 87.62 353 VAL A C 1
ATOM 2793 O O . VAL A 1 353 ? 6.352 -4.413 -23.343 1.00 87.62 353 VAL A O 1
ATOM 2796 N N . SER A 1 354 ? 5.008 -3.165 -22.035 1.00 79.12 354 SER A N 1
ATOM 2797 C CA . SER A 1 354 ? 5.700 -1.888 -22.190 1.00 79.12 354 SER A CA 1
ATOM 2798 C C . SER A 1 354 ? 5.491 -1.023 -20.952 1.00 79.12 354 SER A C 1
ATOM 2800 O O . SER A 1 354 ? 4.444 -1.096 -20.309 1.00 79.12 354 SER A O 1
ATOM 2802 N N . ILE A 1 355 ? 6.458 -0.156 -20.662 1.00 85.94 355 ILE A N 1
ATOM 2803 C CA . ILE A 1 355 ? 6.359 0.856 -19.610 1.00 85.94 355 ILE A CA 1
ATOM 2804 C C . ILE A 1 355 ? 7.039 2.147 -20.066 1.00 85.94 355 ILE A C 1
ATOM 2806 O O . ILE A 1 355 ? 8.104 2.110 -20.687 1.00 85.94 355 ILE A O 1
ATOM 2810 N N . CYS A 1 356 ? 6.418 3.285 -19.758 1.00 85.12 356 CYS A N 1
ATOM 2811 C CA . CYS A 1 356 ? 6.992 4.605 -19.985 1.00 85.12 356 CYS A CA 1
ATOM 2812 C C . CYS A 1 356 ? 7.659 5.088 -18.694 1.00 85.12 356 CYS A C 1
ATOM 2814 O O . CYS A 1 356 ? 6.979 5.295 -17.692 1.00 85.12 356 CYS A O 1
ATOM 2816 N N . ILE A 1 357 ? 8.984 5.252 -18.711 1.00 88.12 357 ILE A N 1
ATOM 2817 C CA . ILE A 1 357 ? 9.733 5.795 -17.573 1.00 88.12 357 ILE A CA 1
ATOM 2818 C C . ILE A 1 357 ? 9.678 7.334 -17.637 1.00 88.12 357 ILE A C 1
ATOM 2820 O O . ILE A 1 357 ? 10.078 7.891 -18.665 1.00 88.12 357 ILE A O 1
ATOM 2824 N N . PRO A 1 358 ? 9.222 8.029 -16.576 1.00 88.75 358 PRO A N 1
ATOM 2825 C CA . PRO A 1 358 ? 9.144 9.489 -16.552 1.00 88.75 358 PRO A CA 1
ATOM 2826 C C . PRO A 1 358 ? 10.501 10.179 -16.768 1.00 88.75 358 PRO A C 1
ATOM 2828 O O . PRO A 1 358 ? 11.537 9.671 -16.330 1.00 88.75 358 PRO A O 1
ATOM 2831 N N . PRO A 1 359 ? 10.526 11.372 -17.391 1.00 84.69 359 PRO A N 1
ATOM 2832 C CA . PRO A 1 359 ? 11.764 12.050 -17.781 1.00 84.69 359 PRO A CA 1
ATOM 2833 C C . PRO A 1 359 ? 12.626 12.517 -16.600 1.00 84.69 359 PRO A C 1
ATOM 2835 O O . PRO A 1 359 ? 13.801 12.815 -16.801 1.00 84.69 359 PRO A O 1
ATOM 2838 N N . HIS A 1 360 ? 12.088 12.577 -15.380 1.00 88.81 360 HIS A N 1
ATOM 2839 C CA . HIS A 1 360 ? 12.817 13.002 -14.179 1.00 88.81 360 HIS A CA 1
ATOM 2840 C C . HIS A 1 360 ? 13.431 11.844 -13.381 1.00 88.81 360 HIS A C 1
ATOM 2842 O O . HIS A 1 360 ? 14.137 12.086 -12.402 1.00 88.81 360 HIS A O 1
ATOM 2848 N N . VAL A 1 361 ? 13.230 10.596 -13.817 1.00 95.62 361 VAL A N 1
ATOM 2849 C CA . VAL A 1 361 ? 13.820 9.421 -13.170 1.00 95.62 361 VAL A CA 1
ATOM 2850 C C . VAL A 1 361 ? 15.339 9.416 -13.330 1.00 95.62 361 VAL A C 1
ATOM 2852 O O . VAL A 1 361 ? 15.873 9.379 -14.433 1.00 95.62 361 VAL A O 1
ATOM 2855 N N . THR A 1 362 ? 16.046 9.390 -12.206 1.00 97.81 362 THR A N 1
ATOM 2856 C CA . THR A 1 362 ? 17.513 9.427 -12.135 1.00 97.81 362 THR A CA 1
ATOM 2857 C C . THR A 1 362 ? 18.149 8.051 -11.943 1.00 97.81 362 THR A C 1
ATOM 2859 O O . THR A 1 362 ? 19.322 7.865 -12.289 1.00 97.81 362 THR A O 1
ATOM 2862 N N . SER A 1 363 ? 17.391 7.076 -11.436 1.00 98.38 363 SER A N 1
ATOM 2863 C CA . SER A 1 363 ? 17.858 5.713 -11.181 1.00 98.38 363 SER A CA 1
ATOM 2864 C C . SER A 1 363 ? 16.752 4.669 -11.357 1.00 98.38 363 SER A C 1
ATOM 2866 O O . SER A 1 363 ? 15.567 4.925 -11.127 1.00 98.38 363 SER A O 1
ATOM 2868 N N . ILE A 1 364 ? 17.167 3.469 -11.768 1.00 98.75 364 ILE A N 1
ATOM 2869 C CA . ILE A 1 364 ? 16.336 2.261 -11.790 1.00 98.75 364 ILE A CA 1
ATOM 2870 C C . ILE A 1 364 ? 16.935 1.266 -10.798 1.00 98.75 364 ILE A C 1
ATOM 2872 O O . ILE A 1 364 ? 18.106 0.916 -10.930 1.00 98.75 364 ILE A O 1
ATOM 2876 N N . GLY A 1 365 ? 16.150 0.830 -9.817 1.00 98.69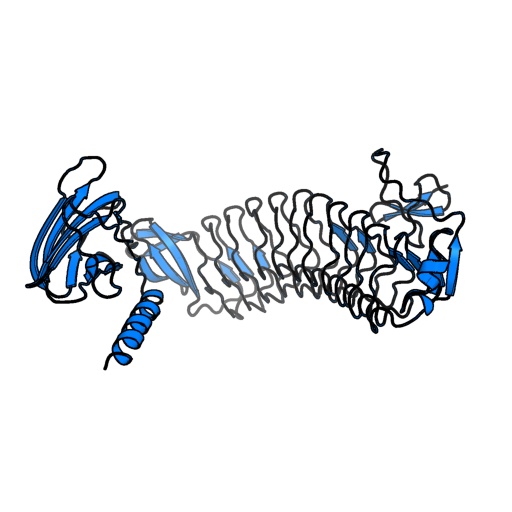 365 GLY A N 1
ATOM 2877 C CA . GLY A 1 365 ? 16.582 -0.003 -8.699 1.00 98.69 365 GLY A CA 1
ATOM 2878 C C . GLY A 1 365 ? 16.959 -1.436 -9.073 1.00 98.69 365 GLY A C 1
ATOM 2879 O O . GLY A 1 365 ? 16.744 -1.914 -10.195 1.00 98.69 365 GLY A O 1
ATOM 2880 N N . ASP A 1 366 ? 17.529 -2.145 -8.103 1.00 98.75 366 ASP A N 1
ATOM 2881 C CA . ASP A 1 366 ? 17.876 -3.552 -8.252 1.00 98.75 366 ASP A CA 1
ATOM 2882 C C . ASP A 1 366 ? 16.593 -4.387 -8.428 1.00 98.75 366 ASP A C 1
ATOM 2884 O O . ASP A 1 366 ? 15.575 -4.155 -7.776 1.00 98.75 366 ASP A O 1
ATOM 2888 N N . TRP A 1 367 ? 16.626 -5.369 -9.333 1.00 98.62 367 TRP A N 1
ATOM 2889 C CA . TRP A 1 367 ? 15.489 -6.250 -9.654 1.00 98.62 367 TRP A CA 1
ATOM 2890 C C . TRP A 1 367 ? 14.192 -5.556 -10.115 1.00 98.62 367 TRP A C 1
ATOM 2892 O O . TRP A 1 367 ? 13.164 -6.227 -10.195 1.00 98.62 367 TRP A O 1
ATOM 2902 N N . ALA A 1 368 ? 14.215 -4.256 -10.441 1.00 98.62 368 ALA A N 1
ATOM 2903 C CA . ALA A 1 368 ? 13.016 -3.455 -10.721 1.00 98.62 368 ALA A CA 1
ATOM 2904 C C . ALA A 1 368 ? 12.044 -4.086 -11.738 1.00 98.62 368 ALA A C 1
ATOM 2906 O O . ALA A 1 368 ? 10.838 -4.017 -11.537 1.00 98.62 368 ALA A O 1
ATOM 2907 N N . PHE A 1 369 ? 12.557 -4.742 -12.782 1.00 98.50 369 PHE A N 1
ATOM 2908 C CA . PHE A 1 369 ? 11.792 -5.464 -13.807 1.00 98.50 369 PHE A CA 1
ATOM 2909 C C . PHE A 1 369 ? 12.272 -6.917 -13.969 1.00 98.50 369 PHE A C 1
ATOM 2911 O O . PHE A 1 369 ? 12.152 -7.491 -15.051 1.00 98.50 369 PHE A O 1
ATOM 2918 N N . LEU A 1 370 ? 12.855 -7.524 -12.924 1.00 98.50 370 LEU A N 1
ATOM 2919 C CA . LEU A 1 370 ? 13.294 -8.925 -12.966 1.00 98.50 370 LEU A CA 1
ATOM 2920 C C . LEU A 1 370 ? 12.121 -9.815 -13.424 1.00 98.50 370 LEU A C 1
ATOM 2922 O O . LEU A 1 370 ? 11.024 -9.699 -12.890 1.00 98.50 370 LEU A O 1
ATOM 2926 N N . GLU A 1 371 ? 12.346 -10.723 -14.378 1.00 98.12 371 GLU A N 1
ATOM 2927 C CA . GLU A 1 371 ? 11.325 -11.669 -14.876 1.00 98.12 371 GLU A CA 1
ATOM 2928 C C . GLU A 1 371 ? 10.043 -11.006 -15.447 1.00 98.12 371 GLU A C 1
ATOM 2930 O O . GLU A 1 371 ? 8.970 -11.616 -15.466 1.00 98.12 371 GLU A O 1
ATOM 2935 N N . CYS A 1 372 ? 10.134 -9.778 -15.976 1.00 97.69 372 CYS A N 1
ATOM 2936 C CA . CYS A 1 372 ? 9.094 -9.200 -16.839 1.00 97.69 372 CYS A CA 1
ATOM 2937 C C . CYS A 1 372 ? 9.139 -9.852 -18.233 1.00 97.69 372 CYS A C 1
ATOM 2939 O O . CYS A 1 372 ? 9.642 -9.283 -19.204 1.00 97.69 372 CYS A O 1
ATOM 2941 N N . ASP A 1 373 ? 8.660 -11.094 -18.315 1.00 96.00 373 ASP A N 1
ATOM 2942 C CA . ASP A 1 373 ? 8.836 -11.989 -19.463 1.00 96.00 373 ASP A CA 1
ATOM 2943 C C . ASP A 1 373 ? 8.309 -11.443 -20.800 1.00 96.00 373 ASP A C 1
ATOM 2945 O O . ASP A 1 373 ? 8.905 -11.744 -21.836 1.00 96.00 373 ASP A O 1
ATOM 2949 N N . HIS A 1 374 ? 7.239 -10.640 -20.787 1.00 95.06 374 HIS A N 1
ATOM 2950 C CA . HIS A 1 374 ? 6.624 -10.059 -21.988 1.00 95.06 374 HIS A CA 1
ATOM 2951 C C . HIS A 1 374 ? 7.092 -8.634 -22.314 1.00 95.06 374 HIS A C 1
ATOM 2953 O O . HIS A 1 374 ? 6.643 -8.082 -23.319 1.00 95.06 374 HIS A O 1
ATOM 2959 N N . LEU A 1 375 ? 8.017 -8.054 -21.539 1.00 93.25 375 LEU A N 1
ATOM 2960 C CA . LEU A 1 375 ? 8.523 -6.706 -21.794 1.00 93.25 375 LEU A CA 1
ATOM 2961 C C . LEU A 1 375 ? 9.364 -6.712 -23.075 1.00 93.25 375 LEU A C 1
ATOM 2963 O O . LEU A 1 375 ? 10.474 -7.240 -23.090 1.00 93.25 375 LEU A O 1
ATOM 2967 N N . VAL A 1 376 ? 8.838 -6.142 -24.163 1.00 89.00 376 VAL A N 1
ATOM 2968 C CA . VAL A 1 376 ? 9.465 -6.232 -25.500 1.00 89.00 376 VAL A CA 1
ATOM 2969 C C . VAL A 1 376 ? 10.520 -5.150 -25.717 1.00 89.00 376 VAL A C 1
ATOM 2971 O O . VAL A 1 376 ? 11.551 -5.376 -26.370 1.00 89.00 376 VAL A O 1
ATOM 2974 N N . SER A 1 377 ? 10.255 -3.963 -25.182 1.00 89.19 377 SER A N 1
ATOM 2975 C CA . SER A 1 377 ? 11.108 -2.792 -25.323 1.00 89.19 377 SER A CA 1
ATOM 2976 C C . SER A 1 377 ? 11.074 -1.911 -24.089 1.00 89.19 377 SER A C 1
ATOM 2978 O O . SER A 1 377 ? 10.064 -1.846 -23.392 1.00 89.19 377 SER A O 1
ATOM 2980 N N . ILE A 1 378 ? 12.168 -1.186 -23.867 1.00 91.00 378 ILE A N 1
ATOM 2981 C CA . ILE A 1 378 ? 12.267 -0.185 -22.808 1.00 91.00 378 ILE A CA 1
ATOM 2982 C C . ILE A 1 378 ? 12.907 1.097 -23.338 1.00 91.00 378 ILE A C 1
ATOM 2984 O O . ILE A 1 378 ? 13.874 1.055 -24.107 1.00 91.00 378 ILE A O 1
ATOM 2988 N N . VAL A 1 379 ? 12.357 2.234 -22.914 1.00 92.00 379 VAL A N 1
ATOM 2989 C CA . VAL A 1 379 ? 12.901 3.567 -23.179 1.00 92.00 379 VAL A CA 1
ATOM 2990 C C . VAL A 1 379 ? 13.455 4.126 -21.874 1.00 92.00 379 VAL A C 1
ATOM 2992 O O . VAL A 1 379 ? 12.726 4.287 -20.901 1.00 92.00 379 VAL A O 1
ATOM 2995 N N . ILE A 1 380 ? 14.753 4.407 -21.862 1.00 94.00 380 ILE A N 1
ATOM 2996 C CA . ILE A 1 380 ? 15.491 4.940 -20.718 1.00 94.00 380 ILE A CA 1
ATOM 2997 C C . ILE A 1 380 ? 15.718 6.443 -20.970 1.00 94.00 380 ILE A C 1
ATOM 2999 O O . ILE A 1 380 ? 16.411 6.785 -21.940 1.00 94.00 380 ILE A O 1
ATOM 3003 N N . PRO A 1 381 ? 15.143 7.344 -20.150 1.00 90.12 381 PRO A N 1
ATOM 3004 C CA . PRO A 1 381 ? 15.258 8.785 -20.349 1.00 90.12 381 PRO A CA 1
ATOM 3005 C C . PRO A 1 381 ? 16.679 9.291 -20.080 1.00 90.12 381 PRO A C 1
ATOM 3007 O O . PRO A 1 381 ? 17.516 8.602 -19.497 1.00 90.12 381 PRO A O 1
ATOM 3010 N N . SER A 1 382 ? 16.965 10.515 -20.529 1.00 89.75 382 SER A N 1
ATOM 3011 C CA . SER A 1 382 ? 18.319 11.083 -20.507 1.00 89.75 382 SER A CA 1
ATOM 3012 C C . SER A 1 382 ? 18.878 11.361 -19.112 1.00 89.75 382 SER A C 1
ATOM 3014 O O . SER A 1 382 ? 20.083 11.553 -18.965 1.00 89.75 382 SER A O 1
ATOM 3016 N N . SER A 1 383 ? 17.999 11.430 -18.117 1.00 93.12 383 SER A N 1
ATOM 3017 C CA . SER A 1 383 ? 18.275 11.695 -16.703 1.00 93.12 383 SER A CA 1
ATOM 3018 C C . SER A 1 383 ? 18.775 10.470 -15.936 1.00 93.12 383 SER A C 1
ATOM 3020 O O . SER A 1 383 ? 19.408 10.637 -14.893 1.00 93.12 383 SER A O 1
ATOM 3022 N N . VAL A 1 384 ? 18.538 9.254 -16.441 1.00 98.00 384 VAL A N 1
ATOM 3023 C CA . VAL A 1 384 ? 18.951 8.024 -15.757 1.00 98.00 384 VAL A CA 1
ATOM 3024 C C . VAL A 1 384 ? 20.472 7.924 -15.746 1.00 98.00 384 VAL A C 1
ATOM 3026 O O . VAL A 1 384 ? 21.124 7.928 -16.786 1.00 98.00 384 VAL A O 1
ATOM 3029 N N . SER A 1 385 ? 21.035 7.796 -14.549 1.00 97.81 385 SER A N 1
ATOM 3030 C CA . SER A 1 385 ? 22.477 7.701 -14.308 1.00 97.81 385 SER A CA 1
ATOM 3031 C C . SER A 1 385 ? 22.914 6.306 -13.855 1.00 97.81 385 SER A C 1
ATOM 3033 O O . SER A 1 385 ? 24.070 5.922 -14.053 1.00 97.81 385 SER A O 1
ATOM 3035 N N . THR A 1 386 ? 21.998 5.519 -13.285 1.00 98.25 386 THR A N 1
ATOM 3036 C CA . THR A 1 386 ? 22.267 4.180 -12.748 1.00 98.25 386 THR A CA 1
ATOM 3037 C C . THR A 1 386 ? 21.106 3.225 -13.016 1.00 98.25 386 THR A C 1
ATOM 3039 O O . THR A 1 386 ? 19.935 3.601 -12.946 1.00 98.25 386 THR A O 1
ATOM 3042 N N . ILE A 1 387 ? 21.439 1.972 -13.332 1.00 98.62 387 ILE A N 1
ATOM 3043 C CA . ILE A 1 387 ? 20.475 0.878 -13.479 1.00 98.62 387 ILE A CA 1
ATOM 3044 C C . ILE A 1 387 ? 20.979 -0.305 -12.659 1.00 98.62 387 ILE A C 1
ATOM 3046 O O . ILE A 1 387 ? 22.087 -0.795 -12.877 1.00 98.62 387 ILE A O 1
ATOM 3050 N N . GLY A 1 388 ? 20.153 -0.750 -11.721 1.00 98.38 388 GLY A N 1
ATOM 3051 C CA . GLY A 1 388 ? 20.492 -1.717 -10.694 1.00 98.38 388 GLY A CA 1
ATOM 3052 C C . GLY A 1 388 ? 20.862 -3.107 -11.202 1.00 98.38 388 GLY A C 1
ATOM 3053 O O . GLY A 1 388 ? 20.691 -3.485 -12.371 1.00 98.38 388 GLY A O 1
ATOM 3054 N N . ARG A 1 389 ? 21.386 -3.911 -10.280 1.00 98.00 389 ARG A N 1
ATOM 3055 C CA . ARG A 1 389 ? 21.671 -5.333 -10.473 1.00 98.00 389 ARG A CA 1
ATOM 3056 C C . ARG A 1 389 ? 20.376 -6.047 -10.817 1.00 98.00 389 ARG A C 1
ATOM 3058 O O . ARG A 1 389 ? 19.359 -5.864 -10.158 1.00 98.00 389 ARG A O 1
ATOM 3065 N N . ARG A 1 390 ? 20.413 -6.895 -11.845 1.00 98.00 390 ARG A N 1
ATOM 3066 C CA . ARG A 1 390 ? 19.264 -7.719 -12.254 1.00 98.00 390 ARG A CA 1
ATOM 3067 C C . ARG A 1 390 ? 17.994 -6.942 -12.610 1.00 98.00 390 ARG A C 1
ATOM 3069 O O . ARG A 1 390 ? 16.944 -7.567 -12.709 1.00 98.00 390 ARG A O 1
ATOM 3076 N N . ALA A 1 391 ? 18.083 -5.629 -12.855 1.00 98.44 391 ALA A N 1
ATOM 3077 C CA . ALA A 1 391 ? 16.919 -4.794 -13.143 1.00 98.44 391 ALA A CA 1
ATOM 3078 C C . ALA A 1 391 ? 16.092 -5.314 -14.327 1.00 98.44 391 ALA A C 1
ATOM 3080 O O . ALA A 1 391 ? 14.877 -5.266 -14.255 1.00 98.44 391 ALA A O 1
ATOM 3081 N N . PHE A 1 392 ? 16.726 -5.868 -15.364 1.00 98.06 392 PHE A N 1
ATOM 3082 C CA . PHE A 1 392 ? 16.074 -6.477 -16.532 1.00 98.06 392 PHE A CA 1
ATOM 3083 C C . PHE A 1 392 ? 16.538 -7.926 -16.756 1.00 98.06 392 PHE A C 1
ATOM 3085 O O . PHE A 1 392 ? 16.569 -8.432 -17.885 1.00 98.06 392 PHE A O 1
ATOM 3092 N N . GLN A 1 393 ? 16.973 -8.605 -15.691 1.00 97.31 393 GLN A N 1
ATOM 3093 C CA . GLN A 1 393 ? 17.353 -10.010 -15.790 1.00 97.31 393 GLN A CA 1
ATOM 3094 C C . GLN A 1 393 ? 16.098 -10.850 -16.075 1.00 97.31 393 GLN A C 1
ATOM 3096 O O . GLN A 1 393 ? 15.013 -10.573 -15.574 1.00 97.31 393 GLN A O 1
ATOM 3101 N N . TYR A 1 394 ? 16.239 -11.871 -16.917 1.00 96.44 394 TYR A N 1
ATOM 3102 C CA . TYR A 1 394 ? 15.152 -12.750 -17.349 1.00 96.44 394 TYR A CA 1
ATOM 3103 C C . TYR A 1 394 ? 13.944 -12.044 -17.999 1.00 96.44 394 TYR A C 1
ATOM 3105 O O . TYR A 1 394 ? 12.890 -12.656 -18.112 1.00 96.44 394 TYR A O 1
ATOM 3113 N N . CYS A 1 395 ? 14.088 -10.820 -18.521 1.00 96.38 395 CYS A N 1
ATOM 3114 C CA . CYS A 1 395 ? 13.108 -10.240 -19.450 1.00 96.38 395 CYS A CA 1
ATOM 3115 C C . CYS A 1 395 ? 13.236 -10.914 -20.824 1.00 96.38 395 CYS A C 1
ATOM 3117 O O . CYS A 1 395 ? 13.917 -10.412 -21.719 1.00 96.38 395 CYS A O 1
ATOM 3119 N N . ARG A 1 396 ? 12.645 -12.103 -20.987 1.00 94.25 396 ARG A N 1
ATOM 3120 C CA . ARG A 1 396 ? 12.894 -12.983 -22.146 1.00 94.25 396 ARG A CA 1
ATOM 3121 C C . ARG A 1 396 ? 12.450 -12.393 -23.490 1.00 94.25 396 ARG A C 1
ATOM 3123 O O . ARG A 1 396 ? 13.043 -12.732 -24.514 1.00 94.25 396 ARG A O 1
ATOM 3130 N N . ALA A 1 397 ? 11.440 -11.523 -23.504 1.00 93.94 397 ALA A N 1
ATOM 3131 C CA . ALA A 1 397 ? 10.985 -10.837 -24.714 1.00 93.94 397 ALA A CA 1
ATOM 3132 C C . ALA A 1 397 ? 11.763 -9.551 -25.044 1.00 93.94 397 ALA A C 1
ATOM 3134 O O . ALA A 1 397 ? 11.576 -9.015 -26.142 1.00 93.94 397 ALA A O 1
ATOM 3135 N N . LEU A 1 398 ? 12.636 -9.069 -24.150 1.00 93.75 398 LEU A N 1
ATOM 3136 C CA . LEU A 1 398 ? 13.297 -7.776 -24.304 1.00 93.75 398 LEU A CA 1
ATOM 3137 C C . LEU A 1 398 ? 14.317 -7.828 -25.442 1.00 93.75 398 LEU A C 1
ATOM 3139 O O . LEU A 1 398 ? 15.378 -8.443 -25.335 1.00 93.75 398 LEU A O 1
ATOM 3143 N N . LYS A 1 399 ? 13.985 -7.164 -26.551 1.00 88.81 399 LYS A N 1
ATOM 3144 C CA . LYS A 1 399 ? 14.813 -7.136 -27.768 1.00 88.81 399 LYS A CA 1
ATOM 3145 C C . LYS A 1 399 ? 15.352 -5.754 -28.093 1.00 88.81 399 LYS A C 1
ATOM 3147 O O . LYS A 1 399 ? 16.367 -5.662 -28.782 1.00 88.81 399 LYS A O 1
ATOM 3152 N N . ASN A 1 400 ? 14.672 -4.703 -27.639 1.00 90.00 400 ASN A N 1
ATOM 3153 C CA . ASN A 1 400 ? 14.988 -3.327 -28.001 1.00 90.00 400 ASN A CA 1
ATOM 3154 C C . ASN A 1 400 ? 15.123 -2.457 -26.753 1.00 90.00 400 ASN A C 1
ATOM 3156 O O . ASN A 1 400 ? 14.170 -2.281 -25.998 1.00 90.00 400 ASN A O 1
ATOM 3160 N N . VAL A 1 401 ? 16.297 -1.868 -26.578 1.00 93.50 401 VAL A N 1
ATOM 3161 C CA . VAL A 1 401 ? 16.556 -0.837 -25.575 1.00 93.50 401 VAL A CA 1
ATOM 3162 C C . VAL A 1 401 ? 16.799 0.470 -26.315 1.00 93.50 401 VAL A C 1
ATOM 3164 O O . VAL A 1 401 ? 17.597 0.522 -27.249 1.00 93.50 401 VAL A O 1
ATOM 3167 N N . THR A 1 402 ? 16.122 1.533 -25.910 1.00 93.25 402 THR A N 1
ATOM 3168 C CA . THR A 1 402 ? 16.415 2.895 -26.361 1.00 93.25 402 THR A CA 1
ATOM 3169 C C . THR A 1 402 ? 16.898 3.680 -25.156 1.00 93.25 402 THR A C 1
ATOM 3171 O O . THR A 1 402 ? 16.206 3.712 -24.144 1.00 93.25 402 THR A O 1
ATOM 3174 N N . CYS A 1 403 ? 18.071 4.305 -25.239 1.00 93.81 403 CYS A N 1
ATOM 3175 C CA . CYS A 1 403 ? 18.616 5.098 -24.142 1.00 93.81 403 CYS A CA 1
ATOM 3176 C C . CYS A 1 403 ? 18.994 6.498 -24.623 1.00 93.81 403 CYS A C 1
ATOM 3178 O O . CYS A 1 403 ? 19.769 6.648 -25.566 1.00 93.81 403 CYS A O 1
ATOM 3180 N N . TYR A 1 404 ? 18.442 7.517 -23.963 1.00 90.75 404 TYR A N 1
ATOM 3181 C CA . TYR A 1 404 ? 18.668 8.928 -24.287 1.00 90.75 404 TYR A CA 1
ATOM 3182 C C . TYR A 1 404 ? 19.771 9.587 -23.454 1.00 90.75 404 TYR A C 1
ATOM 3184 O O . TYR A 1 404 ? 20.052 10.771 -23.635 1.00 90.75 404 TYR A O 1
ATOM 3192 N N . ALA A 1 405 ? 20.386 8.863 -22.520 1.00 90.94 405 ALA A N 1
ATOM 3193 C CA . ALA A 1 405 ? 21.408 9.430 -21.653 1.00 90.94 405 ALA A CA 1
ATOM 3194 C C . ALA A 1 405 ? 22.681 9.736 -22.450 1.00 90.94 405 ALA A C 1
ATOM 3196 O O . ALA A 1 405 ? 23.208 8.880 -23.168 1.00 90.94 405 ALA A O 1
ATOM 3197 N N . ASN A 1 406 ? 23.180 10.969 -22.315 1.00 90.50 406 ASN A N 1
ATOM 3198 C CA . ASN A 1 406 ? 24.390 11.404 -23.016 1.00 90.50 406 ASN A CA 1
ATOM 3199 C C . ASN A 1 406 ? 25.638 10.654 -22.527 1.00 90.50 406 ASN A C 1
ATOM 3201 O O . ASN A 1 406 ? 26.543 10.362 -23.305 1.00 90.50 406 ASN A O 1
ATOM 3205 N N . ASN A 1 407 ? 25.657 10.325 -21.235 1.00 94.56 407 ASN A N 1
ATOM 3206 C CA . ASN A 1 407 ? 26.618 9.413 -20.638 1.00 94.56 407 ASN A CA 1
ATOM 3207 C C . ASN A 1 407 ? 25.898 8.089 -20.365 1.00 94.56 407 ASN A C 1
ATOM 3209 O O . ASN A 1 407 ? 24.815 8.132 -19.780 1.00 94.56 407 ASN A O 1
ATOM 3213 N N . PRO A 1 408 ? 26.457 6.935 -20.764 1.00 97.44 408 PRO A N 1
ATOM 3214 C CA . PRO A 1 408 ? 25.817 5.655 -20.509 1.00 97.44 408 PRO A CA 1
ATOM 3215 C C . PRO A 1 408 ? 25.574 5.450 -19.006 1.00 97.44 408 PRO A C 1
ATOM 3217 O O . PRO A 1 408 ? 26.516 5.611 -18.223 1.00 97.44 408 PRO A O 1
ATOM 3220 N N . PRO A 1 409 ? 24.349 5.081 -18.588 1.00 98.06 409 PRO A N 1
ATOM 3221 C CA . PRO A 1 409 ? 24.057 4.779 -17.195 1.00 98.06 409 PRO A CA 1
ATOM 3222 C C . PRO A 1 409 ? 24.979 3.682 -16.660 1.00 98.06 409 PRO A C 1
ATOM 3224 O O . PRO A 1 409 ? 25.342 2.754 -17.386 1.00 98.06 409 PRO A O 1
ATOM 3227 N N . THR A 1 410 ? 25.334 3.739 -15.379 1.00 97.69 410 THR A N 1
ATOM 3228 C CA . THR A 1 410 ? 26.126 2.668 -14.761 1.00 97.69 410 THR A CA 1
ATOM 3229 C C . THR A 1 410 ? 25.313 1.374 -14.747 1.00 97.69 410 THR A C 1
ATOM 3231 O O . THR A 1 410 ? 24.218 1.348 -14.184 1.00 97.69 410 THR A O 1
ATOM 3234 N N . LEU A 1 411 ? 25.859 0.312 -15.351 1.00 96.88 411 LEU A N 1
ATOM 3235 C CA . LEU A 1 411 ? 25.304 -1.045 -15.324 1.00 96.88 411 LEU A CA 1
ATOM 3236 C C . LEU A 1 411 ? 26.123 -1.955 -14.406 1.00 96.88 411 LEU A C 1
ATOM 3238 O O . LEU A 1 411 ? 27.331 -1.775 -14.233 1.00 96.88 411 LEU A O 1
ATOM 3242 N N . PHE A 1 412 ? 25.474 -2.998 -13.896 1.00 94.38 412 PHE A N 1
ATOM 3243 C CA . PHE A 1 412 ? 26.118 -4.104 -13.196 1.00 94.38 412 PHE A CA 1
ATOM 3244 C C . PHE A 1 412 ? 26.114 -5.361 -14.078 1.00 94.38 412 PHE A C 1
ATOM 3246 O O . PHE A 1 412 ? 25.292 -5.502 -14.979 1.00 94.38 412 PHE A O 1
ATOM 3253 N N . GLU A 1 413 ? 26.999 -6.318 -13.782 1.00 84.88 413 GLU A N 1
ATOM 3254 C CA . GLU A 1 413 ? 27.195 -7.552 -14.574 1.00 84.88 413 GLU A CA 1
ATOM 3255 C C . GLU A 1 413 ? 25.908 -8.336 -14.855 1.00 84.88 413 GLU A C 1
ATOM 3257 O O . GLU A 1 413 ? 25.797 -9.026 -15.859 1.00 84.88 413 GLU A O 1
ATOM 3262 N N . THR A 1 414 ? 24.915 -8.212 -13.978 1.00 92.88 414 THR A N 1
ATOM 3263 C CA . THR A 1 414 ? 23.663 -8.962 -14.065 1.00 92.88 414 THR A CA 1
ATOM 3264 C C . THR A 1 414 ? 22.470 -8.108 -14.484 1.00 92.88 414 THR A C 1
ATOM 3266 O O . THR A 1 414 ? 21.354 -8.604 -14.411 1.00 92.88 414 THR A O 1
ATOM 3269 N N . THR A 1 415 ?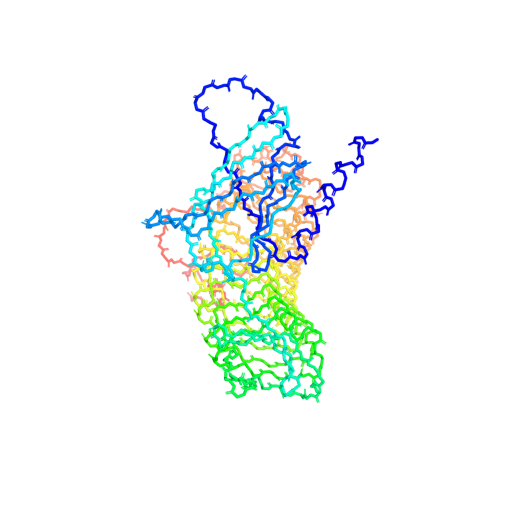 22.655 -6.843 -14.890 1.00 95.94 415 THR A N 1
ATOM 3270 C CA . THR A 1 415 ? 21.536 -5.928 -15.191 1.00 95.94 415 THR A CA 1
ATOM 3271 C C . THR A 1 415 ? 20.635 -6.442 -16.316 1.00 95.94 415 THR A C 1
ATOM 3273 O O . THR A 1 415 ? 19.418 -6.416 -16.153 1.00 95.94 415 THR A O 1
ATOM 3276 N N . PHE A 1 416 ? 21.206 -6.957 -17.410 1.00 95.44 416 PHE A N 1
ATOM 3277 C CA . PHE A 1 416 ? 20.472 -7.562 -18.528 1.00 95.44 416 PHE A CA 1
ATOM 3278 C C . PHE A 1 416 ? 20.845 -9.042 -18.682 1.00 95.44 416 PHE A C 1
ATOM 3280 O O . PHE A 1 416 ? 21.971 -9.436 -18.391 1.00 95.44 416 PHE A O 1
ATOM 3287 N N . SER A 1 417 ? 19.909 -9.864 -19.168 1.00 89.25 417 SER A N 1
ATOM 3288 C CA . SER A 1 417 ? 20.196 -11.257 -19.570 1.00 89.25 417 SER A CA 1
ATOM 3289 C C . SER A 1 417 ? 20.465 -11.428 -21.058 1.00 89.25 417 SER A C 1
ATOM 3291 O O . SER A 1 417 ? 21.080 -12.412 -21.457 1.00 89.25 417 SER A O 1
ATOM 3293 N N . VAL A 1 418 ? 19.945 -10.518 -21.880 1.00 82.88 418 VAL A N 1
ATOM 3294 C CA . VAL A 1 418 ? 20.024 -10.593 -23.336 1.00 82.88 418 VAL A CA 1
ATOM 3295 C C . VAL A 1 418 ? 20.434 -9.226 -23.857 1.00 82.88 418 VAL A C 1
ATOM 3297 O O . VAL A 1 418 ? 19.822 -8.213 -23.520 1.00 82.88 418 VAL A O 1
ATOM 3300 N N . TYR A 1 419 ? 21.463 -9.214 -24.697 1.00 87.81 419 TYR A N 1
ATOM 3301 C CA . TYR A 1 419 ? 22.005 -8.010 -25.312 1.00 87.81 419 TYR A CA 1
ATOM 3302 C C . TYR A 1 419 ? 21.504 -7.905 -26.754 1.00 87.81 419 TYR A C 1
ATOM 3304 O O . TYR A 1 419 ? 22.125 -8.386 -27.698 1.00 87.81 419 TYR A O 1
ATOM 3312 N N . GLY A 1 420 ? 20.301 -7.345 -26.902 1.00 89.69 420 GLY A N 1
ATOM 3313 C CA . GLY A 1 420 ? 19.632 -7.166 -28.189 1.00 89.69 420 GLY A CA 1
ATOM 3314 C C . GLY A 1 420 ? 20.073 -5.904 -28.939 1.00 89.69 420 GLY A C 1
ATOM 3315 O O . GLY A 1 420 ? 21.255 -5.564 -29.030 1.00 89.69 420 GLY A O 1
ATOM 3316 N N . LYS A 1 421 ? 19.091 -5.190 -29.491 1.00 94.31 421 LYS A N 1
ATOM 3317 C CA . LYS A 1 421 ? 19.272 -3.904 -30.164 1.00 94.31 421 LYS A CA 1
ATOM 3318 C C . LYS A 1 421 ? 19.327 -2.773 -29.137 1.00 94.31 421 LYS A C 1
ATOM 3320 O O . LYS A 1 421 ? 18.408 -2.647 -28.331 1.00 94.31 421 LYS A O 1
ATOM 3325 N N . LEU A 1 422 ? 20.340 -1.916 -29.229 1.00 95.50 422 LEU A N 1
ATOM 3326 C CA . LEU A 1 422 ? 20.414 -0.657 -28.488 1.00 95.50 422 LEU A CA 1
ATOM 3327 C C . LEU A 1 422 ? 20.317 0.528 -29.454 1.00 95.50 422 LEU A C 1
ATOM 3329 O O . LEU A 1 422 ? 21.144 0.642 -30.354 1.00 95.50 422 LEU A O 1
ATOM 3333 N N . ASN A 1 423 ? 19.342 1.417 -29.266 1.00 92.75 423 ASN A N 1
ATOM 3334 C CA . ASN A 1 423 ? 19.263 2.700 -29.967 1.00 92.75 423 ASN A CA 1
ATOM 3335 C C . ASN A 1 423 ? 19.753 3.822 -29.047 1.00 92.75 423 ASN A C 1
ATOM 3337 O O . ASN A 1 423 ? 19.234 3.982 -27.941 1.00 92.75 423 ASN A O 1
ATOM 3341 N N . VAL A 1 424 ? 20.714 4.613 -29.521 1.00 92.69 424 VAL A N 1
ATOM 3342 C CA . VAL A 1 424 ? 21.250 5.787 -28.811 1.00 92.69 424 VAL A CA 1
ATOM 3343 C C . VAL A 1 424 ? 21.359 6.998 -29.746 1.00 92.69 424 VAL A C 1
ATOM 3345 O O . VAL A 1 424 ? 21.392 6.817 -30.972 1.00 92.69 424 VAL A O 1
ATOM 3348 N N . PRO A 1 425 ? 21.445 8.230 -29.207 1.00 89.56 425 PRO A N 1
ATOM 3349 C CA . PRO A 1 425 ? 21.772 9.414 -29.995 1.00 89.56 425 PRO A CA 1
ATOM 3350 C C . PRO A 1 425 ? 23.077 9.249 -30.790 1.00 89.56 425 PRO A C 1
ATOM 3352 O O . PRO A 1 425 ? 24.034 8.601 -30.356 1.00 89.56 425 PRO A O 1
ATOM 3355 N N . SER A 1 426 ? 23.133 9.837 -31.986 1.00 88.06 426 SER A N 1
ATOM 3356 C CA . SER A 1 426 ? 24.259 9.654 -32.913 1.00 88.06 426 SER A CA 1
ATOM 3357 C C . SER A 1 426 ? 25.601 10.116 -32.339 1.00 88.06 426 SER A C 1
ATOM 3359 O O . SER A 1 426 ? 26.623 9.461 -32.552 1.00 88.06 426 SER A O 1
ATOM 3361 N N . ASN A 1 427 ? 25.589 11.192 -31.553 1.00 88.25 427 ASN A N 1
ATOM 3362 C CA . ASN A 1 427 ? 26.762 11.797 -30.927 1.00 88.25 427 ASN A CA 1
ATOM 3363 C C . ASN A 1 427 ? 27.381 10.952 -29.802 1.00 88.25 427 ASN A C 1
ATOM 3365 O O . ASN A 1 427 ? 28.517 11.220 -29.421 1.00 88.25 427 ASN A O 1
ATOM 3369 N N . VAL A 1 428 ? 26.676 9.942 -29.281 1.00 93.75 428 VAL A N 1
ATOM 3370 C CA . VAL A 1 428 ? 27.148 9.138 -28.136 1.00 93.75 428 VAL A CA 1
ATOM 3371 C C . VAL A 1 428 ? 27.474 7.692 -28.495 1.00 93.75 428 VAL A C 1
ATOM 3373 O O . VAL A 1 428 ? 27.921 6.934 -27.638 1.00 93.75 428 VAL A O 1
ATOM 3376 N N . LYS A 1 429 ? 27.325 7.297 -29.768 1.00 94.06 429 LYS A N 1
ATOM 3377 C CA . LYS A 1 429 ? 27.573 5.919 -30.227 1.00 94.06 429 LYS A CA 1
ATOM 3378 C C . LYS A 1 429 ? 28.939 5.380 -29.789 1.00 94.06 429 LYS A C 1
ATOM 3380 O O . LYS A 1 429 ? 29.031 4.245 -29.328 1.00 94.06 429 LYS A O 1
ATOM 3385 N N . SER A 1 430 ? 29.994 6.183 -29.937 1.00 95.25 430 SER A N 1
ATOM 3386 C CA . SER A 1 430 ? 31.358 5.797 -29.555 1.00 95.25 430 SER A CA 1
ATOM 3387 C C . SER A 1 430 ? 31.511 5.615 -28.044 1.00 95.25 430 SER A C 1
ATOM 3389 O O . SER A 1 430 ? 32.203 4.696 -27.618 1.00 95.25 430 SER A O 1
ATOM 3391 N N . ILE A 1 431 ? 30.830 6.440 -27.241 1.00 96.75 431 ILE A N 1
ATOM 3392 C CA . ILE A 1 431 ? 30.854 6.368 -25.776 1.00 96.75 431 ILE A CA 1
ATOM 3393 C C . ILE A 1 431 ? 30.196 5.063 -25.312 1.00 96.75 431 ILE A C 1
ATOM 3395 O O . ILE A 1 431 ? 30.802 4.309 -24.551 1.00 96.75 431 ILE A O 1
ATOM 3399 N N . TYR A 1 432 ? 29.007 4.735 -25.827 1.00 96.94 432 TYR A N 1
ATOM 3400 C CA . TYR A 1 432 ? 28.342 3.461 -25.521 1.00 96.94 432 TYR A CA 1
ATOM 3401 C C . TYR A 1 432 ? 29.156 2.252 -26.007 1.00 96.94 432 TYR A C 1
ATOM 3403 O O . TYR A 1 432 ? 29.274 1.272 -25.278 1.00 96.94 432 TYR A O 1
ATOM 3411 N N . GLY A 1 433 ? 29.788 2.336 -27.184 1.00 96.62 433 GLY A N 1
ATOM 3412 C CA . GLY A 1 433 ? 30.652 1.270 -27.708 1.00 96.62 433 GLY A CA 1
ATOM 3413 C C . GLY A 1 433 ? 31.928 1.021 -26.895 1.00 96.62 433 GLY A C 1
ATOM 3414 O O . GLY A 1 433 ? 32.489 -0.069 -26.973 1.00 96.62 433 GLY A O 1
ATOM 3415 N N . ALA A 1 434 ? 32.375 1.997 -26.100 1.00 97.38 434 ALA A N 1
ATOM 3416 C CA . ALA A 1 434 ? 33.521 1.866 -25.199 1.00 97.38 434 ALA A CA 1
ATOM 3417 C C . ALA A 1 434 ? 33.125 1.544 -23.746 1.00 97.38 434 ALA A C 1
ATOM 3419 O O . ALA A 1 434 ? 33.997 1.260 -22.924 1.00 97.38 434 ALA A O 1
ATOM 3420 N N . THR A 1 435 ? 31.834 1.598 -23.406 1.00 97.12 435 THR A N 1
ATOM 3421 C CA . THR A 1 435 ? 31.379 1.450 -22.020 1.00 97.12 435 THR A CA 1
ATOM 3422 C C . THR A 1 435 ? 31.017 0.006 -21.711 1.00 97.12 435 THR A C 1
ATOM 3424 O O . THR A 1 435 ? 30.235 -0.620 -22.426 1.00 97.12 435 THR A O 1
ATOM 3427 N N . ARG A 1 436 ? 31.573 -0.515 -20.610 1.00 94.62 436 ARG A N 1
ATOM 3428 C CA . ARG A 1 436 ? 31.357 -1.890 -20.142 1.00 94.62 436 ARG A CA 1
ATOM 3429 C C . ARG A 1 436 ? 29.863 -2.220 -20.054 1.00 94.62 436 ARG A C 1
ATOM 3431 O O . ARG A 1 436 ? 29.084 -1.415 -19.547 1.00 94.62 436 ARG A O 1
ATOM 3438 N N . PHE A 1 437 ? 29.497 -3.418 -20.510 1.00 95.25 437 PHE A N 1
ATOM 3439 C CA . PHE A 1 437 ? 28.135 -3.963 -20.593 1.00 95.25 437 PHE A CA 1
ATOM 3440 C C . PHE A 1 437 ? 27.241 -3.303 -21.651 1.00 95.25 437 PHE A C 1
ATOM 3442 O O . PHE A 1 437 ? 26.450 -3.993 -22.284 1.00 95.25 437 PHE A O 1
ATOM 3449 N N . TRP A 1 438 ? 27.372 -1.999 -21.901 1.00 96.88 438 TRP A N 1
ATOM 3450 C CA . TRP A 1 438 ? 26.693 -1.348 -23.027 1.00 96.88 438 TRP A CA 1
ATOM 3451 C C . TRP A 1 438 ? 27.267 -1.777 -24.378 1.00 96.88 438 TRP A C 1
ATOM 3453 O O . TRP A 1 438 ? 26.523 -1.932 -25.345 1.00 96.88 438 TRP A O 1
ATOM 3463 N N . ASN A 1 439 ? 28.574 -2.025 -24.423 1.00 94.88 439 ASN A N 1
ATOM 3464 C CA . ASN A 1 439 ? 29.295 -2.531 -25.586 1.00 94.88 439 ASN A CA 1
ATOM 3465 C C . ASN A 1 439 ? 28.911 -3.967 -25.998 1.00 94.88 439 ASN A C 1
ATOM 3467 O O . ASN A 1 439 ? 29.297 -4.395 -27.082 1.00 94.88 439 ASN A O 1
ATOM 3471 N N . GLU A 1 440 ? 28.153 -4.693 -25.171 1.00 95.75 440 GLU A N 1
ATOM 3472 C CA . GLU A 1 440 ? 27.627 -6.029 -25.487 1.00 95.75 440 GLU A CA 1
ATOM 3473 C C . GLU A 1 440 ? 26.384 -5.965 -26.402 1.00 95.75 440 GLU A C 1
ATOM 3475 O O . GLU A 1 440 ? 26.055 -6.937 -27.082 1.00 95.75 440 GLU A O 1
ATOM 3480 N N . PHE A 1 441 ? 25.677 -4.825 -26.450 1.00 95.38 441 PHE A N 1
ATOM 3481 C CA . PHE A 1 441 ? 24.524 -4.635 -27.336 1.00 95.38 441 PHE A CA 1
ATOM 3482 C C . PHE A 1 441 ? 24.943 -4.385 -28.789 1.00 95.38 441 PHE A C 1
ATOM 3484 O O . PHE A 1 441 ? 25.969 -3.772 -29.081 1.00 95.38 441 PHE A O 1
ATOM 3491 N N . SER A 1 442 ? 24.060 -4.730 -29.730 1.00 95.69 442 SER A N 1
ATOM 3492 C CA . SER A 1 442 ? 24.167 -4.224 -31.101 1.00 95.69 442 SER A CA 1
ATOM 3493 C C . SER A 1 442 ? 23.722 -2.758 -31.147 1.00 95.69 442 SER A C 1
ATOM 3495 O O . SER A 1 442 ? 22.523 -2.476 -31.089 1.00 95.69 442 SER A O 1
ATOM 3497 N N . ILE A 1 443 ? 24.681 -1.829 -31.231 1.00 95.00 443 ILE A N 1
ATOM 3498 C CA . ILE A 1 443 ? 24.438 -0.381 -31.119 1.00 95.00 443 ILE A CA 1
ATOM 3499 C C . ILE A 1 443 ? 24.065 0.246 -32.469 1.00 95.00 443 ILE A C 1
ATOM 3501 O O . ILE A 1 443 ? 24.866 0.305 -33.408 1.00 95.00 443 ILE A O 1
ATOM 3505 N N . TYR A 1 444 ? 22.869 0.822 -32.517 1.00 91.00 444 TYR A N 1
ATOM 3506 C CA . TYR A 1 444 ? 22.333 1.601 -33.620 1.00 91.00 444 TYR A CA 1
ATOM 3507 C C . TYR A 1 444 ? 22.200 3.059 -33.207 1.00 91.00 444 TYR A C 1
ATOM 3509 O O . TYR A 1 444 ? 21.891 3.398 -32.066 1.00 91.00 444 TYR A O 1
ATOM 3517 N N . THR A 1 445 ? 22.413 3.930 -34.178 1.00 85.06 445 THR A N 1
ATOM 3518 C CA . THR A 1 445 ? 22.084 5.342 -34.055 1.00 85.06 445 THR A CA 1
ATOM 3519 C C . THR A 1 445 ? 20.792 5.565 -34.792 1.00 85.06 445 THR A C 1
ATOM 3521 O O . THR A 1 445 ? 20.631 5.079 -35.911 1.00 85.06 445 THR A O 1
ATOM 3524 N N . SER A 1 446 ? 19.889 6.303 -34.183 1.00 65.06 446 SER A N 1
ATOM 3525 C CA . SER A 1 446 ? 18.679 6.732 -34.856 1.00 65.06 446 SER A CA 1
ATOM 3526 C C . SER A 1 446 ? 18.798 8.216 -35.182 1.00 65.06 446 SER A C 1
ATOM 3528 O O . SER A 1 446 ? 19.216 9.006 -34.334 1.00 65.06 446 SER A O 1
ATOM 3530 N N . THR A 1 447 ? 18.469 8.577 -36.421 1.00 49.41 447 THR A N 1
ATOM 3531 C CA . THR A 1 447 ? 18.261 9.967 -36.852 1.00 49.41 447 THR A CA 1
ATOM 3532 C C . THR A 1 447 ? 16.893 10.504 -36.428 1.00 49.41 447 THR A C 1
ATOM 3534 O O . THR A 1 447 ? 16.685 11.706 -36.497 1.00 49.41 447 THR A O 1
ATOM 3537 N N . ASP A 1 448 ? 15.999 9.637 -35.936 1.00 41.91 448 ASP A N 1
ATOM 3538 C CA . ASP A 1 448 ? 14.571 9.908 -35.745 1.00 41.91 448 ASP A CA 1
ATOM 3539 C C . ASP A 1 448 ? 14.008 9.133 -34.535 1.00 41.91 448 ASP A C 1
ATOM 3541 O O . ASP A 1 448 ? 13.008 8.426 -34.647 1.00 41.91 448 ASP A O 1
ATOM 3545 N N . VAL A 1 449 ? 14.659 9.182 -33.362 1.00 42.47 449 VAL A N 1
ATOM 3546 C CA . VAL A 1 449 ? 13.935 8.809 -32.132 1.00 42.47 449 VAL A CA 1
ATOM 3547 C C . VAL A 1 449 ? 13.252 10.085 -31.650 1.00 42.47 449 VAL A C 1
ATOM 3549 O O . VAL A 1 449 ? 13.972 11.053 -31.393 1.00 42.47 449 VAL A O 1
ATOM 3552 N N . PRO A 1 450 ? 11.910 10.147 -31.580 1.00 35.69 450 PRO A N 1
ATOM 3553 C CA . PRO A 1 450 ? 11.222 11.352 -31.145 1.00 35.69 450 PRO A CA 1
ATOM 3554 C C . PRO A 1 450 ? 11.737 11.757 -29.766 1.00 35.69 450 PRO A C 1
ATOM 3556 O O . PRO A 1 450 ? 11.604 11.020 -28.789 1.00 35.69 450 PRO A O 1
ATOM 3559 N N . ILE A 1 451 ? 12.354 12.936 -29.716 1.00 36.94 451 ILE A N 1
ATOM 3560 C CA . ILE A 1 451 ? 12.715 13.603 -28.473 1.00 36.94 451 ILE A CA 1
ATOM 3561 C C . ILE A 1 451 ? 11.404 13.766 -27.711 1.00 36.94 451 ILE A C 1
ATOM 3563 O O . ILE A 1 451 ? 10.504 14.465 -28.178 1.00 36.94 451 ILE A O 1
ATOM 3567 N N . PHE A 1 452 ? 11.273 13.107 -26.562 1.00 34.62 452 PHE A N 1
ATOM 3568 C CA . PHE A 1 452 ? 10.210 13.452 -25.632 1.00 34.62 452 PHE A CA 1
ATOM 3569 C C . PHE A 1 452 ? 10.576 14.832 -25.075 1.00 34.62 452 PHE A C 1
ATOM 3571 O O . PHE A 1 452 ? 11.377 14.944 -24.151 1.00 34.62 452 PHE A O 1
ATOM 3578 N N . SER A 1 453 ? 10.101 15.889 -25.736 1.00 29.36 453 SER A N 1
ATOM 3579 C CA . SER A 1 453 ? 10.249 17.274 -25.295 1.00 29.36 453 SER A CA 1
ATOM 3580 C C . SER A 1 453 ? 9.113 17.570 -24.314 1.00 29.36 453 SER A C 1
ATOM 3582 O O . SER A 1 453 ? 7.972 17.686 -24.759 1.00 29.36 453 SER A O 1
ATOM 3584 N N . PRO A 1 454 ? 9.370 17.730 -23.004 1.00 32.47 454 PRO A N 1
ATOM 3585 C CA . PRO A 1 454 ? 8.329 17.963 -22.001 1.00 32.47 454 PRO A CA 1
ATOM 3586 C C . PRO A 1 454 ? 7.908 19.446 -21.957 1.00 32.47 454 PRO A C 1
ATOM 3588 O O . PRO A 1 454 ? 7.686 20.023 -20.901 1.00 32.47 454 PRO A O 1
ATOM 3591 N N . GLY A 1 455 ? 7.858 20.100 -23.118 1.00 29.72 455 GLY A N 1
ATOM 3592 C CA . GLY A 1 455 ? 7.753 21.552 -23.244 1.00 29.72 455 GLY A CA 1
ATOM 3593 C C . GLY A 1 455 ? 6.717 21.962 -24.275 1.00 29.72 455 GLY A C 1
ATOM 3594 O O . GLY A 1 455 ? 7.066 22.608 -25.254 1.00 29.72 455 GLY A O 1
ATOM 3595 N N . ASN A 1 456 ? 5.480 21.512 -24.090 1.00 27.02 456 ASN A N 1
ATOM 3596 C CA . ASN A 1 456 ? 4.257 22.225 -24.459 1.00 27.02 456 ASN A CA 1
ATOM 3597 C C . ASN A 1 456 ? 3.087 21.399 -23.928 1.00 27.02 456 ASN A C 1
ATOM 3599 O O . ASN A 1 456 ? 2.615 20.465 -24.571 1.00 27.02 456 ASN A O 1
ATOM 3603 N N . GLN A 1 457 ? 2.679 21.727 -22.704 1.00 41.25 457 GLN A N 1
ATOM 3604 C CA . GLN A 1 457 ? 1.403 21.296 -22.162 1.00 41.25 457 GLN A CA 1
ATOM 3605 C C . GLN A 1 457 ? 0.291 21.920 -23.007 1.00 41.25 457 GLN A C 1
ATOM 3607 O O . GLN A 1 457 ? -0.036 23.090 -22.847 1.00 41.25 457 GLN A O 1
ATOM 3612 N N . ASP A 1 458 ? -0.282 21.117 -23.893 1.00 31.36 458 ASP A N 1
ATOM 3613 C CA . ASP A 1 458 ? -1.727 21.098 -24.064 1.00 31.36 458 ASP A CA 1
ATOM 3614 C C . ASP A 1 458 ? -2.201 19.763 -23.479 1.00 31.36 458 ASP A C 1
ATOM 3616 O O . ASP A 1 458 ? -1.575 18.731 -23.712 1.00 31.36 458 ASP A O 1
ATOM 3620 N N . GLU A 1 459 ? -3.287 19.789 -22.707 1.00 37.03 459 GLU A N 1
ATOM 3621 C CA . GLU A 1 459 ? -3.956 18.683 -21.994 1.00 37.03 459 GLU A CA 1
ATOM 3622 C C . GLU A 1 459 ? -4.434 17.509 -22.890 1.00 37.03 459 GLU A C 1
ATOM 3624 O O . GLU A 1 459 ? -5.560 17.020 -22.776 1.00 37.03 459 GLU A O 1
ATOM 3629 N N . LYS A 1 460 ? -3.627 17.019 -23.833 1.00 35.47 460 LYS A N 1
ATOM 3630 C CA . LYS A 1 460 ? -4.039 15.998 -24.798 1.00 35.47 460 LYS A CA 1
ATOM 3631 C C . LYS A 1 460 ? -3.064 14.824 -24.871 1.00 35.47 460 LYS A C 1
ATOM 3633 O O . LYS A 1 460 ? -2.272 14.682 -25.792 1.00 35.47 460 LYS A O 1
ATOM 3638 N N . THR A 1 461 ? -3.366 13.886 -23.974 1.00 42.91 461 THR A N 1
ATOM 3639 C CA . THR A 1 461 ? -3.516 12.437 -24.200 1.00 42.91 461 THR A CA 1
ATOM 3640 C C . THR A 1 461 ? -2.355 11.502 -23.849 1.00 42.91 461 THR A C 1
ATOM 3642 O O . THR A 1 461 ? -1.346 11.439 -24.539 1.00 42.91 461 THR A O 1
ATOM 3645 N N . ASN A 1 462 ? -2.618 10.646 -22.850 1.00 54.72 462 ASN A N 1
ATOM 3646 C CA . ASN A 1 462 ? -1.978 9.348 -22.605 1.00 54.72 462 ASN A CA 1
ATOM 3647 C C . ASN A 1 462 ? -2.336 8.351 -23.726 1.00 54.72 462 ASN A C 1
ATOM 3649 O O . ASN A 1 462 ? -2.995 7.337 -23.486 1.00 54.72 462 ASN A O 1
ATOM 3653 N N . CYS A 1 463 ? -1.996 8.686 -24.970 1.00 49.25 463 CYS A N 1
ATOM 3654 C CA . CYS A 1 463 ? -2.227 7.856 -26.146 1.00 49.25 463 CYS A CA 1
ATOM 3655 C C . CYS A 1 463 ? -0.954 7.078 -26.480 1.00 49.25 463 CYS A C 1
ATOM 3657 O O . CYS A 1 463 ? 0.103 7.665 -26.700 1.00 49.25 463 CYS A O 1
ATOM 3659 N N . PHE A 1 464 ? -1.072 5.759 -26.571 1.00 61.53 464 PHE A N 1
ATOM 3660 C CA . PHE A 1 464 ? 0.007 4.866 -26.974 1.00 61.53 464 PHE A CA 1
ATOM 3661 C C . PHE A 1 464 ? -0.448 4.011 -28.154 1.00 61.53 464 PHE A C 1
ATOM 3663 O O . PHE A 1 464 ? -1.612 3.617 -28.225 1.00 61.53 464 PHE A O 1
ATOM 3670 N N . ASP A 1 465 ? 0.438 3.707 -29.095 1.00 61.28 465 ASP A N 1
ATOM 3671 C CA . ASP A 1 465 ? 0.150 2.676 -30.090 1.00 61.28 465 ASP A CA 1
ATOM 3672 C C . ASP A 1 465 ? 0.117 1.276 -29.436 1.00 61.28 465 ASP A C 1
ATOM 3674 O O . ASP A 1 465 ? 0.452 1.087 -28.263 1.00 61.28 465 ASP A O 1
ATOM 3678 N N . LEU A 1 466 ? -0.299 0.253 -30.190 1.00 44.62 466 LEU A N 1
ATOM 3679 C CA . LEU A 1 466 ? -0.303 -1.139 -29.710 1.00 44.62 466 LEU A CA 1
ATOM 3680 C C . LEU A 1 466 ? 1.099 -1.694 -29.399 1.00 44.62 466 LEU A C 1
ATOM 3682 O O . LEU A 1 466 ? 1.216 -2.814 -28.901 1.00 44.62 466 LEU A O 1
ATOM 3686 N N . GLN A 1 467 ? 2.149 -0.952 -29.738 1.00 47.78 467 GLN A N 1
ATOM 3687 C CA . GLN A 1 467 ? 3.542 -1.266 -29.457 1.00 47.78 467 GLN A CA 1
ATOM 3688 C C . GLN A 1 467 ? 4.074 -0.473 -28.246 1.00 47.78 467 GLN A C 1
ATOM 3690 O O . GLN A 1 467 ? 5.237 -0.639 -27.883 1.00 47.78 467 GLN A O 1
ATOM 3695 N N . GLY A 1 468 ? 3.226 0.330 -27.590 1.00 42.84 468 GLY A N 1
ATOM 3696 C CA . GLY A 1 468 ? 3.559 1.100 -26.394 1.00 42.84 468 GLY A CA 1
ATOM 3697 C C . GLY A 1 468 ? 4.313 2.403 -26.667 1.00 42.84 468 GLY A C 1
ATOM 3698 O O . GLY A 1 468 ? 4.833 3.002 -25.725 1.00 42.84 468 GLY A O 1
ATOM 3699 N N . HIS A 1 469 ? 4.397 2.863 -27.919 1.00 50.38 469 HIS A N 1
ATOM 3700 C CA . HIS A 1 469 ? 4.991 4.160 -28.236 1.00 50.38 469 HIS A CA 1
ATOM 3701 C C . HIS A 1 469 ? 3.973 5.282 -28.014 1.00 50.38 469 HIS A C 1
ATOM 3703 O O . HIS A 1 469 ? 2.824 5.131 -28.435 1.00 50.38 469 HIS A O 1
ATOM 3709 N N . PRO A 1 470 ? 4.372 6.423 -27.422 1.00 48.44 470 PRO A N 1
ATOM 3710 C CA . PRO A 1 470 ? 3.530 7.613 -27.373 1.00 48.44 470 PRO A CA 1
ATOM 3711 C C . PRO A 1 470 ? 3.061 7.992 -28.782 1.00 48.44 470 PRO A C 1
ATOM 3713 O O . PRO A 1 470 ? 3.866 8.064 -29.713 1.00 48.44 470 PRO A O 1
ATOM 3716 N N . SER A 1 471 ? 1.760 8.206 -28.945 1.00 51.41 471 SER A N 1
ATOM 3717 C CA . SER A 1 471 ? 1.111 8.433 -30.235 1.00 51.41 471 SER A CA 1
ATOM 3718 C C . SER A 1 471 ? 0.108 9.581 -30.130 1.00 51.41 471 SER A C 1
ATOM 3720 O O . SER A 1 471 ? -0.493 9.804 -29.083 1.00 51.41 471 SER A O 1
ATOM 3722 N N . ASP A 1 472 ? -0.078 10.327 -31.217 1.00 61.09 472 ASP A N 1
ATOM 3723 C CA . ASP A 1 472 ? -1.128 11.344 -31.308 1.00 61.09 472 ASP A CA 1
ATOM 3724 C C . ASP A 1 472 ? -2.484 10.654 -31.552 1.00 61.09 472 ASP A C 1
ATOM 3726 O O . ASP A 1 472 ? -2.599 9.776 -32.408 1.00 61.09 472 ASP A O 1
ATOM 3730 N N . VAL A 1 473 ? -3.544 11.094 -30.862 1.00 56.12 473 VAL A N 1
ATOM 3731 C CA . VAL A 1 473 ? -4.931 10.650 -31.102 1.00 56.12 473 VAL A CA 1
ATOM 3732 C C . VAL A 1 473 ? -5.378 10.821 -32.565 1.00 56.12 473 VAL A C 1
ATOM 3734 O O . VAL A 1 473 ? -6.329 10.174 -33.001 1.00 56.12 473 VAL A O 1
ATOM 3737 N N . ASN A 1 474 ? -4.702 11.673 -33.339 1.00 58.97 474 ASN A N 1
ATOM 3738 C CA . ASN A 1 474 ? -4.978 11.891 -34.760 1.00 58.97 474 ASN A CA 1
ATOM 3739 C C . ASN A 1 474 ? -4.313 10.863 -35.696 1.00 58.97 474 ASN A C 1
ATOM 3741 O O . ASN A 1 474 ? -4.570 10.873 -36.903 1.00 58.97 474 ASN A O 1
ATOM 3745 N N . GLN A 1 475 ? -3.451 9.982 -35.184 1.00 56.81 475 GLN A N 1
ATOM 3746 C CA . GLN A 1 475 ? -2.757 8.982 -35.991 1.00 56.81 475 GLN A CA 1
ATOM 3747 C C . GLN A 1 475 ? -3.709 7.830 -36.345 1.00 56.81 475 GLN A C 1
ATOM 3749 O O . GLN A 1 475 ? -4.380 7.296 -35.465 1.00 56.81 475 GLN A O 1
ATOM 3754 N N . LYS A 1 476 ? -3.790 7.435 -37.627 1.00 54.94 476 LYS A N 1
ATOM 3755 C CA . LYS A 1 476 ? -4.682 6.353 -38.090 1.00 54.94 476 LYS A CA 1
ATOM 3756 C C . LYS A 1 476 ? -4.247 4.993 -37.548 1.00 54.94 476 LYS A C 1
ATOM 3758 O O . LYS A 1 476 ? -3.147 4.540 -37.860 1.00 54.94 476 LYS A O 1
ATOM 3763 N N . GLY A 1 477 ? -5.129 4.305 -36.826 1.00 62.75 477 GLY A N 1
ATOM 3764 C CA . GLY A 1 477 ? -4.861 2.962 -36.325 1.00 62.75 477 GLY A CA 1
ATOM 3765 C C . GLY A 1 477 ? -5.633 2.601 -35.060 1.00 62.75 477 GLY A C 1
ATOM 3766 O O . GLY A 1 477 ? -6.703 3.130 -34.764 1.00 62.75 477 GLY A O 1
ATOM 3767 N N . ILE A 1 478 ? -5.087 1.632 -34.330 1.00 50.19 478 ILE A N 1
ATOM 3768 C CA . ILE A 1 478 ? -5.582 1.215 -33.022 1.00 50.19 478 ILE A CA 1
ATOM 3769 C C . ILE A 1 478 ? -4.645 1.811 -31.975 1.00 50.19 478 ILE A C 1
ATOM 3771 O O . ILE A 1 478 ? -3.459 1.486 -31.982 1.00 50.19 478 ILE A O 1
ATOM 3775 N N . LEU A 1 479 ? -5.186 2.625 -31.072 1.00 64.88 479 LEU A N 1
ATOM 3776 C CA . LEU A 1 479 ? -4.434 3.263 -29.989 1.00 64.88 479 LEU A CA 1
ATOM 3777 C C . LEU A 1 479 ? -5.000 2.841 -28.628 1.00 64.88 479 LEU A C 1
ATOM 3779 O O . LEU A 1 479 ? -6.161 2.446 -28.520 1.00 64.88 479 LEU A O 1
ATOM 3783 N N . ILE A 1 480 ? -4.184 2.929 -27.587 1.00 51.03 480 ILE A N 1
ATOM 3784 C CA . ILE A 1 480 ? -4.569 2.822 -26.183 1.00 51.03 480 ILE A CA 1
ATOM 3785 C C . ILE A 1 480 ? -4.583 4.244 -25.635 1.00 51.03 480 ILE A C 1
ATOM 3787 O O . ILE A 1 480 ? -3.529 4.854 -25.488 1.00 51.03 480 ILE A O 1
ATOM 3791 N N . LYS A 1 481 ? -5.771 4.774 -25.352 1.00 56.38 481 LYS A N 1
ATOM 3792 C CA . LYS A 1 481 ? -5.955 6.079 -24.718 1.00 56.38 481 LYS A CA 1
ATOM 3793 C C . LYS A 1 481 ? -6.621 5.874 -23.369 1.00 56.38 481 LYS A C 1
ATOM 3795 O O . LYS A 1 481 ? -7.685 5.258 -23.318 1.00 56.38 481 LYS A O 1
ATOM 3800 N N . ASP A 1 482 ? -5.997 6.360 -22.300 1.00 54.31 482 ASP A N 1
ATOM 3801 C CA . ASP A 1 482 ? -6.523 6.238 -20.930 1.00 54.31 482 ASP A CA 1
ATOM 3802 C C . ASP A 1 482 ? -6.869 4.771 -20.579 1.00 54.31 482 ASP A C 1
ATOM 3804 O O . ASP A 1 482 ? -7.934 4.452 -20.050 1.00 54.31 482 ASP A O 1
ATOM 3808 N N . GLY A 1 483 ? -6.001 3.836 -20.993 1.00 44.06 483 GLY A N 1
ATOM 3809 C CA . GLY A 1 483 ? -6.179 2.393 -20.783 1.00 44.06 483 GLY A CA 1
ATOM 3810 C C . GLY A 1 483 ? -7.253 1.719 -21.652 1.00 44.06 483 GLY A C 1
ATOM 3811 O O . GLY A 1 483 ? -7.448 0.509 -21.545 1.00 44.06 483 GLY A O 1
ATOM 3812 N N . LYS A 1 484 ? -7.941 2.450 -22.542 1.00 42.12 484 LYS A N 1
ATOM 3813 C CA . LYS A 1 484 ? -8.973 1.907 -23.443 1.00 42.12 484 LYS A CA 1
ATOM 3814 C C . LYS A 1 484 ? -8.508 1.886 -24.895 1.00 42.12 484 LYS A C 1
ATOM 3816 O O . LYS A 1 484 ? -7.907 2.831 -25.400 1.00 42.12 484 LYS A O 1
ATOM 3821 N N . LYS A 1 485 ? -8.848 0.803 -25.597 1.00 49.09 485 LYS A N 1
ATOM 3822 C CA . LYS A 1 485 ? -8.591 0.647 -27.033 1.00 49.09 485 LYS A CA 1
ATOM 3823 C C . LYS A 1 485 ? -9.515 1.574 -27.831 1.00 49.09 485 LYS A C 1
ATOM 3825 O O . LYS A 1 485 ? -10.732 1.399 -27.794 1.00 49.09 485 LYS A O 1
ATOM 3830 N N . ILE A 1 486 ? -8.950 2.520 -28.572 1.00 54.00 486 ILE A N 1
ATOM 3831 C CA . ILE A 1 486 ? -9.675 3.429 -29.466 1.00 54.00 486 ILE A CA 1
ATOM 3832 C C . ILE A 1 486 ? -9.303 3.159 -30.930 1.00 54.00 486 ILE A C 1
ATOM 3834 O O . ILE A 1 486 ? -8.168 2.794 -31.242 1.00 54.00 486 ILE A O 1
ATOM 3838 N N . PHE A 1 487 ? -10.279 3.313 -31.829 1.00 57.22 487 PHE A N 1
ATOM 3839 C CA . PHE A 1 487 ? -10.108 3.157 -33.276 1.00 57.22 487 PHE A CA 1
ATOM 3840 C C . PHE A 1 487 ? -10.198 4.528 -33.940 1.00 57.22 487 PHE A C 1
ATOM 3842 O O . PHE A 1 487 ? -11.244 5.177 -33.883 1.00 57.22 487 PHE A O 1
ATOM 3849 N N . THR A 1 488 ? -9.120 4.960 -34.579 1.00 58.62 488 THR A N 1
ATOM 3850 C CA . THR A 1 488 ? -9.036 6.253 -35.268 1.00 58.62 488 THR A CA 1
ATOM 3851 C C . THR A 1 488 ? -9.141 6.020 -36.784 1.00 58.62 488 THR A C 1
ATOM 3853 O O . THR A 1 488 ? -8.596 5.046 -37.309 1.00 58.62 488 THR A O 1
ATOM 3856 N N . ARG A 1 489 ? -9.936 6.842 -37.488 1.00 45.59 489 ARG A N 1
ATOM 3857 C CA . ARG A 1 489 ? -10.307 6.630 -38.907 1.00 45.59 489 ARG A CA 1
ATOM 3858 C C . ARG A 1 489 ? -9.299 7.166 -39.913 1.00 45.59 489 ARG A C 1
ATOM 3860 O O . ARG A 1 489 ? -8.848 8.316 -39.759 1.00 45.59 489 ARG A O 1
#

Sequence (489 aa):
MKKSFFLFFLLLLAVSFMQGRTNIPLVKDVPHGGNDDRARAPGVTPVAYLEEKSLIIEFPFYSSSEIIIKNRETEECIYSEESDSTYQIIIDLAENHIDAGDYELNLTFANSWWKGYFVIEELNVNHPTRSFYAEIDGFIYKLSEETRTAELSDVGDINTHNIHIPAFVEYDSQKYDVTVIGESAFYRFYSTRSITIPTSVKHIKKKAFADCWDLDSIYIPNSVTSIDYGAFYQCQKLSYVHIPEEIAEIDTLVFAGCNFSSIEIPQSVTSINDHAFAGCSNLSSVEIPGVVSYIGAGAFSDCLRLTSIQIPNSVSYIGEGAFKNCFGLTSVGLPENITVIENTLFWKCSSLVSICIPPHVTSIGDWAFLECDHLVSIVIPSSVSTIGRRAFQYCRALKNVTCYANNPPTLFETTFSVYGKLNVPSNVKSIYGATRFWNEFSIYTSTDVPIFSPGNQDEKTNCFDLQGHPSDVNQKGILIKDGKKIFTR

Mean predicted aligned error: 15.18 Å

Radius of gyration: 31.81 Å; Cα contacts (8 Å, |Δi|>4): 1339; chains: 1; bounding box: 61×51×96 Å

pLDDT: mean 82.78, std 19.32, range [27.02, 98.88]

Nearest PDB structures (foldseek):
  4fs7-assembly1_A  TM=5.671E-01  e=1.308E-16  Bacteroides ovatus ATCC 8483
  4gt6-assembly1_A  TM=5.254E-01  e=8.127E-15  Faecalibacterium duncaniae
  6mlx-assembly3_C  TM=5.285E-01  e=8.430E-08  Treponema pallidum
  4h09-assembly2_B  TM=4.099E-01  e=6.346E-09  Eubacterium ventriosum ATCC 27560
  4g5a-assembly1_B  TM=6.073E-01  e=7.454E-03  Bacteroides thetaiotaomicron VPI-5482

Secondary structure (DSSP, 8-state):
-HHHHHHHHHHHHHHTTTTT-EEE--B----TT---GGGG-TTSS-EEEEETTEEEEEEEEEEEEEEEEEETTT--EEEEEEEEEEEEEEEETTTTT--SEEEEEEEEEEETTEEEEEEEEEEEEPPP--EEEEEETTEEEEEETTTTEEEEEEE-S---SEEE--SEEEETTEEEEEEEE-TTTTTT--S-SEEE--TT--EE-TTTTTT-TT--EEE--TT--EE-TTTTTT-TT---BPPPTT--EE-TTTTTT---SEEEPPTT--EE-TTTTTT-TT--EEEPPTT--EE-TTTTTT-TT--EEEPPTT--EE-TTTTTT-TT--EEEPPTT--EE-TTTTTT-TT----B--TT--EE-TTTTTT-TT--EEEE-TT--EE-TTTBTT-TT--EEEE--SSPPB--TTSBS---EEEE-GGGHHHHHHSTTGGGSEEEE-S---------------EEETTS-B--TTSSEEEEETTEEEEE-

Foldseek 3Di:
DVVVVVVVVVVVVVVCVVAVKAWADWDFDDPPDDDDPVVPDPQQDWTWIDGAQKIKIFGSFFKFKWKWKAAPVPRDTQDIDTDHGDRMDIDRCVVSVNAFHWIKMWMWIDDPPDIGITIRRGDGDDHDFPWDWDQDPQWIWTAGPVVLATEGQAGGPDQAAEEEDDQWDDDPNGIHGHAHLDACRCPLVQRYQEYEDDLNYAEQDACSNANNCNHQDYEDDLNHQYQEHLVHAQVQNDAAYDDHQNHQALYARPQANYQHLEYADHLNHQYQEHCSHANNCNHQEYADHLNHAYAYALSHANVCNHQEYEDHLSHQYHYACVHANNCNHQEYADHQNYQELEHRPHQNVCNHQEYDDHQNHQEYEASSNQNVQNHQEYEAHQNHQAYHARVAANNNNHAEYEYEHLADHDDDPRRHPDAHEYEYAPNRQVRLCPDPPSVSHPYDYDPDDDDPDVPDDDPDWPKACPNGHDDHLQDADWIQTPNDTDGHD